Protein AF-A0A355GC17-F1 (afdb_monomer_lite)

Radius of gyration: 30.35 Å; chains: 1; bounding box: 69×69×81 Å

Secondary structure (DSSP, 8-state):
-----SS-EEE-TT--EEEEETTEEEEEE-S-HHHHHH-TTPPPS-SEEE-BTT-SS-B----SPPPHHHHHHHHHHHH-HHHHHHS-GGGGSSSSB-SSEEEEEE---SSS-GGGTT-EEEEETTTTEEEEEEEEEETTEEEEEESSTTS-SEE-S-TT--EEEEEE-TTSPEEEEE---S--S-GGGS-HHHHTT--TTTTTT--EEEEE--TTPPPPP---GGG--HHHHHHHTT-SSHHHHHHHHHHHHHHT-GGGHHHHHHHHHH-S-HHHHHHHHHHHHHTT---HHHHHHHTT-SSHHHHHHHHHHHHHHHTT-HHHHHHHHHGGG-S-HHHHHHHHHHGGGS-HHHHHHHHHHHHTSTT--HHHHHHHHHT-TTTHHHHHHHHHHHHTT---HHHHHHHHHHHHHHHH-SS-HHHHHHHHHHTSTTS-HHHHHHHHHHHHHHHHTTT--HHHHTT-TTS-HHHHHHHHHHHHHHHHHHH-TTS-HHHHHHHHHHHTTS-HHHHHHHHHHT-STTS-HHHHHHHHHHHTT---TTHHHHH-

pLDDT: mean 92.87, std 4.85, range [64.75, 98.81]

Structure (mmCIF, N/CA/C/O backbone):
data_AF-A0A355GC17-F1
#
_entry.id   AF-A0A355GC17-F1
#
loop_
_atom_site.group_PDB
_atom_site.id
_atom_site.type_symbol
_atom_site.label_atom_id
_atom_site.label_alt_id
_atom_site.label_comp_id
_atom_site.label_asym_id
_atom_site.label_entity_id
_atom_site.label_seq_id
_atom_site.pdbx_PDB_ins_code
_atom_site.Cartn_x
_atom_site.Cartn_y
_atom_site.Cartn_z
_atom_site.occupancy
_atom_site.B_iso_or_equiv
_atom_site.auth_seq_id
_atom_site.auth_comp_id
_atom_site.auth_asym_id
_atom_site.auth_atom_id
_atom_site.pdbx_PDB_model_num
ATOM 1 N N . VAL A 1 1 ? -7.142 -5.432 -8.111 1.00 75.12 1 VAL A N 1
ATOM 2 C CA . VAL A 1 1 ? -5.849 -4.727 -7.986 1.00 75.12 1 VAL A CA 1
ATOM 3 C C . VAL A 1 1 ? -6.135 -3.282 -7.599 1.00 75.12 1 VAL A C 1
ATOM 5 O O . VAL A 1 1 ? -7.097 -2.727 -8.112 1.00 75.12 1 VAL A O 1
ATOM 8 N N . SER A 1 2 ? -5.383 -2.707 -6.663 1.00 86.38 2 SER A N 1
ATOM 9 C CA . SER A 1 2 ? -5.497 -1.307 -6.216 1.00 86.38 2 SER A CA 1
ATOM 10 C C . SER A 1 2 ? -4.572 -0.395 -7.031 1.00 86.38 2 SER A C 1
ATOM 12 O O . SER A 1 2 ? -3.624 -0.871 -7.656 1.00 86.38 2 SER A O 1
ATOM 14 N N . GLY A 1 3 ? -4.827 0.916 -7.018 1.00 80.00 3 GLY A N 1
ATOM 15 C CA . GLY A 1 3 ? -3.892 1.922 -7.538 1.00 80.00 3 GLY A CA 1
ATOM 16 C C . GLY A 1 3 ? -3.716 1.895 -9.055 1.00 80.00 3 GLY A C 1
ATOM 17 O O . GLY A 1 3 ? -2.641 1.562 -9.547 1.00 80.00 3 GLY A O 1
ATOM 18 N N . GLY A 1 4 ? -4.778 2.233 -9.790 1.00 82.25 4 GLY A N 1
ATOM 19 C CA . GLY A 1 4 ? -4.701 2.531 -11.221 1.00 82.25 4 GLY A CA 1
ATOM 20 C C . GLY A 1 4 ? -4.267 3.976 -11.471 1.00 82.25 4 GLY A C 1
ATOM 21 O O . GLY A 1 4 ? -4.512 4.854 -10.646 1.00 82.25 4 GLY A O 1
ATOM 22 N N . SER A 1 5 ? -3.632 4.212 -12.613 1.00 88.19 5 SER A N 1
ATOM 23 C CA . SER A 1 5 ? -3.323 5.548 -13.128 1.00 88.19 5 SER A CA 1
ATOM 24 C C . SER A 1 5 ? -3.533 5.554 -14.646 1.00 88.19 5 SER A C 1
ATOM 26 O O . SER A 1 5 ? -4.147 4.627 -15.172 1.00 88.19 5 SER A O 1
ATOM 28 N N . GLN A 1 6 ? -3.086 6.593 -15.349 1.00 86.75 6 GLN A N 1
ATOM 29 C CA . GLN A 1 6 ? -3.395 6.766 -16.773 1.00 86.75 6 GLN A CA 1
ATOM 30 C C . GLN A 1 6 ? -2.672 5.750 -17.664 1.00 86.75 6 GLN A C 1
ATOM 32 O O . GLN A 1 6 ? -3.324 4.932 -18.307 1.00 86.75 6 GLN A O 1
ATOM 37 N N . PHE A 1 7 ? -1.337 5.795 -17.721 1.00 85.25 7 PHE A N 1
ATOM 38 C CA . PHE A 1 7 ? -0.566 4.925 -18.608 1.00 85.25 7 PHE A CA 1
ATOM 39 C C . PHE A 1 7 ? 0.844 4.692 -18.068 1.00 85.25 7 PHE A C 1
ATOM 41 O O . PHE A 1 7 ? 1.592 5.640 -17.845 1.00 85.25 7 PHE A O 1
ATOM 48 N N . GLY A 1 8 ? 1.209 3.423 -17.893 1.00 84.12 8 GLY A N 1
ATOM 49 C CA . GLY A 1 8 ? 2.456 2.991 -17.264 1.00 84.12 8 GLY A CA 1
ATOM 50 C C . GLY A 1 8 ? 2.174 2.146 -16.027 1.00 84.12 8 GLY A C 1
ATOM 51 O O . GLY A 1 8 ? 1.504 2.590 -15.090 1.00 84.12 8 GLY A O 1
ATOM 52 N N . HIS A 1 9 ? 2.665 0.910 -16.044 1.00 92.44 9 HIS A N 1
ATOM 53 C CA . HIS A 1 9 ? 2.566 -0.031 -14.936 1.00 92.44 9 HIS A CA 1
ATOM 54 C C . HIS A 1 9 ? 3.797 -0.935 -14.947 1.00 92.44 9 HIS A C 1
ATOM 56 O O . HIS A 1 9 ? 4.037 -1.645 -15.919 1.00 92.44 9 HIS A O 1
ATOM 62 N N . SER A 1 10 ? 4.566 -0.899 -13.864 1.00 95.19 10 SER A N 1
ATOM 63 C CA . SER A 1 10 ? 5.768 -1.713 -13.690 1.00 95.19 10 SER A CA 1
ATOM 64 C C . SER A 1 10 ? 5.776 -2.358 -12.316 1.00 95.19 10 SER A C 1
ATOM 66 O O . SER A 1 10 ? 5.149 -1.862 -11.377 1.00 95.19 10 SER A O 1
ATOM 68 N N . MET A 1 11 ? 6.515 -3.457 -12.197 1.00 95.56 11 MET A N 1
ATOM 69 C CA . MET A 1 11 ? 6.921 -4.017 -10.911 1.00 95.56 11 MET A CA 1
ATOM 70 C C . MET A 1 11 ? 8.439 -3.992 -10.793 1.00 95.56 11 MET A C 1
ATOM 72 O O . MET A 1 11 ? 9.108 -4.053 -11.825 1.00 95.56 11 MET A O 1
ATOM 76 N N . ASP A 1 12 ? 8.964 -3.876 -9.576 1.00 96.56 12 ASP A N 1
ATOM 77 C CA . ASP A 1 12 ? 10.363 -4.199 -9.283 1.00 96.56 12 ASP A CA 1
ATOM 78 C C . ASP A 1 12 ? 10.542 -5.707 -9.009 1.00 96.56 12 ASP A C 1
ATOM 80 O O . ASP A 1 12 ? 9.589 -6.486 -9.079 1.00 96.56 12 ASP A O 1
ATOM 84 N N . ASP A 1 13 ? 11.768 -6.126 -8.690 1.00 96.25 13 ASP A N 1
ATOM 85 C CA . ASP A 1 13 ? 12.089 -7.527 -8.382 1.00 96.25 13 ASP A CA 1
ATOM 86 C C . ASP A 1 13 ? 11.471 -8.066 -7.086 1.00 96.25 13 ASP A C 1
ATOM 88 O O . ASP A 1 13 ? 11.448 -9.278 -6.874 1.00 96.25 13 ASP A O 1
ATOM 92 N N . TRP A 1 14 ? 10.945 -7.189 -6.232 1.00 96.00 14 TRP A N 1
ATOM 93 C CA . TRP A 1 14 ? 10.327 -7.543 -4.956 1.00 96.00 14 TRP A CA 1
ATOM 94 C C . TRP A 1 14 ? 8.795 -7.499 -5.022 1.00 96.00 14 TRP A C 1
ATOM 96 O O . TRP A 1 14 ? 8.127 -7.758 -4.021 1.00 96.00 14 TRP A O 1
ATOM 106 N N . GLY A 1 15 ? 8.224 -7.226 -6.201 1.00 94.75 15 GLY A N 1
ATOM 107 C CA . GLY A 1 15 ? 6.782 -7.185 -6.437 1.00 94.75 15 GLY A CA 1
ATOM 108 C C . GLY A 1 15 ? 6.116 -5.852 -6.083 1.00 94.75 15 GLY A C 1
ATOM 109 O O . GLY A 1 15 ? 4.883 -5.780 -6.055 1.00 94.75 15 GLY A O 1
ATOM 110 N N . ASN A 1 16 ? 6.888 -4.791 -5.837 1.00 95.62 16 ASN A N 1
ATOM 111 C CA . ASN A 1 16 ? 6.355 -3.449 -5.613 1.00 95.62 16 ASN A CA 1
ATOM 112 C C . ASN A 1 16 ? 5.854 -2.851 -6.925 1.00 95.62 16 ASN A C 1
ATOM 114 O O . ASN A 1 16 ? 6.540 -2.904 -7.944 1.00 95.62 16 ASN A O 1
ATOM 118 N N . ARG A 1 17 ? 4.656 -2.260 -6.913 1.00 96.00 17 ARG A N 1
ATOM 119 C CA . ARG A 1 17 ? 3.985 -1.775 -8.129 1.00 96.00 17 ARG A CA 1
ATOM 120 C C . ARG A 1 17 ? 4.136 -0.270 -8.292 1.00 96.00 17 ARG A C 1
ATOM 122 O O . ARG A 1 17 ? 3.708 0.491 -7.427 1.00 96.00 17 ARG A O 1
ATOM 129 N N . PHE A 1 18 ? 4.614 0.153 -9.457 1.00 96.50 18 PHE A N 1
ATOM 130 C CA . PHE A 1 18 ? 4.754 1.556 -9.833 1.00 96.50 18 PHE A CA 1
ATOM 131 C C . PHE A 1 18 ? 3.845 1.904 -11.009 1.00 96.50 18 PHE A C 1
ATOM 133 O O . PHE A 1 18 ? 3.686 1.119 -11.945 1.00 96.50 18 PHE A O 1
ATOM 140 N N . VAL A 1 19 ? 3.234 3.082 -10.947 1.00 95.69 19 VAL A N 1
ATOM 141 C CA . VAL A 1 19 ? 2.362 3.647 -11.986 1.00 95.69 19 VAL A CA 1
ATOM 142 C C . VAL A 1 19 ? 2.695 5.119 -12.208 1.00 95.69 19 VAL A C 1
ATOM 144 O O . VAL A 1 19 ? 3.352 5.743 -11.373 1.00 95.69 19 VAL A O 1
ATOM 147 N N . CYS A 1 20 ? 2.240 5.695 -13.317 1.00 93.75 20 CYS A N 1
ATOM 148 C CA . CYS A 1 20 ? 2.363 7.129 -13.568 1.00 93.75 20 CYS A CA 1
ATOM 149 C C . CYS A 1 20 ? 1.109 7.722 -14.217 1.00 93.75 20 CYS A C 1
ATOM 151 O O . CYS A 1 20 ? 0.294 7.026 -14.824 1.00 93.75 20 CYS A O 1
ATOM 153 N N . SER A 1 21 ? 0.974 9.035 -14.067 1.00 90.81 21 SER A 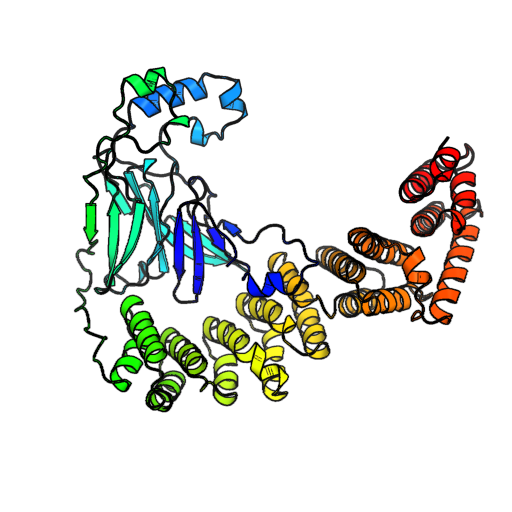N 1
ATOM 154 C CA . SER A 1 21 ? 0.020 9.886 -14.781 1.00 90.81 21 SER A CA 1
ATOM 155 C C . SER A 1 21 ? 0.776 10.987 -15.515 1.00 90.81 21 SER A C 1
ATOM 157 O O . SER A 1 21 ? 1.928 11.269 -15.186 1.00 90.81 21 SER A O 1
ATOM 159 N N . ASN A 1 22 ? 0.102 11.675 -16.433 1.00 86.94 22 ASN A N 1
ATOM 160 C CA . ASN A 1 22 ? 0.634 12.828 -17.155 1.00 86.94 22 ASN A CA 1
ATOM 161 C C . ASN A 1 22 ? 1.298 13.872 -16.239 1.00 86.94 22 ASN A C 1
ATOM 163 O O . ASN A 1 22 ? 2.316 14.451 -16.615 1.00 86.94 22 ASN A O 1
ATOM 167 N N . SER A 1 23 ? 0.734 14.090 -15.047 1.00 83.06 23 SER A N 1
ATOM 168 C CA . SER A 1 23 ? 1.197 15.085 -14.075 1.00 83.06 23 SER A CA 1
ATOM 169 C C . SER A 1 23 ? 2.042 14.505 -12.942 1.00 83.06 23 SER A C 1
ATOM 171 O O . SER A 1 23 ? 2.631 15.283 -12.199 1.00 83.06 23 SER A O 1
ATOM 173 N N . ASN A 1 24 ? 2.112 13.176 -12.787 1.00 91.19 24 ASN A N 1
ATOM 174 C CA . ASN A 1 24 ? 2.973 12.505 -11.814 1.00 91.19 24 ASN A CA 1
ATOM 175 C C . ASN A 1 24 ? 3.704 11.321 -12.449 1.00 91.19 24 ASN A C 1
ATOM 177 O O . ASN A 1 24 ? 3.145 10.238 -12.624 1.00 91.19 24 ASN A O 1
ATOM 181 N N . HIS A 1 25 ? 4.982 11.543 -12.736 1.00 93.19 25 HIS A N 1
ATOM 182 C CA . HIS A 1 25 ? 5.832 10.627 -13.482 1.00 93.19 25 HIS A CA 1
ATOM 183 C C . HIS A 1 25 ? 6.193 9.335 -12.735 1.00 93.19 25 HIS A C 1
ATOM 185 O O . HIS A 1 25 ? 6.634 8.393 -13.383 1.00 93.19 25 HIS A O 1
ATOM 191 N N . ILE A 1 26 ? 6.010 9.251 -11.410 1.00 95.06 26 ILE A N 1
ATOM 192 C CA . ILE A 1 26 ? 6.228 7.998 -10.675 1.00 95.06 26 ILE A CA 1
ATOM 193 C C . ILE A 1 26 ? 5.484 7.955 -9.336 1.00 95.06 26 ILE A C 1
ATOM 195 O O . ILE A 1 26 ? 5.690 8.773 -8.433 1.00 95.06 26 ILE A O 1
ATOM 199 N N . GLN A 1 27 ? 4.633 6.945 -9.191 1.00 95.50 27 GLN A N 1
ATOM 200 C CA . GLN A 1 27 ? 3.817 6.697 -8.010 1.00 95.50 27 GLN A CA 1
ATOM 201 C C . GLN A 1 27 ? 3.937 5.232 -7.594 1.00 95.50 27 GLN A C 1
ATOM 203 O O . GLN A 1 27 ? 3.844 4.344 -8.437 1.00 95.50 27 GLN A O 1
ATOM 208 N N . HIS A 1 28 ? 4.104 4.982 -6.301 1.00 95.94 28 HIS A N 1
ATOM 209 C CA . HIS A 1 28 ? 4.080 3.645 -5.719 1.00 95.94 28 HIS A CA 1
ATOM 210 C C . HIS A 1 28 ? 2.655 3.288 -5.272 1.00 95.94 28 HIS A C 1
ATOM 212 O O . HIS A 1 28 ? 1.958 4.116 -4.674 1.00 95.94 28 HIS A O 1
ATOM 218 N N . VAL A 1 29 ? 2.213 2.064 -5.563 1.00 95.44 29 VAL A N 1
ATOM 219 C CA . VAL A 1 29 ? 0.969 1.494 -5.032 1.00 95.44 29 VAL A CA 1
ATOM 220 C C . VAL A 1 29 ? 1.279 0.816 -3.700 1.00 95.44 29 VAL A C 1
ATOM 222 O O . VAL A 1 29 ? 1.728 -0.324 -3.679 1.00 95.44 29 VAL A O 1
ATOM 225 N N . VAL A 1 30 ? 1.014 1.510 -2.595 1.00 94.19 30 VAL A N 1
ATOM 226 C CA . VAL A 1 30 ? 1.466 1.088 -1.257 1.00 94.19 30 VAL A CA 1
ATOM 227 C C . VAL A 1 30 ? 0.593 -0.015 -0.662 1.00 94.19 30 VAL A C 1
ATOM 229 O O . VAL A 1 30 ? 1.095 -0.910 0.006 1.00 94.19 30 VAL A O 1
ATOM 232 N N . TYR A 1 31 ? -0.722 0.028 -0.895 1.00 93.12 31 TYR A N 1
ATOM 233 C CA . TYR A 1 31 ? -1.664 -0.863 -0.208 1.00 93.12 31 TYR A CA 1
ATOM 234 C C . TYR A 1 31 ? -2.229 -1.937 -1.145 1.00 93.12 31 TYR A C 1
ATOM 236 O O . TYR A 1 31 ? -2.956 -1.595 -2.091 1.00 93.12 31 TYR A O 1
ATOM 244 N N . PRO A 1 32 ? -1.965 -3.233 -0.897 1.00 90.56 32 PRO A N 1
ATOM 245 C CA . PRO A 1 32 ? -2.525 -4.322 -1.691 1.00 90.56 32 PRO A CA 1
ATOM 246 C C . PRO A 1 32 ? -4.052 -4.418 -1.568 1.00 90.56 32 PRO A C 1
ATOM 248 O O . PRO A 1 32 ? -4.611 -4.410 -0.475 1.00 90.56 32 PRO A O 1
ATOM 251 N N . SER A 1 33 ? -4.760 -4.568 -2.694 1.00 91.19 33 SER A N 1
ATOM 252 C CA . SER A 1 33 ? -6.234 -4.541 -2.688 1.00 91.19 33 SER A CA 1
ATOM 253 C C . SER A 1 33 ? -6.906 -5.672 -1.911 1.00 91.19 33 SER A C 1
ATOM 255 O O . SER A 1 33 ? -8.064 -5.513 -1.547 1.00 91.19 33 SER A O 1
ATOM 257 N N . HIS A 1 34 ? -6.251 -6.822 -1.728 1.00 91.25 34 HIS A N 1
ATOM 258 C CA . HIS A 1 34 ? -6.866 -7.948 -1.017 1.00 91.25 34 HIS A CA 1
ATOM 259 C C . HIS A 1 34 ? -6.982 -7.658 0.486 1.00 91.25 34 HIS A C 1
ATOM 261 O O . HIS A 1 34 ? -8.067 -7.839 1.027 1.00 91.25 34 HIS A O 1
ATOM 267 N N . TYR A 1 35 ? -5.961 -7.061 1.115 1.00 94.31 35 TYR A N 1
ATOM 268 C CA . TYR A 1 35 ? -6.063 -6.599 2.505 1.00 94.31 35 TYR A CA 1
ATOM 269 C C . TYR A 1 35 ? -7.091 -5.483 2.682 1.00 94.31 35 TYR A C 1
ATOM 271 O O . TYR A 1 35 ? -7.852 -5.494 3.643 1.00 94.31 35 TYR A O 1
ATOM 279 N N . LEU A 1 36 ? -7.173 -4.542 1.733 1.00 92.94 36 LEU A N 1
ATOM 280 C CA . LEU A 1 36 ? -8.173 -3.468 1.798 1.00 92.94 36 LEU A CA 1
ATOM 281 C C . LEU A 1 36 ? -9.608 -4.010 1.801 1.00 92.94 36 LEU A C 1
ATOM 283 O O . LEU A 1 36 ? -10.454 -3.513 2.532 1.00 92.94 36 LEU A O 1
ATOM 287 N N . LYS A 1 37 ? -9.880 -5.044 0.998 1.00 92.50 37 LYS A N 1
ATOM 288 C CA . LYS A 1 37 ? -11.213 -5.653 0.886 1.00 92.50 37 LYS A CA 1
ATOM 289 C C . LYS A 1 37 ? -11.658 -6.399 2.145 1.00 92.50 37 LYS A C 1
ATOM 291 O O . LYS A 1 37 ? -12.855 -6.605 2.305 1.00 92.50 37 LYS A O 1
ATOM 296 N N . ARG A 1 38 ? -10.726 -6.805 3.012 1.00 92.12 38 ARG A N 1
ATOM 297 C CA . ARG A 1 38 ? -11.027 -7.525 4.259 1.00 92.12 38 ARG A CA 1
ATOM 298 C C . ARG A 1 38 ? -11.785 -6.661 5.266 1.00 92.12 38 ARG A C 1
ATOM 300 O O . ARG A 1 38 ? -12.561 -7.191 6.054 1.00 92.12 38 ARG A O 1
ATOM 307 N N . ASN A 1 39 ? -11.579 -5.343 5.240 1.00 94.81 39 ASN A N 1
ATOM 308 C CA . ASN A 1 39 ? -12.292 -4.410 6.103 1.00 94.81 39 ASN A CA 1
ATOM 309 C C . ASN A 1 39 ? -13.183 -3.472 5.278 1.00 94.81 39 ASN A C 1
ATOM 311 O O . ASN A 1 39 ? -12.765 -2.384 4.887 1.00 94.81 39 ASN A O 1
ATOM 315 N N . GLU A 1 40 ? -14.430 -3.885 5.047 1.00 93.00 40 GLU A N 1
ATOM 316 C CA . GLU A 1 40 ? -15.429 -3.096 4.309 1.00 93.00 40 GLU A CA 1
ATOM 317 C C . GLU A 1 40 ? -15.858 -1.801 5.028 1.00 93.00 40 GLU A C 1
ATOM 319 O O . GLU A 1 40 ? -16.413 -0.900 4.402 1.00 93.00 40 GLU A O 1
ATOM 324 N N . TYR A 1 41 ? -15.578 -1.683 6.331 1.00 93.69 41 TYR A N 1
ATOM 325 C CA . TYR A 1 41 ? -15.954 -0.534 7.162 1.00 93.69 41 TYR A CA 1
ATOM 326 C C . TYR A 1 41 ? -14.895 0.578 7.168 1.00 93.69 41 TYR A C 1
ATOM 328 O O . TYR A 1 41 ? -15.134 1.663 7.713 1.00 93.69 41 TYR A O 1
ATOM 336 N N . LEU A 1 42 ? -13.722 0.317 6.583 1.00 92.50 42 LEU A N 1
ATOM 337 C CA . LEU A 1 42 ? -12.591 1.236 6.551 1.00 92.50 42 LEU A CA 1
ATOM 338 C C . LEU A 1 42 ? -12.562 2.044 5.249 1.00 92.50 42 LEU A C 1
ATOM 340 O O . LEU A 1 42 ? -12.386 1.505 4.157 1.00 92.50 42 LEU A O 1
ATOM 344 N N . ALA A 1 43 ? -12.623 3.368 5.375 1.00 86.81 43 ALA A N 1
ATOM 345 C CA . ALA A 1 43 ? -12.336 4.279 4.274 1.00 86.81 43 ALA A CA 1
ATOM 346 C C . ALA A 1 43 ? -10.835 4.604 4.242 1.00 86.81 43 ALA A C 1
ATOM 348 O O . ALA A 1 43 ? -10.301 5.198 5.177 1.00 86.81 43 ALA A O 1
ATOM 349 N N . VAL A 1 44 ? -10.147 4.236 3.160 1.00 87.81 44 VAL A N 1
ATOM 350 C CA . VAL A 1 44 ? -8.707 4.497 3.009 1.00 87.81 44 VAL A CA 1
ATOM 351 C C . VAL A 1 44 ? -8.481 5.751 2.154 1.00 87.81 44 VAL A C 1
ATOM 353 O O . VAL A 1 44 ? -8.928 5.778 1.007 1.00 87.81 44 VAL A O 1
ATOM 356 N N . PRO A 1 45 ? -7.757 6.777 2.653 1.00 73.00 45 PRO A N 1
ATOM 357 C CA . PRO A 1 45 ? -7.653 8.092 2.003 1.00 73.00 45 PRO A CA 1
ATOM 358 C C . PRO A 1 45 ? -6.844 8.100 0.692 1.00 73.00 45 PRO A C 1
ATOM 360 O O . PRO A 1 45 ? -6.847 9.089 -0.036 1.00 73.00 45 PRO A O 1
ATOM 363 N N . GLY A 1 46 ? -6.167 7.002 0.352 1.00 88.19 46 GLY A N 1
ATOM 364 C CA . GLY A 1 46 ? -5.514 6.827 -0.941 1.00 88.19 46 GLY A CA 1
ATOM 365 C C . GLY A 1 46 ? -4.480 5.710 -0.918 1.00 88.19 46 GLY A C 1
ATOM 366 O O . GLY A 1 46 ? -3.742 5.557 0.052 1.00 88.19 46 GLY A O 1
ATOM 367 N N . VAL A 1 47 ? -4.403 4.952 -2.010 1.00 93.12 47 VAL A N 1
ATOM 368 C CA . VAL A 1 47 ? -3.502 3.789 -2.157 1.00 93.12 47 VAL A CA 1
ATOM 369 C C . VAL A 1 47 ? -2.211 4.111 -2.915 1.00 93.12 47 VAL A C 1
ATOM 371 O O . VAL A 1 47 ? -1.319 3.270 -2.998 1.00 93.12 47 VAL A O 1
ATOM 374 N N . LEU A 1 48 ? -2.128 5.311 -3.496 1.00 93.31 48 LEU A N 1
ATOM 375 C CA . LEU A 1 48 ? -0.976 5.795 -4.248 1.00 93.31 48 LEU A CA 1
ATOM 376 C C . LEU A 1 48 ? -0.168 6.774 -3.396 1.00 93.31 48 LEU A C 1
ATOM 378 O O . LEU A 1 48 ? -0.734 7.639 -2.720 1.00 93.31 48 LEU A O 1
ATOM 382 N N . ARG A 1 49 ? 1.158 6.678 -3.478 1.00 92.88 49 ARG A N 1
ATOM 383 C CA . ARG A 1 49 ? 2.094 7.692 -2.981 1.00 92.88 49 ARG A CA 1
ATOM 384 C C . ARG A 1 49 ? 2.978 8.146 -4.123 1.00 92.88 49 ARG A C 1
ATOM 386 O O . ARG A 1 49 ? 3.439 7.333 -4.916 1.00 92.88 49 ARG A O 1
ATOM 393 N N . THR A 1 50 ? 3.205 9.451 -4.225 1.00 93.44 50 THR A N 1
ATOM 394 C CA . THR A 1 50 ? 4.229 9.953 -5.141 1.00 93.44 50 THR A CA 1
ATOM 395 C C . THR A 1 50 ? 5.587 9.458 -4.664 1.00 93.44 50 THR A C 1
ATOM 397 O O . THR A 1 50 ? 5.915 9.640 -3.495 1.00 93.44 50 THR A O 1
ATOM 400 N N . ALA A 1 51 ? 6.369 8.846 -5.550 1.00 94.81 51 ALA A N 1
ATOM 401 C CA . ALA A 1 51 ? 7.762 8.538 -5.241 1.00 94.81 51 ALA A CA 1
ATOM 402 C C . ALA A 1 51 ? 8.682 9.701 -5.645 1.00 94.81 51 ALA A C 1
ATOM 404 O O . ALA A 1 51 ? 9.806 9.807 -5.179 1.00 94.81 51 ALA A O 1
ATOM 405 N N . ALA A 1 52 ? 8.226 10.626 -6.493 1.00 93.00 52 ALA A N 1
ATOM 406 C CA . ALA A 1 52 ? 9.060 11.717 -6.985 1.00 93.00 52 ALA A CA 1
ATOM 407 C C . ALA A 1 52 ? 9.558 12.667 -5.871 1.00 93.00 52 ALA A C 1
ATOM 409 O O . ALA A 1 52 ? 8.769 13.418 -5.295 1.00 93.00 52 ALA A O 1
ATOM 410 N N . ARG A 1 53 ? 10.884 12.724 -5.648 1.00 90.62 53 ARG A N 1
ATOM 411 C CA . ARG A 1 53 ? 11.521 13.549 -4.596 1.00 90.62 53 ARG A CA 1
ATOM 412 C C . ARG A 1 53 ? 11.193 15.044 -4.668 1.00 90.62 53 ARG A C 1
ATOM 414 O O . ARG A 1 53 ? 10.988 15.681 -3.644 1.00 90.62 53 ARG A O 1
ATOM 421 N N . LYS A 1 54 ? 11.172 15.616 -5.876 1.00 81.69 54 LYS A N 1
ATOM 422 C CA . LYS A 1 54 ? 10.887 17.046 -6.125 1.00 81.69 54 LYS A CA 1
ATOM 423 C C . LYS A 1 54 ? 9.420 17.295 -6.511 1.00 81.69 54 LYS A C 1
ATOM 425 O O . LYS A 1 54 ? 9.110 18.304 -7.135 1.00 81.69 54 LYS A O 1
ATOM 430 N N . GLY A 1 55 ? 8.527 16.368 -6.166 1.00 82.69 55 GLY A N 1
ATOM 431 C CA . GLY A 1 55 ? 7.121 16.430 -6.545 1.00 82.69 55 GLY A CA 1
ATOM 432 C C . GLY A 1 55 ? 6.854 15.984 -7.984 1.00 82.69 55 GLY A C 1
ATOM 433 O O . GLY A 1 55 ? 7.748 15.585 -8.732 1.00 82.69 55 GLY A O 1
ATOM 434 N N . ALA A 1 56 ? 5.574 16.017 -8.341 1.00 78.56 56 ALA A N 1
ATOM 435 C CA . ALA A 1 56 ? 5.024 15.364 -9.523 1.00 78.56 56 ALA A CA 1
ATOM 436 C C . ALA A 1 56 ? 5.485 16.007 -10.856 1.00 78.56 56 ALA A C 1
ATOM 438 O O . ALA A 1 56 ? 5.802 15.293 -11.811 1.00 78.56 56 ALA A O 1
ATOM 439 N N . ALA A 1 57 ? 5.638 17.337 -10.880 1.00 75.94 57 ALA A N 1
ATOM 440 C CA . ALA A 1 57 ? 6.074 18.127 -12.034 1.00 75.94 57 ALA A CA 1
ATOM 441 C C . ALA A 1 57 ? 7.577 18.460 -11.970 1.00 75.94 57 ALA A C 1
ATOM 443 O O . ALA A 1 57 ? 7.976 19.616 -11.833 1.00 75.94 57 ALA A O 1
ATOM 444 N N . ALA A 1 58 ? 8.430 17.435 -12.016 1.00 86.25 58 ALA A N 1
ATOM 445 C CA . ALA A 1 58 ? 9.876 17.645 -12.039 1.00 86.25 58 ALA A CA 1
ATOM 446 C C . ALA A 1 58 ? 10.315 18.384 -13.325 1.00 86.25 58 ALA A C 1
ATOM 448 O O . ALA A 1 58 ? 9.691 18.194 -14.376 1.00 86.25 58 ALA A O 1
ATOM 449 N N . PRO A 1 59 ? 11.375 19.215 -13.262 1.00 90.56 59 PRO A N 1
ATOM 450 C CA . PRO A 1 59 ? 11.926 19.852 -14.450 1.00 90.56 59 PRO A CA 1
ATOM 451 C C . PRO A 1 59 ? 12.505 18.804 -15.400 1.00 90.56 59 PRO A C 1
ATOM 453 O O . PRO A 1 59 ? 13.056 17.799 -14.936 1.00 90.56 59 PRO A O 1
ATOM 456 N N . VAL A 1 60 ? 12.409 19.068 -16.702 1.00 93.12 60 VAL A N 1
ATOM 457 C CA . VAL A 1 60 ? 12.956 18.219 -17.771 1.00 93.12 60 VAL A CA 1
ATOM 458 C C . VAL A 1 60 ? 13.746 19.045 -18.787 1.00 93.12 60 VAL A C 1
ATOM 460 O O . VAL A 1 60 ? 13.424 20.208 -19.046 1.00 93.12 60 VAL A O 1
ATOM 463 N N . TYR A 1 61 ? 14.770 18.436 -19.378 1.00 94.19 61 TYR A N 1
ATOM 464 C CA . TYR A 1 61 ? 15.766 19.076 -20.235 1.00 94.19 61 TYR A CA 1
ATOM 465 C C . TYR A 1 61 ? 15.663 18.553 -21.672 1.00 94.19 61 TYR A C 1
ATOM 467 O O . TYR A 1 61 ? 16.438 17.710 -22.116 1.00 94.19 61 TYR A O 1
ATOM 475 N N . ARG A 1 62 ? 14.665 19.045 -22.415 1.00 93.25 62 ARG A N 1
ATOM 476 C CA . ARG A 1 62 ? 14.477 18.688 -23.833 1.00 93.25 62 ARG A CA 1
ATOM 477 C C . ARG A 1 62 ? 15.521 19.349 -24.743 1.00 93.25 62 ARG A C 1
ATOM 479 O O . ARG A 1 62 ? 15.972 20.457 -24.456 1.00 93.25 62 ARG A O 1
ATOM 486 N N . ARG A 1 63 ? 15.831 18.704 -25.877 1.00 94.69 63 ARG A N 1
ATOM 487 C CA . ARG A 1 63 ? 16.689 19.250 -26.951 1.00 94.69 63 ARG A CA 1
ATOM 488 C C . ARG A 1 63 ? 15.893 19.767 -28.155 1.00 94.69 63 ARG A C 1
ATOM 490 O O . ARG A 1 63 ? 16.300 20.750 -28.768 1.00 94.69 63 ARG A O 1
ATOM 497 N N . SER A 1 64 ? 14.774 19.125 -28.485 1.00 94.25 64 SER A N 1
ATOM 498 C CA . SER A 1 64 ? 13.883 19.534 -29.574 1.00 94.25 64 SER A CA 1
ATOM 499 C C . SER A 1 64 ? 13.278 20.926 -29.330 1.00 94.25 64 SER A C 1
ATOM 501 O O . SER A 1 64 ? 12.985 21.278 -28.178 1.00 94.25 64 SER A O 1
ATOM 503 N N . PRO A 1 65 ? 13.036 21.718 -30.392 1.00 93.25 65 PRO A N 1
ATOM 504 C CA . PRO A 1 65 ? 12.338 22.993 -30.268 1.00 93.25 65 PRO A CA 1
ATOM 505 C C . PRO A 1 65 ? 10.884 22.780 -29.809 1.00 93.25 65 PRO A C 1
ATOM 507 O O . PRO A 1 65 ? 10.291 21.747 -30.130 1.00 93.25 65 PRO A O 1
ATOM 510 N N . PRO A 1 66 ? 10.278 23.745 -29.088 1.00 92.00 66 PRO A N 1
ATOM 511 C CA . PRO A 1 66 ? 8.874 23.657 -28.707 1.00 92.00 66 PRO A CA 1
ATOM 512 C C . PRO A 1 66 ? 7.976 23.592 -29.943 1.00 92.00 66 PRO A C 1
ATOM 514 O O . PRO A 1 66 ? 8.207 24.284 -30.935 1.00 92.00 66 PRO A O 1
ATOM 517 N N . GLU A 1 67 ? 6.904 22.809 -29.864 1.00 92.62 67 GLU A N 1
ATOM 518 C CA . GLU A 1 67 ? 5.921 22.743 -30.937 1.00 92.62 67 GLU A CA 1
ATOM 519 C C . GLU A 1 67 ? 5.253 24.121 -31.142 1.00 92.62 67 GLU A C 1
ATOM 521 O O . GLU A 1 67 ? 4.727 24.685 -30.173 1.00 92.62 67 GLU A O 1
ATOM 526 N N . PRO A 1 68 ? 5.211 24.678 -32.373 1.00 92.12 68 PRO A N 1
ATOM 527 C CA . PRO A 1 68 ? 4.689 26.029 -32.606 1.00 92.12 68 PRO A CA 1
ATOM 528 C C . PRO A 1 68 ? 3.269 26.243 -32.065 1.00 92.12 68 PRO A C 1
ATOM 530 O O . PRO A 1 68 ? 2.984 27.260 -31.428 1.00 92.12 68 PRO A O 1
ATOM 533 N N . TYR A 1 69 ? 2.384 25.254 -32.234 1.00 90.88 69 TYR A N 1
ATOM 534 C CA . TYR A 1 69 ? 1.012 25.331 -31.728 1.00 90.88 69 TYR A CA 1
ATOM 535 C C . TYR A 1 69 ? 0.949 25.398 -30.196 1.00 90.88 69 TYR A C 1
ATOM 537 O O . TYR A 1 69 ? 0.073 26.071 -29.647 1.00 90.88 69 TYR A O 1
ATOM 545 N N . ARG A 1 70 ? 1.881 24.744 -29.484 1.00 91.06 70 ARG A N 1
ATOM 546 C CA . ARG A 1 70 ? 1.957 24.806 -28.019 1.00 91.06 70 ARG A CA 1
ATOM 547 C C . ARG A 1 70 ? 2.409 26.170 -27.545 1.00 91.06 70 ARG A C 1
ATOM 549 O O . ARG A 1 70 ? 1.835 26.667 -26.582 1.00 91.06 70 ARG A O 1
ATOM 556 N N . VAL A 1 71 ? 3.375 26.788 -28.226 1.00 92.62 71 VAL A N 1
ATOM 557 C CA . VAL A 1 71 ? 3.820 28.154 -27.910 1.00 92.62 71 VAL A CA 1
ATOM 558 C C . VAL A 1 71 ? 2.635 29.113 -27.985 1.00 92.62 71 VAL A C 1
ATOM 560 O O . VAL A 1 71 ? 2.345 29.809 -27.013 1.00 92.62 71 VAL A O 1
ATOM 563 N N . VAL A 1 72 ? 1.889 29.084 -29.095 1.00 92.75 72 VAL A N 1
ATOM 564 C CA . VAL A 1 72 ? 0.710 29.943 -29.286 1.00 92.75 72 VAL A CA 1
ATOM 565 C C . VAL A 1 72 ? -0.375 29.639 -28.249 1.00 92.75 72 VAL A C 1
ATOM 567 O O . VAL A 1 72 ? -0.882 30.555 -27.601 1.00 92.75 72 VAL A O 1
ATOM 570 N N . ARG A 1 73 ? -0.723 28.361 -28.043 1.00 90.75 73 ARG A N 1
ATOM 571 C CA . ARG A 1 73 ? -1.754 27.955 -27.074 1.00 90.75 73 ARG A CA 1
ATOM 572 C C . ARG A 1 73 ? -1.399 28.389 -25.655 1.00 90.75 73 ARG A C 1
ATOM 574 O O . ARG A 1 73 ? -2.248 28.932 -24.950 1.00 90.75 73 ARG A O 1
ATOM 581 N N . THR A 1 74 ? -0.175 28.124 -25.215 1.00 89.69 74 THR A N 1
ATOM 582 C CA . THR A 1 74 ? 0.234 28.404 -23.840 1.00 89.69 74 THR A CA 1
ATOM 583 C C . THR A 1 74 ? 0.404 29.903 -23.602 1.00 89.69 74 THR A C 1
ATOM 585 O O . THR A 1 74 ? 0.003 30.380 -22.544 1.00 89.69 74 THR A O 1
ATOM 588 N N . ALA A 1 75 ? 0.853 30.675 -24.599 1.00 91.62 75 ALA A N 1
ATOM 589 C CA . ALA A 1 75 ? 0.839 32.137 -24.525 1.00 91.62 75 ALA A CA 1
ATOM 590 C C . ALA A 1 75 ? -0.582 32.688 -24.302 1.00 91.62 75 ALA A C 1
ATOM 592 O O . ALA A 1 75 ? -0.777 33.556 -23.454 1.00 91.62 75 ALA A O 1
ATOM 593 N N . ARG A 1 76 ? -1.595 32.133 -24.989 1.00 91.50 76 ARG A N 1
ATOM 594 C CA . ARG A 1 76 ? -3.007 32.492 -24.757 1.00 91.50 76 ARG A CA 1
ATOM 595 C C . ARG A 1 76 ? -3.471 32.132 -23.344 1.00 91.50 76 ARG A C 1
ATOM 597 O O . ARG A 1 76 ? -4.080 32.966 -22.687 1.00 91.50 76 ARG A O 1
ATOM 604 N N . ARG A 1 77 ? -3.141 30.931 -22.849 1.00 89.88 77 ARG A N 1
ATOM 605 C CA . ARG A 1 77 ? -3.468 30.506 -21.470 1.00 89.88 77 ARG A CA 1
ATOM 606 C C . ARG A 1 77 ? -2.837 31.411 -20.411 1.00 89.88 77 ARG A C 1
ATOM 608 O O . ARG A 1 77 ? -3.477 31.707 -19.413 1.00 89.88 77 ARG A O 1
ATOM 615 N N . ALA A 1 78 ? -1.594 31.839 -20.620 1.00 89.38 78 ALA A N 1
ATOM 616 C CA . ALA A 1 78 ? -0.890 32.723 -19.696 1.00 89.38 78 ALA A CA 1
ATOM 617 C C . ALA A 1 78 ? -1.433 34.163 -19.710 1.00 89.38 78 ALA A C 1
ATOM 619 O O . ALA A 1 78 ? -1.388 34.843 -18.681 1.00 89.38 78 ALA A O 1
ATOM 620 N N . ALA A 1 79 ? -1.937 34.622 -20.861 1.00 91.62 79 ALA A N 1
ATOM 621 C CA . ALA A 1 79 ? -2.552 35.937 -21.021 1.00 91.62 79 ALA A CA 1
ATOM 622 C C . ALA A 1 79 ? -3.985 36.006 -20.464 1.00 91.62 79 ALA A C 1
ATOM 624 O O . ALA A 1 79 ? -4.424 37.081 -20.062 1.00 91.62 79 ALA A O 1
ATOM 625 N N . ASP A 1 80 ? -4.700 34.880 -20.425 1.00 90.38 80 ASP A N 1
ATOM 626 C CA . ASP A 1 80 ? -6.063 34.787 -19.905 1.00 90.38 80 ASP A CA 1
ATOM 627 C C . ASP A 1 80 ? -6.073 34.723 -18.357 1.00 90.38 80 ASP A C 1
ATOM 629 O O . ASP A 1 80 ? -5.553 33.765 -17.766 1.00 90.38 80 ASP A O 1
ATOM 633 N N . PRO A 1 81 ? -6.666 35.720 -17.666 1.00 90.38 81 PRO A N 1
ATOM 634 C CA . PRO A 1 81 ? -6.713 35.757 -16.206 1.00 90.38 81 PRO A CA 1
ATOM 635 C C . PRO A 1 81 ? -7.437 34.570 -15.563 1.00 90.38 81 PRO A C 1
ATOM 637 O O . PRO A 1 81 ? -7.087 34.190 -14.443 1.00 90.38 81 PRO A O 1
ATOM 640 N N . ASP A 1 82 ? -8.429 33.985 -16.233 1.00 88.88 82 ASP A N 1
ATOM 641 C CA . ASP A 1 82 ? -9.215 32.877 -15.692 1.00 88.88 82 ASP A CA 1
ATOM 642 C C . ASP A 1 82 ? -8.443 31.561 -15.788 1.00 88.88 82 ASP A C 1
ATOM 644 O O . ASP A 1 82 ? -8.411 30.789 -14.823 1.00 88.88 82 ASP A O 1
ATOM 648 N N . PHE A 1 83 ? -7.734 31.324 -16.897 1.00 85.50 83 PHE A N 1
ATOM 649 C CA . PHE A 1 83 ? -6.821 30.181 -16.997 1.00 85.50 83 PHE A CA 1
ATOM 650 C C . PHE A 1 83 ? -5.659 30.301 -16.014 1.00 85.50 83 PHE A C 1
ATOM 652 O O . PHE A 1 83 ? -5.351 29.336 -15.313 1.00 85.50 83 PHE A O 1
ATOM 659 N N . ARG A 1 84 ? -5.054 31.486 -15.898 1.00 86.88 84 ARG A N 1
ATOM 660 C CA . ARG A 1 84 ? -3.923 31.723 -14.994 1.00 86.88 84 ARG A CA 1
ATOM 661 C C . ARG A 1 84 ? -4.256 31.470 -13.520 1.00 86.88 84 ARG A C 1
ATOM 663 O O . ARG A 1 84 ? -3.367 31.095 -12.762 1.00 86.88 84 ARG A O 1
ATOM 670 N N . LYS A 1 85 ? -5.516 31.656 -13.110 1.00 88.69 85 LYS A N 1
ATOM 671 C CA . LYS A 1 85 ? -5.990 31.339 -11.750 1.00 88.69 85 LYS A CA 1
ATOM 672 C C . LYS A 1 85 ? -6.230 29.845 -11.519 1.00 88.69 85 LYS A C 1
ATOM 674 O O . LYS A 1 85 ? -6.183 29.407 -10.374 1.00 88.69 85 LYS A O 1
ATOM 679 N N . ARG A 1 86 ? -6.548 29.082 -12.570 1.00 85.69 86 ARG A N 1
ATOM 680 C CA . ARG A 1 86 ? -6.994 27.679 -12.468 1.00 85.69 86 ARG A CA 1
ATOM 681 C C . ARG A 1 86 ? -5.898 26.655 -12.742 1.00 85.69 86 ARG A C 1
ATOM 683 O O . ARG A 1 86 ? -5.989 25.544 -12.231 1.00 85.69 86 ARG A O 1
ATOM 690 N N . LEU A 1 87 ? -4.927 26.999 -13.583 1.00 82.69 87 LEU A N 1
ATOM 691 C CA . LEU A 1 87 ? -3.869 26.094 -14.023 1.00 82.69 87 LEU A CA 1
ATOM 692 C C . LEU A 1 87 ? -2.640 26.183 -13.122 1.00 82.69 87 LEU A C 1
ATOM 694 O O . LEU A 1 87 ? -2.373 27.218 -12.506 1.00 82.69 87 LEU A O 1
ATOM 698 N N . SER A 1 88 ? -1.859 25.106 -13.074 1.00 82.12 88 SER A N 1
ATOM 699 C CA . SER A 1 88 ? -0.584 25.151 -12.362 1.00 82.12 88 SER A CA 1
ATOM 700 C C . SER A 1 88 ? 0.424 26.049 -13.105 1.00 82.12 88 SER A C 1
ATOM 702 O O . SER A 1 88 ? 0.353 26.185 -14.330 1.00 82.12 88 SER A O 1
ATOM 704 N N . PRO A 1 89 ? 1.430 26.625 -12.417 1.00 83.44 89 PRO A N 1
ATOM 705 C CA . PRO A 1 89 ? 2.481 27.398 -13.082 1.00 83.44 89 PRO A CA 1
ATOM 706 C C . PRO A 1 89 ? 3.213 26.627 -14.191 1.00 83.44 89 PRO A C 1
ATOM 708 O O . PRO A 1 89 ? 3.644 27.225 -15.174 1.00 83.44 89 PRO A O 1
ATOM 711 N N . THR A 1 90 ? 3.325 25.300 -14.067 1.00 82.88 90 THR A N 1
ATOM 712 C CA . THR A 1 90 ? 3.989 24.447 -15.065 1.00 82.88 90 THR A CA 1
ATOM 713 C C . THR A 1 90 ? 3.162 24.278 -16.340 1.00 82.88 90 THR A C 1
ATOM 715 O O . THR A 1 90 ? 3.722 23.975 -17.385 1.00 82.88 90 THR A O 1
ATOM 718 N N . GLU A 1 91 ? 1.848 24.512 -16.289 1.00 81.62 91 GLU A N 1
ATOM 719 C CA . GLU A 1 91 ? 0.961 24.510 -17.462 1.00 81.62 91 GLU A CA 1
ATOM 720 C C . GLU A 1 91 ? 0.918 25.862 -18.198 1.00 81.62 91 GLU A C 1
ATOM 722 O O . GLU A 1 91 ? 0.345 25.961 -19.288 1.00 81.62 91 GLU A O 1
ATOM 727 N N . LEU A 1 92 ? 1.524 26.903 -17.614 1.00 84.12 92 LEU A N 1
ATOM 728 C CA . LEU A 1 92 ? 1.629 28.250 -18.187 1.00 84.12 92 LEU A CA 1
ATOM 729 C C . LEU A 1 92 ? 2.934 28.473 -18.965 1.00 84.12 92 LEU A C 1
ATOM 731 O O . LEU A 1 92 ? 3.156 29.556 -19.504 1.00 84.12 92 LEU A O 1
ATOM 735 N N . VAL A 1 93 ? 3.781 27.448 -19.057 1.00 87.12 93 VAL A N 1
ATOM 736 C CA . VAL A 1 93 ? 4.980 27.424 -19.899 1.00 87.12 93 VAL A CA 1
ATOM 737 C C . VAL A 1 93 ? 4.866 26.305 -20.931 1.00 87.12 93 VAL A C 1
ATOM 739 O O . VAL A 1 93 ? 4.249 25.273 -20.684 1.00 87.12 93 VAL A O 1
ATOM 742 N N . ALA A 1 94 ? 5.405 26.518 -22.133 1.00 85.31 94 ALA A N 1
ATOM 743 C CA . ALA A 1 94 ? 5.297 25.529 -23.209 1.00 85.31 94 ALA A CA 1
ATOM 744 C C . ALA A 1 94 ? 6.199 24.301 -22.979 1.00 85.31 94 ALA A C 1
ATOM 746 O O . ALA A 1 94 ? 5.928 23.235 -23.528 1.00 85.31 94 ALA A O 1
ATOM 747 N N . THR A 1 95 ? 7.276 24.458 -22.200 1.00 89.81 95 THR A N 1
ATOM 748 C CA . THR A 1 95 ? 8.342 23.464 -22.002 1.00 89.81 95 THR A CA 1
ATOM 749 C C . THR A 1 95 ? 9.007 23.620 -20.633 1.00 89.81 95 THR A C 1
ATOM 751 O O . THR A 1 95 ? 8.887 24.670 -20.005 1.00 89.81 95 THR A O 1
ATOM 754 N N . GLY A 1 96 ? 9.787 22.616 -20.215 1.00 89.62 96 GLY A N 1
ATOM 755 C CA . GLY A 1 96 ? 10.697 22.697 -19.059 1.00 89.62 96 GLY A CA 1
ATOM 756 C C . GLY A 1 96 ? 10.287 21.854 -17.852 1.00 89.62 96 GLY A C 1
ATOM 757 O O . GLY A 1 96 ? 11.068 21.714 -16.917 1.00 89.62 96 GLY A O 1
ATOM 758 N N . PHE A 1 97 ? 9.101 21.250 -17.885 1.00 90.88 97 PHE A N 1
ATOM 759 C CA . PHE A 1 97 ? 8.590 20.338 -16.861 1.00 90.88 97 PHE A CA 1
ATOM 760 C C . PHE A 1 97 ? 7.938 19.130 -17.522 1.00 90.88 97 PHE A C 1
ATOM 762 O O . PHE A 1 97 ? 7.576 19.206 -18.698 1.00 90.88 97 PHE A O 1
ATOM 769 N N . PHE A 1 98 ? 7.750 18.050 -16.762 1.00 89.25 98 PHE A N 1
ATOM 770 C CA . PHE A 1 98 ? 6.895 16.954 -17.208 1.00 89.25 98 PHE A CA 1
ATOM 771 C C . PHE A 1 98 ? 5.521 17.485 -17.615 1.00 89.25 98 PHE A C 1
ATOM 773 O O . PHE A 1 98 ? 4.821 18.111 -16.817 1.00 89.25 98 PHE A O 1
ATOM 780 N N . THR A 1 99 ? 5.144 17.214 -18.861 1.00 79.81 99 THR A N 1
ATOM 781 C CA . THR A 1 99 ? 3.827 17.592 -19.400 1.00 79.81 99 THR A CA 1
ATOM 782 C C . THR A 1 99 ? 2.980 16.377 -19.742 1.00 79.81 99 THR A C 1
ATOM 784 O O . THR A 1 99 ? 1.750 16.445 -19.718 1.00 79.81 99 THR A O 1
ATOM 787 N N . SER A 1 100 ? 3.613 15.256 -20.083 1.00 88.00 100 SER A N 1
ATOM 788 C CA . SER A 1 100 ? 2.932 14.015 -20.438 1.00 88.00 100 SER A CA 1
ATOM 789 C C . SER A 1 100 ? 3.809 12.822 -20.072 1.00 88.00 100 SER A C 1
ATOM 791 O O . SER A 1 100 ? 4.272 12.081 -20.939 1.00 88.00 100 SER A O 1
ATOM 793 N N . ALA A 1 101 ? 4.057 12.660 -18.769 1.00 92.75 101 ALA A N 1
ATOM 794 C CA . ALA A 1 101 ? 4.792 11.506 -18.274 1.00 92.75 101 ALA A CA 1
ATOM 795 C C . ALA A 1 101 ? 4.039 10.203 -18.582 1.00 92.75 101 ALA A C 1
ATOM 797 O O . ALA A 1 101 ? 2.823 10.116 -18.396 1.00 92.75 101 ALA A O 1
ATOM 798 N N . THR A 1 102 ? 4.769 9.198 -19.058 1.00 92.75 102 THR A N 1
ATOM 799 C CA . THR A 1 102 ? 4.198 7.945 -19.550 1.00 92.75 102 THR A CA 1
ATOM 800 C C . THR A 1 102 ? 5.167 6.780 -19.392 1.00 92.75 102 THR A C 1
ATOM 802 O O . THR A 1 102 ? 6.389 6.944 -19.414 1.00 92.75 102 THR A O 1
ATOM 805 N N . GLY A 1 103 ? 4.605 5.580 -19.248 1.00 93.25 103 GLY A N 1
ATOM 806 C CA . GLY A 1 103 ? 5.353 4.340 -19.421 1.00 93.25 103 GLY A CA 1
ATOM 807 C C . GLY A 1 103 ? 6.377 4.049 -18.331 1.00 93.25 103 GLY A C 1
ATOM 808 O O . GLY A 1 103 ? 7.368 3.397 -18.630 1.00 93.25 103 GLY A O 1
ATOM 809 N N . VAL A 1 104 ? 6.185 4.522 -17.090 1.00 96.25 104 VAL A N 1
ATOM 810 C CA . VAL A 1 104 ? 7.132 4.240 -15.995 1.00 96.25 104 VAL A CA 1
ATOM 811 C C . VAL A 1 104 ? 7.498 2.754 -15.947 1.00 96.25 104 VAL A C 1
ATOM 813 O O . VAL A 1 104 ? 6.622 1.895 -15.851 1.00 96.25 104 VAL A O 1
ATOM 816 N N . THR A 1 105 ? 8.794 2.459 -16.037 1.00 97.81 105 THR A N 1
ATOM 817 C CA . THR A 1 105 ? 9.335 1.097 -16.067 1.00 97.81 105 THR A CA 1
ATOM 818 C C . THR A 1 105 ? 10.561 1.002 -15.174 1.00 97.81 105 THR A C 1
ATOM 820 O O . THR A 1 105 ? 11.499 1.779 -15.324 1.00 97.81 105 THR A O 1
ATOM 823 N N . ILE A 1 106 ? 10.560 0.046 -14.250 1.00 98.19 106 ILE A N 1
ATOM 824 C CA . ILE A 1 106 ? 11.732 -0.298 -13.443 1.00 98.19 106 ILE A CA 1
ATOM 825 C C . ILE A 1 106 ? 12.604 -1.244 -14.268 1.00 98.19 106 ILE A C 1
ATOM 827 O O . ILE A 1 106 ? 12.115 -2.258 -14.781 1.00 98.19 106 ILE A O 1
ATOM 831 N N . TYR A 1 107 ? 13.882 -0.911 -14.427 1.00 97.75 107 TYR A N 1
ATOM 832 C CA . TYR A 1 107 ? 14.816 -1.752 -15.164 1.00 97.75 107 TYR A CA 1
ATOM 833 C C . TYR A 1 107 ? 15.256 -2.950 -14.324 1.00 97.75 107 TYR A C 1
ATOM 835 O O . TYR A 1 107 ? 15.700 -2.801 -13.186 1.00 97.75 107 TYR A O 1
ATOM 843 N N . ARG A 1 108 ? 15.084 -4.140 -14.905 1.00 96.69 108 ARG A N 1
ATOM 844 C CA . ARG A 1 108 ? 15.310 -5.451 -14.271 1.00 96.69 108 ARG A CA 1
ATOM 845 C C . ARG A 1 108 ? 16.017 -6.436 -15.215 1.00 96.69 108 ARG A C 1
ATOM 847 O O . ARG A 1 108 ? 15.982 -7.651 -15.013 1.00 96.69 108 ARG A O 1
ATOM 854 N N . GLY A 1 109 ? 16.566 -5.921 -16.316 1.00 94.06 109 GLY A N 1
ATOM 855 C CA . GLY A 1 109 ? 17.395 -6.681 -17.250 1.00 94.06 109 GLY A CA 1
ATOM 856 C C . GLY A 1 109 ? 18.859 -6.648 -16.823 1.00 94.06 109 GLY A C 1
ATOM 857 O O . GLY A 1 109 ? 19.221 -5.856 -15.973 1.00 94.06 109 GLY A O 1
ATOM 858 N N . SER A 1 110 ? 19.723 -7.473 -17.409 1.00 92.19 110 SER A N 1
ATOM 859 C CA . SER A 1 110 ? 21.134 -7.582 -16.996 1.00 92.19 110 SER A CA 1
ATOM 860 C C . SER A 1 110 ? 22.148 -6.979 -17.978 1.00 92.19 110 SER A C 1
ATOM 862 O O . SER A 1 110 ? 23.345 -7.079 -17.733 1.00 92.19 110 SER A O 1
ATOM 864 N N . ALA A 1 111 ? 21.701 -6.381 -19.093 1.00 94.50 111 ALA A N 1
ATOM 865 C CA . ALA A 1 111 ? 22.573 -5.846 -20.153 1.00 94.50 111 ALA A CA 1
ATOM 866 C C . ALA A 1 111 ? 23.351 -4.584 -19.762 1.00 94.50 111 ALA A C 1
ATOM 868 O O . ALA A 1 111 ? 24.383 -4.291 -20.372 1.00 94.50 111 ALA A O 1
ATOM 869 N N . TYR A 1 112 ? 22.864 -3.823 -18.784 1.00 94.38 112 TYR A N 1
ATOM 870 C CA . TYR A 1 112 ? 23.483 -2.574 -18.344 1.00 94.38 112 TYR A CA 1
ATOM 871 C C . TYR A 1 112 ? 24.308 -2.774 -17.065 1.00 94.38 112 TYR A C 1
ATOM 873 O O . TYR A 1 112 ? 24.069 -3.739 -16.333 1.00 94.38 112 TYR A O 1
ATOM 881 N N . PRO A 1 113 ? 25.253 -1.860 -16.769 1.00 93.44 113 PRO A N 1
ATOM 882 C CA . PRO A 1 113 ? 25.988 -1.862 -15.506 1.00 93.44 113 PRO A CA 1
ATOM 883 C C . PRO A 1 113 ? 25.070 -1.881 -14.272 1.00 93.44 113 PRO A C 1
ATOM 885 O O . PRO A 1 113 ? 23.922 -1.438 -14.328 1.00 93.44 113 PRO A O 1
ATOM 888 N N . GLU A 1 114 ? 25.590 -2.365 -13.142 1.00 91.75 114 GLU A N 1
ATOM 889 C CA . GLU A 1 114 ? 24.822 -2.577 -11.902 1.00 91.75 114 GLU A CA 1
ATOM 890 C C . GLU A 1 114 ? 24.105 -1.311 -11.403 1.00 91.75 114 GLU A C 1
ATOM 892 O O . GLU A 1 114 ? 22.974 -1.390 -10.935 1.00 91.75 114 GLU A O 1
ATOM 897 N N . GLU A 1 115 ? 24.692 -0.130 -11.603 1.00 93.56 115 GLU A N 1
ATOM 898 C CA . GLU A 1 115 ? 24.104 1.172 -11.243 1.00 93.56 115 GLU A CA 1
ATOM 899 C C . GLU A 1 115 ? 22.773 1.499 -11.950 1.00 93.56 115 GLU A C 1
ATOM 901 O O . GLU A 1 115 ? 22.089 2.452 -11.575 1.00 93.56 115 GLU A O 1
ATOM 906 N N . TYR A 1 116 ? 22.406 0.746 -12.993 1.00 95.12 116 TYR A N 1
ATOM 907 C CA . TYR A 1 116 ? 21.121 0.872 -13.680 1.00 95.12 116 TYR A CA 1
ATOM 908 C C . TYR A 1 116 ? 20.033 -0.029 -13.092 1.00 95.12 116 TYR A C 1
ATOM 910 O O . TYR A 1 116 ? 18.851 0.221 -13.342 1.00 95.12 116 TYR A O 1
ATOM 918 N N . GLN A 1 117 ? 20.402 -1.067 -12.340 1.00 94.25 117 GLN A N 1
ATOM 919 C CA . GLN A 1 117 ? 19.459 -2.035 -11.781 1.00 94.25 117 GLN A CA 1
ATOM 920 C C . GLN A 1 117 ? 18.507 -1.356 -10.800 1.00 94.25 117 GLN A C 1
ATOM 922 O O . GLN A 1 117 ? 18.931 -0.617 -9.917 1.00 94.25 117 GLN A O 1
ATOM 927 N N . GLY A 1 118 ? 17.204 -1.587 -10.963 1.00 96.75 118 GLY A N 1
ATOM 928 C CA . GLY A 1 118 ? 16.183 -0.968 -10.116 1.00 96.75 118 GLY A CA 1
ATOM 929 C C . GLY A 1 118 ? 15.910 0.512 -10.413 1.00 96.75 118 GLY A C 1
ATOM 930 O O . GLY A 1 118 ? 14.995 1.083 -9.817 1.00 96.75 118 GLY A O 1
ATOM 931 N N . ASN A 1 119 ? 16.622 1.137 -11.358 1.00 98.00 119 ASN A N 1
ATOM 932 C CA . ASN A 1 119 ? 16.306 2.499 -11.780 1.00 98.00 119 ASN A CA 1
ATOM 933 C C . ASN A 1 119 ? 14.977 2.544 -12.537 1.00 98.00 119 ASN A C 1
ATOM 935 O O . ASN A 1 119 ? 14.626 1.634 -13.293 1.00 98.00 119 ASN A O 1
ATOM 939 N N . ALA A 1 120 ? 14.257 3.649 -12.371 1.00 97.88 120 ALA A N 1
ATOM 940 C CA . ALA A 1 120 ? 13.037 3.925 -13.108 1.00 97.88 120 ALA A CA 1
ATOM 941 C C . ALA A 1 120 ? 13.336 4.716 -14.387 1.00 97.88 120 ALA A C 1
ATOM 943 O O . ALA A 1 120 ? 14.045 5.722 -14.358 1.00 97.88 120 ALA A O 1
ATOM 944 N N . PHE A 1 121 ? 12.726 4.295 -15.490 1.00 97.88 121 PHE A N 1
ATOM 945 C CA . PHE A 1 121 ? 12.727 4.973 -16.781 1.00 97.88 121 PHE A CA 1
ATOM 946 C C . PHE A 1 121 ? 11.320 5.460 -17.097 1.00 97.88 121 PHE A C 1
ATOM 948 O O . PHE A 1 121 ? 10.353 4.709 -16.970 1.00 97.88 121 PHE A O 1
ATOM 955 N N . ILE A 1 122 ? 11.204 6.730 -17.476 1.00 97.00 122 ILE A N 1
ATOM 956 C CA . ILE A 1 122 ? 9.928 7.393 -17.722 1.00 97.00 122 ILE A CA 1
ATOM 957 C C . ILE A 1 122 ? 10.012 8.155 -19.039 1.00 97.00 122 ILE A C 1
ATOM 959 O O . ILE A 1 122 ? 10.915 8.966 -19.227 1.00 97.00 122 ILE A O 1
ATOM 963 N N . GLY A 1 123 ? 9.071 7.922 -19.948 1.00 96.00 123 GLY A N 1
ATOM 964 C CA . GLY A 1 123 ? 8.932 8.738 -21.148 1.00 96.00 123 GLY A CA 1
ATOM 965 C C . GLY A 1 123 ? 8.240 10.057 -20.820 1.00 96.00 123 GLY A C 1
ATOM 966 O O . GLY A 1 123 ? 7.319 10.093 -20.004 1.00 96.00 123 GLY A O 1
ATOM 967 N N . ASP A 1 124 ? 8.645 11.143 -21.471 1.00 94.50 124 ASP A N 1
ATOM 968 C CA . ASP A 1 124 ? 7.798 12.328 -21.613 1.00 94.50 124 ASP A CA 1
ATOM 969 C C . ASP A 1 124 ? 7.539 12.551 -23.096 1.00 94.50 124 ASP A C 1
ATOM 971 O O . ASP A 1 124 ? 8.381 13.082 -23.829 1.00 94.50 124 ASP A O 1
ATOM 975 N N . VAL A 1 125 ? 6.352 12.144 -23.546 1.00 93.62 125 VAL A N 1
ATOM 976 C CA . VAL A 1 125 ? 5.972 12.300 -24.953 1.00 93.62 125 VAL A CA 1
ATOM 977 C C . VAL A 1 125 ? 5.865 13.767 -25.325 1.00 93.62 125 VAL A C 1
ATOM 979 O O . VAL A 1 125 ? 6.191 14.120 -26.450 1.00 93.62 125 VAL A O 1
ATOM 982 N N . GLY A 1 126 ? 5.481 14.644 -24.395 1.00 91.31 126 GLY A N 1
ATOM 983 C CA . GLY A 1 126 ? 5.453 16.080 -24.639 1.00 91.31 126 GLY A CA 1
ATOM 984 C C . GLY A 1 126 ? 6.850 16.698 -24.679 1.00 91.31 126 GLY A C 1
ATOM 985 O O . GLY A 1 126 ? 7.045 17.683 -25.387 1.00 91.31 126 GLY A O 1
ATOM 986 N N . GLY A 1 127 ? 7.808 16.114 -23.961 1.00 93.06 127 GLY A N 1
ATOM 987 C CA . GLY A 1 127 ? 9.199 16.560 -23.906 1.00 93.06 127 GLY A CA 1
ATOM 988 C C . GLY A 1 127 ? 10.126 15.956 -24.967 1.00 93.06 127 GLY A C 1
ATOM 989 O O . GLY A 1 127 ? 11.246 16.437 -25.104 1.00 93.06 127 GLY A O 1
ATOM 990 N N . ASN A 1 128 ? 9.686 14.933 -25.711 1.00 96.19 128 ASN A N 1
ATOM 991 C CA . ASN A 1 128 ? 10.515 14.163 -26.654 1.00 96.19 128 ASN A CA 1
ATOM 992 C C . ASN A 1 128 ? 11.785 13.587 -25.994 1.00 96.19 128 ASN A C 1
ATOM 994 O O . ASN A 1 128 ? 12.898 13.705 -26.518 1.00 96.19 128 ASN A O 1
ATOM 998 N N . LEU A 1 129 ? 11.628 13.006 -24.803 1.00 96.75 129 LEU A N 1
ATOM 999 C CA . LEU A 1 129 ? 12.745 12.570 -23.966 1.00 96.75 129 LEU A CA 1
ATOM 1000 C C . LEU A 1 129 ? 12.398 11.340 -23.125 1.00 96.75 129 LEU A C 1
ATOM 1002 O O . LEU A 1 129 ? 11.227 11.031 -22.896 1.00 96.75 129 LEU A O 1
ATOM 1006 N N . ILE A 1 130 ? 13.438 10.668 -22.637 1.00 97.62 130 ILE A N 1
ATOM 1007 C CA . ILE A 1 130 ? 13.349 9.614 -21.625 1.00 97.62 130 ILE A CA 1
ATOM 1008 C C . ILE A 1 130 ? 14.124 10.080 -20.400 1.00 97.62 130 ILE A C 1
ATOM 1010 O O . ILE A 1 130 ? 15.310 10.390 -20.483 1.00 97.62 130 ILE A O 1
ATOM 1014 N N . HIS A 1 131 ? 13.442 10.104 -19.265 1.00 96.94 131 HIS A N 1
ATOM 1015 C CA . HIS A 1 131 ? 13.961 10.490 -17.966 1.00 96.94 131 HIS A CA 1
ATOM 1016 C C . HIS A 1 131 ? 14.334 9.251 -17.145 1.00 96.94 131 HIS A C 1
ATOM 1018 O O . HIS A 1 131 ? 13.589 8.269 -17.139 1.00 96.94 131 HIS A O 1
ATOM 1024 N N . ARG A 1 132 ? 15.452 9.306 -16.412 1.00 97.31 132 ARG A N 1
ATOM 1025 C CA . ARG A 1 132 ? 15.930 8.216 -15.549 1.00 97.31 132 ARG A CA 1
ATOM 1026 C C . ARG A 1 132 ? 16.018 8.656 -14.091 1.00 97.31 132 ARG A C 1
ATOM 1028 O O . ARG A 1 132 ? 16.435 9.778 -13.779 1.00 97.31 132 ARG A O 1
ATOM 1035 N N . LYS A 1 133 ? 15.639 7.748 -13.192 1.00 97.06 133 LYS A N 1
ATOM 1036 C CA . LYS A 1 133 ? 15.667 7.956 -11.744 1.00 97.06 133 LYS A CA 1
ATOM 1037 C C . LYS A 1 133 ? 16.266 6.789 -10.981 1.00 97.06 133 LYS A C 1
ATOM 1039 O O . LYS A 1 133 ? 15.960 5.644 -11.296 1.00 97.06 133 LYS A O 1
ATOM 1044 N N . THR A 1 134 ? 17.030 7.103 -9.941 1.00 97.56 134 THR A N 1
ATOM 1045 C CA . THR A 1 134 ? 17.393 6.149 -8.889 1.00 97.56 134 THR A CA 1
ATOM 1046 C C . THR A 1 134 ? 16.255 6.025 -7.881 1.00 97.56 134 THR A C 1
ATOM 1048 O O . THR A 1 134 ? 15.469 6.965 -7.713 1.00 97.56 134 THR A O 1
ATOM 1051 N N . MET A 1 135 ? 16.148 4.862 -7.239 1.00 97.19 135 MET A N 1
ATOM 1052 C CA . MET A 1 135 ? 15.041 4.495 -6.356 1.00 97.19 135 MET A CA 1
ATOM 1053 C C . MET A 1 135 ? 15.572 4.083 -4.983 1.00 97.19 135 MET A C 1
ATOM 1055 O O . MET A 1 135 ? 16.245 3.064 -4.873 1.00 97.19 135 MET A O 1
ATOM 1059 N N . ASP A 1 136 ? 15.221 4.838 -3.945 1.00 95.88 136 ASP A N 1
ATOM 1060 C CA . ASP A 1 136 ? 15.603 4.554 -2.558 1.00 95.88 136 ASP A CA 1
ATOM 1061 C C . ASP A 1 136 ? 14.364 4.230 -1.715 1.00 95.88 136 ASP A C 1
ATOM 1063 O O . ASP A 1 136 ? 13.309 4.843 -1.894 1.00 95.88 136 ASP A O 1
ATOM 1067 N N . GLU A 1 137 ? 14.469 3.281 -0.787 1.00 94.12 137 GLU A N 1
ATOM 1068 C CA . GLU A 1 137 ? 13.383 2.960 0.149 1.00 94.12 137 GLU A CA 1
ATOM 1069 C C . GLU A 1 137 ? 13.167 4.095 1.163 1.00 94.12 137 GLU A C 1
ATOM 1071 O O . GLU A 1 137 ? 14.113 4.735 1.623 1.00 94.12 137 GLU A O 1
ATOM 1076 N N . ASN A 1 138 ? 11.908 4.363 1.520 1.00 93.25 138 ASN A N 1
ATOM 1077 C CA . ASN A 1 138 ? 11.538 5.374 2.509 1.00 93.25 138 ASN A CA 1
ATOM 1078 C C . ASN A 1 138 ? 10.187 5.041 3.164 1.00 93.25 138 ASN A C 1
ATOM 1080 O O . ASN A 1 138 ? 9.121 5.344 2.614 1.00 93.25 138 ASN A O 1
ATOM 1084 N N . GLY A 1 139 ? 10.231 4.430 4.350 1.00 93.12 139 GLY A N 1
ATOM 1085 C CA . GLY A 1 139 ? 9.033 3.978 5.063 1.00 93.12 139 GLY A CA 1
ATOM 1086 C C . GLY A 1 139 ? 8.239 2.968 4.231 1.00 93.12 139 GLY A C 1
ATOM 1087 O O . GLY A 1 139 ? 8.790 1.980 3.750 1.00 93.12 139 GLY A O 1
ATOM 1088 N N . ALA A 1 140 ? 6.945 3.225 4.026 1.00 93.69 140 ALA A N 1
ATOM 1089 C CA . ALA A 1 140 ? 6.065 2.369 3.222 1.00 93.69 140 ALA A CA 1
ATOM 1090 C C . ALA A 1 140 ? 6.217 2.568 1.700 1.00 93.69 140 ALA A C 1
ATOM 1092 O O . ALA A 1 140 ? 5.523 1.933 0.902 1.00 93.69 140 ALA A O 1
ATOM 1093 N N . THR A 1 141 ? 7.065 3.502 1.269 1.00 94.31 141 THR A N 1
ATOM 1094 C CA . THR A 1 141 ? 7.182 3.910 -0.133 1.00 94.31 141 THR A CA 1
ATOM 1095 C C . THR A 1 141 ? 8.642 4.039 -0.563 1.00 94.31 141 THR A C 1
ATOM 1097 O O . THR A 1 141 ? 9.561 3.632 0.139 1.00 94.31 141 THR A O 1
ATOM 1100 N N . TYR A 1 142 ? 8.842 4.597 -1.751 1.00 95.31 142 TYR A N 1
ATOM 1101 C CA . TYR A 1 142 ? 10.135 4.913 -2.331 1.00 95.31 142 TYR A CA 1
ATOM 1102 C C . TYR A 1 142 ? 10.297 6.415 -2.542 1.00 95.31 142 TYR A C 1
ATOM 1104 O O . TYR A 1 142 ? 9.313 7.143 -2.705 1.00 95.31 142 TYR A O 1
ATOM 1112 N N . VAL A 1 143 ? 11.547 6.859 -2.618 1.00 96.38 143 VAL A N 1
ATOM 1113 C CA . VAL A 1 143 ? 11.949 8.180 -3.092 1.00 96.38 143 VAL A CA 1
ATOM 1114 C C . VAL A 1 143 ? 12.746 8.013 -4.383 1.00 96.38 143 VAL A C 1
ATOM 1116 O O . VAL A 1 143 ? 13.806 7.404 -4.417 1.00 96.38 143 VAL A O 1
ATOM 1119 N N . ALA A 1 144 ? 12.216 8.586 -5.457 1.00 96.62 144 ALA A N 1
ATOM 1120 C CA . ALA A 1 144 ? 12.763 8.559 -6.800 1.00 96.62 144 ALA A CA 1
ATOM 1121 C C . ALA A 1 144 ? 13.516 9.866 -7.097 1.00 96.62 144 ALA A C 1
ATOM 1123 O O . ALA A 1 144 ? 12.903 10.939 -7.277 1.00 96.62 144 ALA A O 1
ATOM 1124 N N . THR A 1 145 ? 14.842 9.780 -7.184 1.00 96.25 145 THR A N 1
ATOM 1125 C CA . THR A 1 145 ? 15.751 10.914 -7.411 1.00 96.25 145 THR A CA 1
ATOM 1126 C C . THR A 1 145 ? 16.216 10.939 -8.867 1.00 96.25 145 THR A C 1
ATOM 1128 O O . THR A 1 145 ? 16.404 9.898 -9.479 1.00 96.25 145 THR A O 1
ATOM 1131 N N . ARG A 1 146 ? 16.353 12.133 -9.460 1.00 95.19 146 ARG A N 1
ATOM 1132 C CA . ARG A 1 146 ? 16.904 12.298 -10.817 1.00 95.19 146 ARG A CA 1
ATOM 1133 C C . ARG A 1 146 ? 18.310 11.689 -10.857 1.00 95.19 146 ARG A C 1
ATOM 1135 O O . ARG A 1 146 ? 19.122 12.039 -10.010 1.00 95.19 146 ARG A O 1
ATOM 1142 N N . ALA A 1 147 ? 18.561 10.809 -11.824 1.00 95.88 147 ALA A N 1
ATOM 1143 C CA . ALA A 1 147 ? 19.872 10.185 -11.992 1.00 95.88 147 ALA A CA 1
ATOM 1144 C C . ALA A 1 147 ? 20.834 11.074 -12.801 1.00 95.88 147 ALA A C 1
ATOM 1146 O O . ALA A 1 147 ? 22.023 11.124 -12.507 1.00 95.88 147 ALA A O 1
ATOM 1147 N N . ASP A 1 148 ? 20.308 11.798 -13.794 1.00 94.56 148 ASP A N 1
ATOM 1148 C CA . ASP A 1 148 ? 21.102 12.580 -14.746 1.00 94.56 148 ASP A CA 1
ATOM 1149 C C . ASP A 1 148 ? 20.877 14.087 -14.532 1.00 94.56 148 ASP A C 1
ATOM 1151 O O . ASP A 1 148 ? 19.780 14.605 -14.768 1.00 94.56 148 ASP A O 1
ATOM 1155 N N . GLU A 1 149 ? 21.891 14.806 -14.044 1.00 92.31 149 GLU A N 1
ATOM 1156 C CA . GLU A 1 149 ? 21.795 16.240 -13.736 1.00 92.31 149 GLU A CA 1
ATOM 1157 C C . GLU A 1 149 ? 21.823 17.103 -15.004 1.00 92.31 149 GLU A C 1
ATOM 1159 O O . GLU A 1 149 ? 22.681 16.939 -15.866 1.00 92.31 149 GLU A O 1
ATOM 1164 N N . GLN A 1 150 ? 20.880 18.048 -15.106 1.00 89.94 150 GLN A N 1
ATOM 1165 C CA . GLN A 1 150 ? 20.770 19.020 -16.211 1.00 89.94 150 GLN A CA 1
ATOM 1166 C C . GLN A 1 150 ? 20.699 18.430 -17.634 1.00 89.94 150 GLN A C 1
ATOM 1168 O O . GLN A 1 150 ? 20.896 19.142 -18.616 1.00 89.94 150 GLN A O 1
ATOM 1173 N N . THR A 1 151 ? 20.377 17.146 -17.758 1.00 94.88 151 THR A N 1
ATOM 1174 C CA . THR A 1 151 ? 20.185 16.447 -19.032 1.00 94.88 151 THR A CA 1
ATOM 1175 C C . THR A 1 151 ? 19.108 15.378 -18.875 1.00 94.88 151 THR A C 1
ATOM 1177 O O . THR A 1 151 ? 18.552 15.205 -17.793 1.00 94.88 151 THR A O 1
ATOM 1180 N N . GLU A 1 152 ? 18.794 14.652 -19.937 1.00 96.25 152 GLU A N 1
ATOM 1181 C CA . GLU A 1 152 ? 17.946 13.463 -19.869 1.00 96.25 152 GLU A CA 1
ATOM 1182 C C . GLU A 1 152 ? 18.695 12.246 -20.380 1.00 96.25 152 GLU A C 1
ATOM 1184 O O . GLU A 1 152 ? 19.655 12.373 -21.142 1.00 96.25 152 GLU A O 1
ATOM 1189 N N . PHE A 1 153 ? 18.226 11.065 -19.978 1.00 96.44 153 PHE A N 1
ATOM 1190 C CA . PHE A 1 153 ? 18.828 9.804 -20.391 1.00 96.44 153 PHE A CA 1
ATOM 1191 C C . PHE A 1 153 ? 18.815 9.655 -21.918 1.00 96.44 153 PHE A C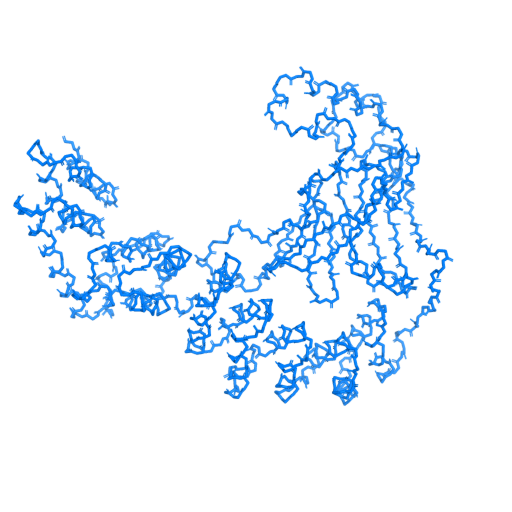 1
ATOM 1193 O O . PHE A 1 153 ? 19.819 9.275 -22.514 1.00 96.44 153 PHE A O 1
ATOM 1200 N N . ILE A 1 154 ? 17.699 10.021 -22.561 1.00 96.56 154 ILE A N 1
ATOM 1201 C CA . ILE A 1 154 ? 17.618 10.202 -24.016 1.00 96.56 154 ILE A CA 1
ATOM 1202 C C . ILE A 1 154 ? 16.894 11.511 -24.308 1.00 96.56 154 ILE A C 1
ATOM 1204 O O . ILE A 1 154 ? 15.842 11.789 -23.734 1.00 96.56 154 ILE A O 1
ATOM 1208 N N . THR A 1 155 ? 17.426 12.282 -25.253 1.00 95.81 155 THR A N 1
ATOM 1209 C CA . THR A 1 155 ? 16.759 13.446 -25.848 1.00 95.81 155 THR A CA 1
ATOM 1210 C C . THR A 1 155 ? 16.752 13.312 -27.366 1.00 95.81 155 THR A C 1
ATOM 1212 O O . THR A 1 155 ? 17.678 12.743 -27.944 1.00 95.81 155 THR A O 1
ATOM 1215 N N . SER A 1 156 ? 15.718 13.847 -28.013 1.00 95.25 156 SER A N 1
ATOM 1216 C CA . SER A 1 156 ? 15.647 13.958 -29.471 1.00 95.25 156 SER A CA 1
ATOM 1217 C C . SER A 1 156 ? 15.570 15.422 -29.902 1.00 95.25 156 SER A C 1
ATOM 1219 O O . SER A 1 156 ? 15.078 16.272 -29.157 1.00 95.25 156 SER A O 1
ATOM 1221 N N . ASP A 1 157 ? 16.087 15.722 -31.090 1.00 95.31 157 ASP A N 1
ATOM 1222 C CA . ASP A 1 157 ? 15.842 16.958 -31.835 1.00 95.31 157 ASP A CA 1
ATOM 1223 C C . ASP A 1 157 ? 14.568 16.877 -32.697 1.00 95.31 157 ASP A C 1
ATOM 1225 O O . ASP A 1 157 ? 13.980 17.913 -33.013 1.00 95.31 157 ASP A O 1
ATOM 1229 N N . ASP A 1 158 ? 14.100 15.664 -32.996 1.00 95.19 158 ASP A N 1
ATOM 1230 C CA . ASP A 1 158 ? 12.838 15.382 -33.674 1.00 95.19 158 ASP A CA 1
ATOM 1231 C C . ASP A 1 158 ? 11.656 15.573 -32.708 1.00 95.19 158 ASP A C 1
ATOM 1233 O O . ASP A 1 158 ? 11.498 14.864 -31.707 1.00 95.19 158 ASP A O 1
ATOM 1237 N N . ASN A 1 159 ? 10.787 16.536 -33.014 1.00 93.44 159 ASN A N 1
ATOM 1238 C CA . ASN A 1 159 ? 9.587 16.803 -32.224 1.00 93.44 159 ASN A CA 1
ATOM 1239 C C . ASN A 1 159 ? 8.512 15.712 -32.369 1.00 93.44 159 ASN A C 1
ATOM 1241 O O . ASN A 1 159 ? 7.536 15.740 -31.621 1.00 93.44 159 ASN A O 1
ATOM 1245 N N . TRP A 1 160 ? 8.685 14.738 -33.266 1.00 95.44 160 TRP A N 1
ATOM 1246 C CA . TRP A 1 160 ? 7.779 13.601 -33.425 1.00 95.44 160 TRP A CA 1
ATOM 1247 C C . TRP A 1 160 ? 8.221 12.380 -32.620 1.00 95.44 160 TRP A C 1
ATOM 1249 O O . TRP A 1 160 ? 7.455 11.429 -32.525 1.00 95.44 160 TRP A O 1
ATOM 1259 N N . PHE A 1 161 ? 9.401 12.390 -31.989 1.00 96.75 161 PHE A N 1
ATOM 1260 C CA . PHE A 1 161 ? 9.809 11.319 -31.077 1.00 96.75 161 PHE A CA 1
ATOM 1261 C C . PHE A 1 161 ? 8.933 11.325 -29.815 1.00 96.75 161 PHE A C 1
ATOM 1263 O O . PHE A 1 161 ? 9.025 12.230 -28.985 1.00 96.75 161 PHE A O 1
ATOM 1270 N N . ARG A 1 162 ? 8.070 10.322 -29.647 1.00 96.12 162 ARG A N 1
ATOM 1271 C CA . ARG A 1 162 ? 7.096 10.205 -28.552 1.00 96.12 162 ARG A CA 1
ATOM 1272 C C . ARG A 1 162 ? 7.303 8.863 -27.822 1.00 96.12 162 ARG A C 1
ATOM 1274 O O . ARG A 1 162 ? 6.539 7.924 -28.059 1.00 96.12 162 ARG A O 1
ATOM 1281 N N . PRO A 1 163 ? 8.299 8.747 -26.919 1.00 96.12 163 PRO A N 1
ATOM 1282 C CA . PRO A 1 163 ? 8.540 7.518 -26.164 1.00 96.12 163 PRO A CA 1
ATOM 1283 C C . PRO A 1 163 ? 7.386 7.269 -25.189 1.00 96.12 163 PRO A C 1
ATOM 1285 O O . PRO A 1 163 ? 7.232 7.984 -24.201 1.00 96.12 163 PRO A O 1
ATOM 1288 N N . VAL A 1 164 ? 6.560 6.267 -25.482 1.00 94.81 164 VAL A N 1
ATOM 1289 C CA . VAL A 1 164 ? 5.324 5.991 -24.740 1.00 94.81 164 VAL A CA 1
ATOM 1290 C C . VAL A 1 164 ? 5.494 4.924 -23.672 1.00 94.81 164 VAL A C 1
ATOM 1292 O O . VAL A 1 164 ? 4.862 5.037 -22.623 1.00 94.81 164 VAL A O 1
ATOM 1295 N N . ASN A 1 165 ? 6.316 3.899 -23.910 1.00 96.00 165 ASN A N 1
ATOM 1296 C CA . ASN A 1 165 ? 6.483 2.778 -22.984 1.00 96.00 165 ASN A CA 1
ATOM 1297 C C . ASN A 1 165 ? 7.833 2.072 -23.138 1.00 96.00 165 ASN A C 1
ATOM 1299 O O . ASN A 1 165 ? 8.513 2.251 -24.150 1.00 96.00 165 ASN A O 1
ATOM 1303 N N . PHE A 1 166 ? 8.167 1.207 -22.177 1.00 97.06 166 PHE A N 1
ATOM 1304 C CA . PHE A 1 166 ? 9.362 0.369 -22.228 1.00 97.06 166 PHE A CA 1
ATOM 1305 C C . PHE A 1 166 ? 9.071 -1.106 -21.939 1.00 97.06 166 PHE A C 1
ATOM 1307 O O . PHE A 1 166 ? 8.045 -1.453 -21.355 1.00 97.06 166 PHE A O 1
ATOM 1314 N N . VAL A 1 167 ? 9.992 -1.982 -22.345 1.00 95.62 167 VAL A N 1
ATOM 1315 C CA . VAL A 1 167 ? 9.948 -3.425 -22.064 1.00 95.62 167 VAL A CA 1
ATOM 1316 C C . VAL A 1 167 ? 11.329 -3.905 -21.623 1.00 95.62 167 VAL A C 1
ATOM 1318 O O . VAL A 1 167 ? 12.313 -3.672 -22.323 1.00 95.62 167 VAL A O 1
ATOM 1321 N N . ASN A 1 168 ? 11.397 -4.605 -20.485 1.00 95.69 168 ASN A N 1
ATOM 1322 C CA . ASN A 1 168 ? 12.576 -5.387 -20.099 1.00 95.69 168 ASN A CA 1
ATOM 1323 C C . ASN A 1 168 ? 12.679 -6.607 -21.030 1.00 95.69 168 ASN A C 1
ATOM 1325 O O . ASN A 1 168 ? 11.817 -7.489 -21.003 1.00 95.69 168 ASN A O 1
ATOM 1329 N N . ALA A 1 169 ? 13.690 -6.625 -21.894 1.00 94.31 169 ALA A N 1
ATOM 1330 C CA . ALA A 1 169 ? 13.780 -7.561 -23.005 1.00 94.31 169 ALA A CA 1
ATOM 1331 C C . ALA A 1 169 ? 14.527 -8.869 -22.648 1.00 94.31 169 ALA A C 1
ATOM 1333 O O . ALA A 1 169 ? 15.302 -8.917 -21.687 1.00 94.31 169 ALA A O 1
ATOM 1334 N N . PRO A 1 170 ? 14.341 -9.949 -23.438 1.00 93.50 170 PRO A N 1
ATOM 1335 C CA . PRO A 1 170 ? 14.980 -11.247 -23.186 1.00 93.50 170 PRO A CA 1
ATOM 1336 C C . PRO A 1 170 ? 16.514 -11.225 -23.207 1.00 93.50 170 PRO A C 1
ATOM 1338 O O . PRO A 1 170 ? 17.162 -12.069 -22.599 1.00 93.50 170 PRO A O 1
ATOM 1341 N N . ASP A 1 171 ? 17.103 -10.261 -23.907 1.00 93.00 171 ASP A N 1
ATOM 1342 C CA . ASP A 1 171 ? 18.550 -10.045 -23.994 1.00 93.00 171 ASP A CA 1
ATOM 1343 C C . ASP A 1 171 ? 19.085 -9.124 -22.880 1.00 93.00 171 ASP A C 1
ATOM 1345 O O . ASP A 1 171 ? 20.219 -8.653 -22.944 1.00 93.00 171 ASP A O 1
ATOM 1349 N N . GLY A 1 172 ? 18.251 -8.822 -21.883 1.00 94.25 172 GLY A N 1
ATOM 1350 C CA . GLY A 1 172 ? 18.578 -7.969 -20.750 1.00 94.25 172 GLY A CA 1
ATOM 1351 C C . GLY A 1 172 ? 18.557 -6.473 -21.058 1.00 94.25 172 GLY A C 1
ATOM 1352 O O . GLY A 1 172 ? 18.842 -5.691 -20.155 1.00 94.25 172 GLY A O 1
ATOM 1353 N N . THR A 1 173 ? 18.245 -6.045 -22.284 1.00 95.69 173 THR A N 1
ATOM 1354 C CA . THR A 1 173 ? 18.158 -4.619 -22.646 1.00 95.69 173 THR A CA 1
ATOM 1355 C C . THR A 1 173 ? 16.789 -4.022 -22.313 1.00 95.69 173 THR A C 1
ATOM 1357 O O . THR A 1 173 ? 15.851 -4.729 -21.944 1.00 95.69 173 THR A O 1
ATOM 1360 N N . LEU A 1 174 ? 16.665 -2.700 -22.444 1.00 95.62 174 LEU A N 1
ATOM 1361 C CA . LEU A 1 174 ? 15.385 -1.998 -22.403 1.00 95.62 174 LEU A CA 1
ATOM 1362 C C . LEU A 1 174 ? 14.964 -1.642 -23.832 1.00 95.62 174 LEU A C 1
ATOM 1364 O O . LEU A 1 174 ? 15.703 -0.972 -24.556 1.00 95.62 174 LEU A O 1
ATOM 1368 N N . TRP A 1 175 ? 13.779 -2.079 -24.247 1.00 96.62 175 TRP A N 1
ATOM 1369 C CA . TRP A 1 175 ? 13.189 -1.657 -25.518 1.00 96.62 175 TRP A CA 1
ATOM 1370 C C . TRP A 1 175 ? 12.270 -0.462 -25.289 1.00 96.62 175 TRP A C 1
ATOM 1372 O O . TRP A 1 175 ? 11.530 -0.448 -24.310 1.00 96.62 175 TRP A O 1
ATOM 1382 N N . VAL A 1 176 ? 12.304 0.522 -26.186 1.00 97.94 176 VAL A N 1
ATOM 1383 C CA . VAL A 1 176 ? 11.455 1.720 -26.169 1.00 97.94 176 VAL A CA 1
ATOM 1384 C C . VAL A 1 176 ? 10.400 1.584 -27.250 1.00 97.94 176 VAL A C 1
ATOM 1386 O O . VAL A 1 176 ? 10.730 1.338 -28.409 1.00 97.94 176 VAL A O 1
ATOM 1389 N N . LEU A 1 177 ? 9.146 1.807 -26.877 1.00 97.25 177 LEU A N 1
ATOM 1390 C CA . LEU A 1 177 ? 8.038 1.977 -27.801 1.00 97.25 177 LEU A CA 1
ATOM 1391 C C . LEU A 1 177 ? 7.867 3.475 -28.051 1.00 97.25 177 LEU A C 1
ATOM 1393 O O . LEU A 1 177 ? 7.601 4.232 -27.117 1.00 97.25 177 LEU A O 1
ATOM 1397 N N . ASP A 1 178 ? 8.017 3.898 -29.299 1.00 97.19 178 ASP A N 1
ATOM 1398 C CA . ASP A 1 178 ? 7.822 5.273 -29.751 1.00 97.19 178 ASP A CA 1
ATOM 1399 C C . ASP A 1 178 ? 6.594 5.332 -30.663 1.00 97.19 178 ASP A C 1
ATOM 1401 O O . ASP A 1 178 ? 6.543 4.667 -31.697 1.00 97.19 178 ASP A O 1
ATOM 1405 N N . MET A 1 179 ? 5.590 6.114 -30.269 1.00 94.75 179 MET A N 1
ATOM 1406 C CA . MET A 1 179 ? 4.347 6.253 -31.035 1.00 94.75 179 MET A CA 1
ATOM 1407 C C . MET A 1 179 ? 4.556 7.017 -32.352 1.00 94.75 179 MET A C 1
ATOM 1409 O O . MET A 1 179 ? 3.784 6.824 -33.284 1.00 94.75 179 MET A O 1
ATOM 1413 N N . TYR A 1 180 ? 5.591 7.861 -32.420 1.00 96.00 180 TYR A N 1
ATOM 1414 C CA . TYR A 1 180 ? 5.966 8.712 -33.549 1.00 96.00 180 TYR A CA 1
ATOM 1415 C C . TYR A 1 180 ? 4.834 9.581 -34.137 1.00 96.00 180 TYR A C 1
ATOM 1417 O O . TYR A 1 180 ? 4.291 9.293 -35.201 1.00 96.00 180 TYR A O 1
ATOM 1425 N N . ARG A 1 181 ? 4.472 10.675 -33.450 1.00 94.50 181 ARG A N 1
ATOM 1426 C CA . ARG A 1 181 ? 3.336 11.555 -33.810 1.00 94.50 181 ARG A CA 1
ATOM 1427 C C . ARG A 1 181 ? 3.719 13.027 -33.803 1.00 94.50 181 ARG A C 1
ATOM 1429 O O . ARG A 1 181 ? 4.365 13.489 -32.859 1.00 94.50 181 ARG A O 1
ATOM 1436 N N . GLU A 1 182 ? 3.204 13.771 -34.781 1.00 93.25 182 GLU A N 1
ATOM 1437 C CA . GLU A 1 182 ? 3.333 15.231 -34.831 1.00 93.25 182 GLU A CA 1
ATOM 1438 C C . GLU A 1 182 ? 2.617 15.889 -33.648 1.00 93.25 182 GLU A C 1
ATOM 1440 O O . GLU A 1 182 ? 3.241 16.534 -32.801 1.00 93.25 182 GLU A O 1
ATOM 1445 N N . THR A 1 183 ? 1.303 15.663 -33.560 1.00 91.38 183 THR A N 1
ATOM 1446 C CA . THR A 1 183 ? 0.441 16.194 -32.503 1.00 91.38 183 THR A CA 1
ATOM 1447 C C . THR A 1 183 ? 0.157 15.101 -31.481 1.00 91.38 183 THR A C 1
ATOM 1449 O O . THR A 1 183 ? -0.424 14.069 -31.812 1.00 91.38 183 THR A O 1
ATOM 1452 N N . ILE A 1 184 ? 0.563 15.330 -30.230 1.00 89.12 184 ILE A N 1
ATOM 1453 C CA . ILE A 1 184 ? 0.369 14.366 -29.135 1.00 89.12 184 ILE A CA 1
ATOM 1454 C C . ILE A 1 184 ? -0.805 14.725 -28.214 1.00 89.12 184 ILE A C 1
ATOM 1456 O O . ILE A 1 184 ? -1.345 13.860 -27.528 1.00 89.12 184 ILE A O 1
ATOM 1460 N N . GLU A 1 185 ? -1.226 15.992 -28.172 1.00 86.94 185 GLU A N 1
ATOM 1461 C CA . GLU A 1 185 ? -2.346 16.390 -27.325 1.00 86.94 185 GLU A CA 1
ATOM 1462 C C . GLU A 1 185 ? -3.691 15.884 -27.817 1.00 86.94 185 GLU A C 1
ATOM 1464 O O . GLU A 1 185 ? -4.004 15.893 -29.004 1.00 86.94 185 GLU A O 1
ATOM 1469 N N . HIS A 1 186 ? -4.545 15.575 -26.843 1.00 85.81 186 HIS A N 1
ATOM 1470 C CA . HIS A 1 186 ? -5.947 15.310 -27.097 1.00 85.81 186 HIS A CA 1
ATOM 1471 C C . HIS A 1 186 ? -6.604 16.497 -27.842 1.00 85.81 186 HIS A C 1
ATOM 1473 O O . HIS A 1 186 ? -6.432 17.641 -27.403 1.00 85.81 186 HIS A O 1
ATOM 1479 N N . PRO A 1 187 ? -7.421 16.264 -28.892 1.00 86.94 187 PRO A N 1
ATOM 1480 C CA . PRO A 1 187 ? -8.042 17.329 -29.686 1.00 86.94 187 PRO A CA 1
ATOM 1481 C C . PRO A 1 187 ? -8.822 18.370 -28.865 1.00 86.94 187 PRO A C 1
ATOM 1483 O O . PRO A 1 187 ? -8.766 19.559 -29.165 1.00 86.94 187 PRO A O 1
ATOM 1486 N N . PHE A 1 188 ? -9.512 17.962 -27.791 1.00 86.19 188 PHE A N 1
ATOM 1487 C CA . PHE A 1 188 ? -10.202 18.887 -26.866 1.00 86.19 188 PHE A CA 1
ATOM 1488 C C . PHE A 1 188 ? -9.282 19.909 -26.176 1.00 86.19 188 PHE A C 1
ATOM 1490 O O . PHE A 1 188 ? -9.746 20.969 -25.766 1.00 86.19 188 PHE A O 1
ATOM 1497 N N . SER A 1 189 ? -7.987 19.621 -26.057 1.00 83.69 189 SER A N 1
ATOM 1498 C CA . SER A 1 189 ? -7.004 20.484 -25.391 1.00 83.69 189 SER A CA 1
ATOM 1499 C C . SER A 1 189 ? -6.372 21.520 -26.329 1.00 83.69 189 SER A C 1
ATOM 1501 O O . SER A 1 189 ? -5.460 22.247 -25.915 1.00 83.69 189 SER A O 1
ATOM 1503 N N . ILE A 1 190 ? -6.821 21.583 -27.586 1.00 88.62 190 ILE A N 1
ATOM 1504 C CA . ILE A 1 190 ? -6.337 22.503 -28.617 1.00 88.62 190 ILE A CA 1
ATOM 1505 C C . ILE A 1 190 ? -7.513 23.397 -29.057 1.00 88.62 190 ILE A C 1
ATOM 1507 O O . ILE A 1 190 ? -8.583 22.878 -29.360 1.00 88.62 190 ILE A O 1
ATOM 1511 N N . PRO A 1 191 ? -7.372 24.734 -29.083 1.00 91.00 191 PRO A N 1
ATOM 1512 C CA . PRO A 1 191 ? -8.381 25.632 -29.649 1.00 91.00 191 PRO A CA 1
ATOM 1513 C C . PRO A 1 191 ? -8.706 25.323 -31.117 1.00 91.00 191 PRO A C 1
ATOM 1515 O O . PRO A 1 191 ? -7.831 24.916 -31.880 1.00 91.00 191 PRO A O 1
ATOM 1518 N N . GLU A 1 192 ? -9.957 25.539 -31.526 1.00 93.19 192 GLU A N 1
ATOM 1519 C CA . GLU A 1 192 ? -10.438 25.175 -32.868 1.00 93.19 192 GLU A CA 1
ATOM 1520 C C . GLU A 1 192 ? -9.707 25.914 -33.995 1.00 93.19 192 GLU A C 1
ATOM 1522 O O . GLU A 1 192 ? -9.426 25.337 -35.040 1.00 93.19 192 GLU A O 1
ATOM 1527 N N . ASP A 1 193 ? -9.341 27.176 -33.778 1.00 94.12 193 ASP A N 1
ATOM 1528 C CA . ASP A 1 193 ? -8.580 27.958 -34.750 1.00 94.12 193 ASP A CA 1
ATOM 1529 C C . ASP A 1 193 ? -7.155 27.420 -34.941 1.00 94.12 193 ASP A C 1
ATOM 1531 O O . ASP A 1 193 ? -6.659 27.408 -36.061 1.00 94.12 193 ASP A O 1
ATOM 1535 N N . ILE A 1 194 ? -6.529 26.901 -33.880 1.00 92.75 194 ILE A N 1
ATOM 1536 C CA . ILE A 1 194 ? -5.213 26.253 -33.954 1.00 92.75 194 ILE A CA 1
ATOM 1537 C C . ILE A 1 194 ? -5.322 24.886 -34.643 1.00 92.75 194 ILE A C 1
ATOM 1539 O O . ILE A 1 194 ? -4.484 24.567 -35.483 1.00 92.75 194 ILE A O 1
ATOM 1543 N N . LYS A 1 195 ? -6.362 24.094 -34.339 1.00 93.50 195 LYS A N 1
ATOM 1544 C CA . LYS A 1 195 ? -6.575 22.768 -34.954 1.00 93.50 195 LYS A CA 1
ATOM 1545 C C . LYS A 1 195 ? -6.647 22.819 -36.476 1.00 93.50 195 LYS A C 1
ATOM 1547 O O . LYS A 1 195 ? -6.153 21.909 -37.122 1.00 93.50 195 LYS A O 1
ATOM 1552 N N . ARG A 1 196 ? -7.206 23.886 -37.056 1.00 93.62 196 ARG A N 1
ATOM 1553 C CA . ARG A 1 196 ? -7.290 24.073 -38.520 1.00 93.62 196 ARG A CA 1
ATOM 1554 C C . ARG A 1 196 ? -5.929 24.096 -39.222 1.00 93.62 196 ARG A C 1
ATOM 1556 O O . ARG A 1 196 ? -5.881 23.948 -40.437 1.00 93.62 196 ARG A O 1
ATOM 1563 N N . HIS A 1 197 ? -4.849 24.306 -38.473 1.00 93.06 197 HIS A N 1
ATOM 1564 C CA . HIS A 1 197 ? -3.479 24.323 -38.976 1.00 93.06 197 HIS A CA 1
ATOM 1565 C C . HIS A 1 197 ? -2.704 23.034 -38.671 1.00 93.06 197 HIS A C 1
ATOM 1567 O O . HIS A 1 197 ? -1.506 22.989 -38.935 1.00 93.06 197 HIS A O 1
ATOM 1573 N N . LEU A 1 198 ? -3.351 22.016 -38.096 1.00 92.69 198 LEU A N 1
ATOM 1574 C CA . LEU A 1 198 ? -2.721 20.766 -37.676 1.00 92.69 198 LEU A CA 1
ATOM 1575 C C . LEU A 1 198 ? -3.409 19.574 -38.340 1.00 92.69 198 LEU A C 1
ATOM 1577 O O . LEU A 1 198 ? -4.636 19.494 -38.363 1.00 92.69 198 LEU A O 1
ATOM 1581 N N . ASP A 1 199 ? -2.615 18.608 -38.794 1.00 93.25 199 ASP A N 1
ATOM 1582 C CA . ASP A 1 199 ? -3.110 17.256 -39.027 1.00 93.25 199 ASP A CA 1
ATOM 1583 C C . ASP A 1 199 ? -2.980 16.462 -37.721 1.00 93.25 199 ASP A C 1
ATOM 1585 O O . ASP A 1 199 ? -1.884 16.140 -37.254 1.00 93.25 199 ASP A O 1
ATOM 1589 N N . LEU A 1 200 ? -4.123 16.180 -37.097 1.00 92.62 200 LEU A N 1
ATOM 1590 C CA . LEU A 1 200 ? -4.162 15.483 -35.817 1.00 92.62 200 LEU A CA 1
ATOM 1591 C C . LEU A 1 200 ? -3.812 13.998 -35.948 1.00 92.62 200 LEU A C 1
ATOM 1593 O O . LEU A 1 200 ? -3.495 13.403 -34.922 1.00 92.62 200 LEU A O 1
ATOM 1597 N N . GLU A 1 201 ? -3.827 13.419 -37.157 1.00 92.50 201 GLU A N 1
ATOM 1598 C CA . GLU A 1 201 ? -3.493 12.011 -37.419 1.00 92.50 201 GLU A CA 1
ATOM 1599 C C . GLU A 1 201 ? -2.080 11.779 -37.969 1.00 92.50 201 GLU A C 1
ATOM 1601 O O . GLU A 1 201 ? 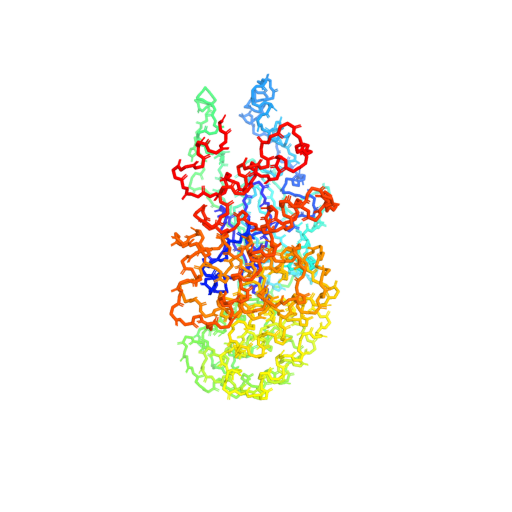-1.626 10.638 -38.105 1.00 92.50 201 GLU A O 1
ATOM 1606 N N . SER A 1 202 ? -1.342 12.856 -38.208 1.00 95.31 202 SER A N 1
ATOM 1607 C CA . SER A 1 202 ? 0.019 12.831 -38.733 1.00 95.31 202 SER A CA 1
ATOM 1608 C C . SER A 1 202 ? 0.948 11.914 -37.916 1.00 95.31 202 SER A C 1
ATOM 1610 O O . SER A 1 202 ? 1.187 12.121 -36.720 1.00 95.31 202 SER A O 1
ATOM 1612 N N . GLY A 1 203 ? 1.445 10.855 -38.571 1.00 94.81 203 GLY A N 1
ATOM 1613 C CA . GLY A 1 203 ? 2.324 9.833 -37.989 1.00 94.81 203 GLY A CA 1
ATOM 1614 C C . GLY A 1 203 ? 1.631 8.583 -37.423 1.00 94.81 203 GLY A C 1
ATOM 1615 O O . GLY A 1 203 ? 2.316 7.730 -36.868 1.00 94.81 203 GLY A O 1
ATOM 1616 N N . HIS A 1 204 ? 0.305 8.424 -37.564 1.00 93.69 204 HIS A N 1
ATOM 1617 C CA . HIS A 1 204 ? -0.440 7.276 -37.000 1.00 93.69 204 HIS A CA 1
ATOM 1618 C C . HIS A 1 204 ? 0.077 5.879 -37.397 1.00 93.69 204 HIS A C 1
ATOM 1620 O O . HIS A 1 204 ? -0.175 4.906 -36.690 1.00 93.69 204 HIS A O 1
ATOM 1626 N N . ASP A 1 205 ? 0.794 5.780 -38.513 1.00 95.69 205 ASP A N 1
ATOM 1627 C CA . ASP A 1 205 ? 1.309 4.558 -39.126 1.00 95.69 205 ASP A CA 1
ATOM 1628 C C . ASP A 1 205 ? 2.840 4.412 -39.010 1.00 95.69 205 ASP A C 1
ATOM 1630 O O . ASP A 1 205 ? 3.430 3.529 -39.631 1.00 95.69 205 ASP A O 1
ATOM 1634 N N . ARG A 1 206 ? 3.506 5.267 -38.219 1.00 96.06 206 ARG A N 1
ATOM 1635 C CA . ARG A 1 206 ? 4.977 5.408 -38.212 1.00 96.06 206 ARG A CA 1
ATOM 1636 C C . ARG A 1 206 ? 5.668 5.010 -36.910 1.00 96.06 206 ARG A C 1
ATOM 1638 O O . ARG A 1 206 ? 6.835 5.359 -36.723 1.00 96.06 206 ARG A O 1
ATOM 1645 N N . GLY A 1 207 ? 4.970 4.303 -36.022 1.00 96.31 207 GLY A N 1
ATOM 1646 C CA . GLY A 1 207 ? 5.511 3.871 -34.732 1.00 96.31 207 GLY A CA 1
ATOM 1647 C C . GLY A 1 207 ? 6.840 3.115 -34.861 1.00 96.31 207 GLY A C 1
ATOM 1648 O O . GLY A 1 207 ? 7.092 2.413 -35.842 1.00 96.31 207 GLY A O 1
ATOM 1649 N N . ARG A 1 208 ? 7.710 3.266 -33.859 1.00 97.38 208 ARG A N 1
ATOM 1650 C CA . ARG A 1 208 ? 9.078 2.730 -33.851 1.00 97.38 208 ARG A CA 1
ATOM 1651 C C . ARG A 1 208 ? 9.341 1.932 -32.579 1.00 97.38 208 ARG A C 1
ATOM 1653 O O . ARG A 1 208 ? 8.798 2.228 -31.516 1.00 97.38 208 ARG A O 1
ATOM 1660 N N . ILE A 1 209 ? 10.219 0.937 -32.688 1.00 97.75 209 ILE A N 1
ATOM 1661 C CA . ILE A 1 209 ? 10.761 0.203 -31.543 1.00 97.75 209 ILE A CA 1
ATOM 1662 C C . ILE A 1 209 ? 12.272 0.390 -31.548 1.00 97.75 209 ILE A C 1
ATOM 1664 O O . ILE A 1 209 ? 12.939 0.017 -32.513 1.00 97.75 209 ILE A O 1
ATOM 1668 N N . TYR A 1 210 ? 12.808 0.949 -30.468 1.00 97.31 210 TYR A N 1
ATOM 1669 C CA . TYR A 1 210 ? 14.250 1.063 -30.274 1.00 97.31 210 TYR A CA 1
ATOM 1670 C C . TYR A 1 210 ? 14.713 0.022 -29.268 1.00 97.31 210 TYR A C 1
ATOM 1672 O O . TYR A 1 210 ? 14.131 -0.118 -28.197 1.00 97.31 210 TYR A O 1
ATOM 1680 N N . ARG A 1 211 ? 15.800 -0.674 -29.587 1.00 95.62 211 ARG A N 1
ATOM 1681 C CA . ARG A 1 211 ? 16.549 -1.485 -28.628 1.00 95.62 211 ARG A CA 1
ATOM 1682 C C . ARG A 1 211 ? 17.681 -0.629 -28.079 1.00 95.62 211 ARG A C 1
ATOM 1684 O O . ARG A 1 211 ? 18.558 -0.231 -28.844 1.00 95.62 211 ARG A O 1
ATOM 1691 N N . LEU A 1 212 ? 17.666 -0.335 -26.783 1.00 95.19 212 LEU A N 1
ATOM 1692 C CA . LEU A 1 212 ? 18.724 0.455 -26.163 1.00 95.19 212 LEU A CA 1
ATOM 1693 C C . LEU A 1 212 ? 19.880 -0.463 -25.765 1.00 95.19 212 LEU A C 1
ATOM 1695 O O . LEU A 1 212 ? 19.696 -1.436 -25.041 1.00 95.19 212 LEU A O 1
ATOM 1699 N N . VAL A 1 213 ? 21.075 -0.168 -26.263 1.00 93.75 213 VAL A N 1
ATOM 1700 C CA . VAL A 1 213 ? 22.281 -0.953 -25.986 1.00 93.75 213 VAL A CA 1
ATOM 1701 C C . VAL A 1 213 ? 23.287 -0.033 -25.317 1.00 93.75 213 VAL A C 1
ATOM 1703 O O . VAL A 1 213 ? 23.613 1.025 -25.853 1.00 93.75 213 VAL A O 1
ATOM 1706 N N . HIS A 1 214 ? 23.765 -0.425 -24.138 1.00 90.88 214 HIS A N 1
ATOM 1707 C CA . HIS A 1 214 ? 24.855 0.291 -23.490 1.00 90.88 214 HIS A CA 1
ATOM 1708 C C . HIS A 1 214 ? 26.151 0.049 -24.291 1.00 90.88 214 HIS A C 1
ATOM 1710 O O . HIS A 1 214 ? 26.412 -1.107 -24.630 1.00 90.88 214 HIS A O 1
ATOM 1716 N N . PRO A 1 215 ? 26.968 1.077 -24.600 1.00 89.19 215 PRO A N 1
ATOM 1717 C CA . PRO A 1 215 ? 28.170 0.918 -25.431 1.00 89.19 215 PRO A CA 1
ATOM 1718 C C . PRO A 1 215 ? 29.150 -0.138 -24.906 1.00 89.19 215 PRO A C 1
ATOM 1720 O O . PRO A 1 215 ? 29.746 -0.880 -25.678 1.00 89.19 215 PRO A O 1
ATOM 1723 N N . GLU A 1 216 ? 29.259 -0.226 -23.582 1.00 85.50 216 GLU A N 1
ATOM 1724 C CA . GLU A 1 216 ? 30.082 -1.205 -22.857 1.00 85.50 216 GLU A CA 1
ATOM 1725 C C . GLU A 1 216 ? 29.217 -2.288 -22.180 1.00 85.50 216 GLU A C 1
ATOM 1727 O O . GLU A 1 216 ? 29.646 -2.966 -21.252 1.00 85.50 216 GLU A O 1
ATOM 1732 N N . GLY A 1 217 ? 27.944 -2.388 -22.576 1.00 78.56 217 GLY A N 1
ATOM 1733 C CA . GLY A 1 217 ? 26.982 -3.321 -22.000 1.00 78.56 217 GLY A CA 1
ATOM 1734 C C . GLY A 1 217 ? 27.291 -4.768 -22.352 1.00 78.56 217 GLY A C 1
ATOM 1735 O O . GLY A 1 217 ? 27.910 -5.072 -23.371 1.00 78.56 217 GLY A O 1
ATOM 1736 N N . THR A 1 218 ? 26.801 -5.684 -21.524 1.00 82.00 218 THR A N 1
ATOM 1737 C CA . THR A 1 218 ? 26.938 -7.111 -21.815 1.00 82.00 218 THR A CA 1
ATOM 1738 C C . THR A 1 218 ? 25.867 -7.533 -22.817 1.00 82.00 218 THR A C 1
ATOM 1740 O O . THR A 1 218 ? 24.684 -7.241 -22.644 1.00 82.00 218 THR A O 1
ATOM 1743 N N . SER A 1 219 ? 26.273 -8.245 -23.869 1.00 73.75 219 SER A N 1
ATOM 1744 C CA . SER A 1 219 ? 25.338 -8.895 -24.789 1.00 73.75 219 SER A CA 1
ATOM 1745 C C . SER A 1 219 ? 24.929 -10.251 -24.217 1.00 73.75 219 SER A C 1
ATOM 1747 O O . SER A 1 219 ? 25.787 -11.108 -24.009 1.00 73.75 219 SER A O 1
ATOM 1749 N N . PHE A 1 220 ? 23.633 -10.459 -23.978 1.00 79.31 220 PHE A N 1
ATOM 1750 C CA . PHE A 1 220 ? 23.109 -11.744 -23.512 1.00 79.31 220 PHE A CA 1
ATOM 1751 C C . PHE A 1 220 ? 22.527 -12.555 -24.664 1.00 79.31 220 PHE A C 1
ATOM 1753 O O . PHE A 1 220 ? 21.777 -12.045 -25.498 1.00 79.31 220 PHE A O 1
ATOM 1760 N N . GLU A 1 221 ? 22.834 -13.851 -24.676 1.00 79.94 221 GLU A N 1
ATOM 1761 C CA . GLU A 1 221 ? 22.166 -14.795 -25.562 1.00 79.94 221 GLU A CA 1
ATOM 1762 C C . GLU A 1 221 ? 20.779 -15.147 -25.009 1.00 79.94 221 GLU A C 1
ATOM 1764 O O . GLU A 1 221 ? 20.640 -15.640 -23.884 1.00 79.94 221 GLU A O 1
ATOM 1769 N N . VAL A 1 222 ? 19.748 -14.917 -25.825 1.00 86.56 222 VAL A N 1
ATOM 1770 C CA . VAL A 1 222 ? 18.359 -15.228 -25.478 1.00 86.56 222 VAL A CA 1
ATOM 1771 C C . VAL A 1 222 ? 18.167 -16.741 -25.382 1.00 86.56 222 VAL A C 1
ATOM 1773 O O . VAL A 1 222 ? 18.230 -17.464 -26.377 1.00 86.56 222 VAL A O 1
ATOM 1776 N N . GLN A 1 223 ? 17.878 -17.217 -24.172 1.00 84.88 223 GLN A N 1
ATOM 1777 C CA . GLN A 1 223 ? 17.703 -18.639 -23.887 1.00 84.88 223 GLN A CA 1
ATOM 1778 C C . GLN A 1 223 ? 16.340 -19.158 -24.376 1.00 84.88 223 GLN A C 1
ATOM 1780 O O . GLN A 1 223 ? 15.292 -18.555 -24.137 1.00 84.88 223 GLN A O 1
ATOM 1785 N N . LYS A 1 224 ? 16.323 -20.334 -25.018 1.00 92.25 224 LYS A N 1
ATOM 1786 C CA . LYS A 1 224 ? 15.086 -21.011 -25.455 1.00 92.25 224 LYS A CA 1
ATOM 1787 C C . LYS A 1 224 ? 14.480 -21.847 -24.321 1.00 92.25 224 LYS A C 1
ATOM 1789 O O . LYS A 1 224 ? 14.579 -23.071 -24.315 1.00 92.25 224 LYS A O 1
ATOM 1794 N N . LEU A 1 225 ? 13.808 -21.183 -23.384 1.00 95.44 225 LEU A N 1
ATOM 1795 C CA . LEU A 1 225 ? 13.292 -21.801 -22.151 1.00 95.44 225 LEU A CA 1
ATOM 1796 C C . LEU A 1 225 ? 12.179 -22.843 -22.376 1.00 95.44 225 LEU A C 1
ATOM 1798 O O . LEU A 1 225 ? 12.049 -23.802 -21.619 1.00 95.44 225 LEU A O 1
ATOM 1802 N N . GLY A 1 226 ? 11.386 -22.702 -23.443 1.00 95.38 226 GLY A N 1
ATOM 1803 C CA . GLY A 1 226 ? 10.141 -23.461 -23.630 1.00 95.38 226 GLY A CA 1
ATOM 1804 C C . GLY A 1 226 ? 10.274 -24.991 -23.628 1.00 95.38 226 GLY A C 1
ATOM 1805 O O . GLY A 1 226 ? 9.320 -25.665 -23.249 1.00 95.38 226 GLY A O 1
ATOM 1806 N N . LYS A 1 227 ? 11.439 -25.546 -23.998 1.00 94.44 227 LYS A N 1
ATOM 1807 C CA . LYS A 1 227 ? 11.715 -27.000 -23.998 1.00 94.44 227 LYS A CA 1
ATOM 1808 C C . LYS A 1 227 ? 12.771 -27.431 -22.974 1.00 94.44 227 LYS A C 1
ATOM 1810 O O . LYS A 1 227 ? 13.169 -28.591 -22.982 1.00 94.44 227 LYS A O 1
ATOM 1815 N N . MET A 1 228 ? 13.240 -26.521 -22.117 1.00 97.25 228 MET A N 1
ATOM 1816 C CA . MET A 1 228 ? 14.237 -26.870 -21.104 1.00 97.25 228 MET A CA 1
ATOM 1817 C C . MET A 1 228 ? 13.668 -27.900 -20.114 1.00 97.25 228 MET A C 1
ATOM 1819 O O . MET A 1 228 ? 12.502 -27.762 -19.721 1.00 97.25 228 MET A O 1
ATOM 1823 N N . PRO A 1 229 ? 14.458 -28.910 -19.702 1.00 97.38 229 PRO A N 1
ATOM 1824 C CA . PRO A 1 229 ? 14.127 -29.780 -18.576 1.00 97.38 229 PRO A CA 1
ATOM 1825 C C . PRO A 1 229 ? 13.903 -28.977 -17.292 1.00 97.38 229 PRO A C 1
ATOM 1827 O O . PRO A 1 229 ? 14.459 -27.891 -17.130 1.00 97.38 229 PRO A O 1
ATOM 1830 N N . VAL A 1 230 ? 13.110 -29.516 -16.366 1.00 97.94 230 VAL A N 1
ATOM 1831 C CA . VAL A 1 230 ? 12.704 -28.798 -15.149 1.00 97.94 230 VAL A CA 1
ATOM 1832 C C . VAL A 1 230 ? 13.883 -28.377 -14.268 1.00 97.94 230 VAL A C 1
ATOM 1834 O O . VAL A 1 230 ? 13.901 -27.249 -13.790 1.00 97.94 230 VAL A O 1
ATOM 1837 N N . GLU A 1 231 ? 14.919 -29.210 -14.143 1.00 97.81 231 GLU A N 1
ATOM 1838 C CA . GLU A 1 231 ? 16.147 -28.868 -13.413 1.00 97.81 231 GLU A CA 1
ATOM 1839 C C . GLU A 1 231 ? 16.823 -27.618 -13.998 1.00 97.81 231 GLU A C 1
ATOM 1841 O O . GLU A 1 231 ? 17.204 -26.706 -13.266 1.00 97.81 231 GLU A O 1
ATOM 1846 N N . GLN A 1 232 ? 16.916 -27.537 -15.329 1.00 97.75 232 GLN A N 1
ATOM 1847 C CA . GLN A 1 232 ? 17.488 -26.373 -16.007 1.00 97.75 232 GLN A CA 1
ATOM 1848 C C . GLN A 1 232 ? 16.590 -25.142 -15.869 1.00 97.75 232 GLN A C 1
ATOM 1850 O O . GLN A 1 232 ? 17.104 -24.036 -15.744 1.00 97.75 232 GLN A O 1
ATOM 1855 N N . LEU A 1 233 ? 15.261 -25.307 -15.844 1.00 98.25 233 LEU A N 1
ATOM 1856 C CA . LEU A 1 233 ? 14.351 -24.198 -15.550 1.00 98.25 233 LEU A CA 1
ATOM 1857 C C . LEU A 1 233 ? 14.540 -23.666 -14.127 1.00 98.25 233 LEU A C 1
ATOM 1859 O O . LEU A 1 233 ? 14.560 -22.453 -13.944 1.00 98.25 233 LEU A O 1
ATOM 1863 N N . VAL A 1 234 ? 14.731 -24.538 -13.133 1.00 98.50 234 VAL A N 1
ATOM 1864 C CA . VAL A 1 234 ? 14.995 -24.105 -11.752 1.00 98.50 234 VAL A CA 1
ATOM 1865 C C . VAL A 1 234 ? 16.300 -23.308 -11.670 1.00 98.50 234 VAL A C 1
ATOM 1867 O O . VAL A 1 234 ? 16.334 -22.271 -11.014 1.00 98.50 234 VAL A O 1
ATOM 1870 N N . GLN A 1 235 ? 17.343 -23.699 -12.411 1.00 97.00 235 GLN A N 1
ATOM 1871 C CA . GLN A 1 235 ? 18.587 -22.916 -12.500 1.00 97.00 235 GLN A CA 1
ATOM 1872 C C . GLN A 1 235 ? 18.360 -21.505 -13.072 1.00 97.00 235 GLN A C 1
ATOM 1874 O O . GLN A 1 235 ? 19.029 -20.556 -12.667 1.00 97.00 235 GLN A O 1
ATOM 1879 N N . GLN A 1 236 ? 17.395 -21.322 -13.980 1.00 96.81 236 GLN A N 1
ATOM 1880 C CA . GLN A 1 236 ? 17.089 -19.999 -14.539 1.00 96.81 236 GLN A CA 1
ATOM 1881 C C . GLN A 1 236 ? 16.452 -19.038 -13.526 1.00 96.81 236 GLN A C 1
ATOM 1883 O O . GLN A 1 236 ? 16.468 -17.832 -13.771 1.00 96.81 236 GLN A O 1
ATOM 1888 N N . LEU A 1 237 ? 15.957 -19.521 -12.380 1.00 97.81 237 LEU A N 1
ATOM 1889 C CA . LEU A 1 237 ? 15.498 -18.656 -11.286 1.00 97.81 237 LEU A CA 1
ATOM 1890 C C . LEU A 1 237 ? 16.652 -17.857 -10.644 1.00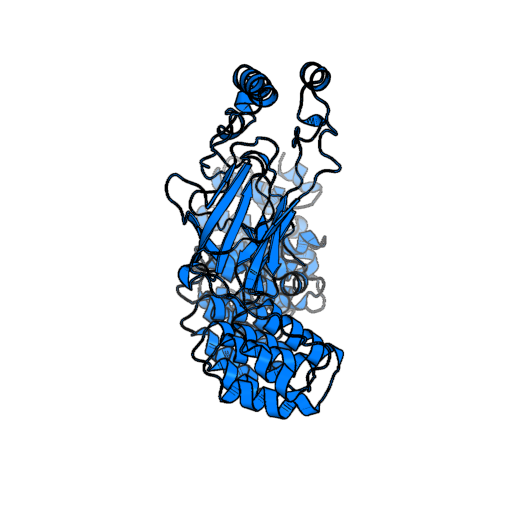 97.81 237 LEU A C 1
ATOM 1892 O O . LEU A 1 237 ? 16.397 -16.842 -9.999 1.00 97.81 237 LEU A O 1
ATOM 1896 N N . GLU A 1 238 ? 17.911 -18.259 -10.865 1.00 96.12 238 GLU A N 1
ATOM 1897 C CA . GLU A 1 238 ? 19.121 -17.506 -10.484 1.00 96.12 238 GLU A CA 1
ATOM 1898 C C . GLU A 1 238 ? 19.606 -16.519 -11.554 1.00 96.12 238 GLU A C 1
ATOM 1900 O O . GLU A 1 238 ? 20.624 -15.850 -11.363 1.00 96.12 238 GLU A O 1
ATOM 1905 N N . SER A 1 239 ? 18.935 -16.440 -12.708 1.00 94.12 239 SER A N 1
ATOM 1906 C CA . SER A 1 239 ? 19.349 -15.525 -13.772 1.00 94.12 239 SER A CA 1
ATOM 1907 C C . SER A 1 239 ? 19.314 -14.079 -13.268 1.00 94.12 239 SER A C 1
ATOM 1909 O O . SER A 1 239 ? 18.351 -13.717 -12.606 1.00 94.12 239 SER A O 1
ATOM 1911 N N . PRO A 1 240 ? 20.277 -13.205 -13.603 1.00 91.69 240 PRO A N 1
ATOM 1912 C CA . PRO A 1 240 ? 20.191 -11.783 -13.266 1.00 91.69 240 PRO A CA 1
ATOM 1913 C C . PRO A 1 240 ? 19.137 -11.038 -14.105 1.00 91.69 240 PRO A C 1
ATOM 1915 O O . PRO A 1 240 ? 18.682 -9.973 -13.696 1.00 91.69 240 PRO A O 1
ATOM 1918 N N . ASN A 1 241 ? 18.683 -11.605 -15.229 1.00 93.38 241 ASN A N 1
ATOM 1919 C CA . ASN A 1 241 ? 17.629 -11.026 -16.061 1.00 93.38 241 ASN A CA 1
ATOM 1920 C C . ASN A 1 241 ? 16.237 -11.473 -15.583 1.00 93.38 241 ASN A C 1
ATOM 1922 O O . ASN A 1 241 ? 15.913 -12.664 -15.649 1.00 93.38 241 ASN A O 1
ATOM 1926 N N . ALA A 1 242 ? 15.381 -10.527 -15.184 1.00 94.81 242 ALA A N 1
ATOM 1927 C CA . ALA A 1 242 ? 14.010 -10.823 -14.768 1.00 94.81 242 ALA A CA 1
ATOM 1928 C C . ALA A 1 242 ? 13.201 -11.555 -15.847 1.00 94.81 242 ALA A C 1
ATOM 1930 O O . ALA A 1 242 ? 12.423 -12.443 -15.506 1.00 94.81 242 ALA A O 1
ATOM 1931 N N . TRP A 1 243 ? 13.426 -11.265 -17.138 1.00 94.50 243 TRP A N 1
ATOM 1932 C CA . TRP A 1 243 ? 12.720 -11.965 -18.217 1.00 94.50 243 TRP A CA 1
ATOM 1933 C C . TRP A 1 243 ? 12.953 -13.481 -18.154 1.00 94.50 243 TRP A C 1
ATOM 1935 O O . TRP A 1 243 ? 12.003 -14.258 -18.276 1.00 94.50 243 TRP A O 1
ATOM 1945 N N . ASN A 1 244 ? 14.196 -13.912 -17.910 1.00 94.06 244 ASN A N 1
ATOM 1946 C CA . ASN A 1 244 ? 14.540 -15.326 -17.766 1.00 94.06 244 ASN A CA 1
ATOM 1947 C C . ASN A 1 244 ? 13.931 -15.918 -16.493 1.00 94.06 244 ASN A C 1
ATOM 1949 O O . ASN A 1 244 ? 13.277 -16.958 -16.579 1.00 94.06 244 ASN A O 1
ATOM 1953 N N . ARG A 1 245 ? 14.124 -15.257 -15.339 1.00 95.50 245 ARG A N 1
ATOM 1954 C CA . ARG A 1 245 ? 13.624 -15.743 -14.041 1.00 95.50 245 ARG A CA 1
ATOM 1955 C C . ARG A 1 245 ? 12.114 -15.947 -14.061 1.00 95.50 245 ARG A C 1
ATOM 1957 O O . ARG A 1 245 ? 11.627 -17.031 -13.752 1.00 95.50 245 ARG A O 1
ATOM 1964 N N . GLU A 1 246 ? 11.371 -14.924 -14.476 1.00 96.50 246 GLU A N 1
ATOM 1965 C CA . GLU A 1 246 ? 9.907 -14.942 -14.470 1.00 96.50 246 GLU A CA 1
ATOM 1966 C C . GLU A 1 246 ? 9.343 -15.882 -15.537 1.00 96.50 246 GLU A C 1
ATOM 1968 O O . GLU A 1 246 ? 8.362 -16.581 -15.285 1.00 96.50 246 GLU A O 1
ATOM 1973 N N . THR A 1 247 ? 9.980 -15.975 -16.710 1.00 97.19 247 THR A N 1
ATOM 1974 C CA . THR A 1 247 ? 9.564 -16.947 -17.731 1.00 97.19 247 THR A CA 1
ATOM 1975 C C . THR A 1 247 ? 9.806 -18.378 -17.261 1.00 97.19 247 THR A C 1
ATOM 1977 O O . THR A 1 247 ? 8.948 -19.232 -17.477 1.00 97.19 247 THR A O 1
ATOM 1980 N N . ALA A 1 248 ? 10.933 -18.657 -16.603 1.00 97.81 248 ALA A N 1
ATOM 1981 C CA . ALA A 1 248 ? 11.211 -19.975 -16.050 1.00 97.81 248 ALA A CA 1
ATOM 1982 C C . ALA A 1 248 ? 10.224 -20.343 -14.936 1.00 97.81 248 ALA A C 1
ATOM 1984 O O . ALA A 1 248 ? 9.635 -21.421 -14.992 1.00 97.81 248 ALA A O 1
ATOM 1985 N N . GLN A 1 249 ? 9.962 -19.428 -13.996 1.00 98.31 249 GLN A N 1
ATOM 1986 C CA . GLN A 1 249 ? 8.948 -19.619 -12.957 1.00 98.31 249 GLN A CA 1
ATOM 1987 C C . GLN A 1 249 ? 7.563 -19.880 -13.560 1.00 98.31 249 GLN A C 1
ATOM 1989 O O . GLN A 1 249 ? 6.908 -20.851 -13.180 1.00 98.31 249 GLN A O 1
ATOM 1994 N N . ARG A 1 250 ? 7.134 -19.066 -14.538 1.00 98.19 250 ARG A N 1
ATOM 1995 C CA . ARG A 1 250 ? 5.864 -19.263 -15.251 1.00 98.19 250 ARG A CA 1
ATOM 1996 C C . ARG A 1 250 ? 5.798 -20.644 -15.893 1.00 98.19 250 ARG A C 1
ATOM 1998 O O . ARG A 1 250 ? 4.788 -21.314 -15.748 1.00 98.19 250 ARG A O 1
ATOM 2005 N N . LEU A 1 251 ? 6.856 -21.086 -16.576 1.00 98.50 251 LEU A N 1
ATOM 2006 C CA . LEU A 1 251 ? 6.886 -22.399 -17.227 1.00 98.50 251 LEU A CA 1
ATOM 2007 C C . LEU A 1 251 ? 6.859 -23.557 -16.221 1.00 98.50 251 LEU A C 1
ATOM 2009 O O . LEU A 1 251 ? 6.203 -24.558 -16.493 1.00 98.50 251 LEU A O 1
ATOM 2013 N N . ILE A 1 252 ? 7.541 -23.445 -15.075 1.00 98.56 252 ILE A N 1
ATOM 2014 C CA . ILE A 1 252 ? 7.456 -24.449 -14.000 1.00 98.56 252 ILE A CA 1
ATOM 2015 C C . ILE A 1 252 ? 6.014 -24.528 -13.484 1.00 98.56 252 ILE A C 1
ATOM 2017 O O . ILE A 1 252 ? 5.452 -25.619 -13.395 1.00 98.56 252 ILE A O 1
ATOM 2021 N N . TRP A 1 253 ? 5.393 -23.374 -13.225 1.00 98.19 253 TRP A N 1
ATOM 2022 C CA . TRP A 1 253 ? 4.007 -23.298 -12.773 1.00 98.19 253 TRP A CA 1
ATOM 2023 C C . TRP A 1 253 ? 3.014 -23.822 -13.820 1.00 98.19 253 TRP A C 1
ATOM 2025 O O . TRP A 1 253 ? 2.148 -24.614 -13.481 1.00 98.19 253 TRP A O 1
ATOM 2035 N N . GLU A 1 254 ? 3.141 -23.465 -15.099 1.00 98.25 254 GLU A N 1
ATOM 2036 C CA . GLU A 1 254 ? 2.250 -23.952 -16.167 1.00 98.25 254 GLU A CA 1
ATOM 2037 C C . GLU A 1 254 ? 2.349 -25.471 -16.359 1.00 98.25 254 GLU A C 1
ATOM 2039 O O . GLU A 1 254 ? 1.357 -26.122 -16.683 1.00 98.25 254 GLU A O 1
ATOM 2044 N N . ARG A 1 255 ? 3.541 -26.048 -16.161 1.00 97.94 255 ARG A N 1
ATOM 2045 C CA . ARG A 1 255 ? 3.767 -27.494 -16.296 1.00 97.94 255 ARG A CA 1
ATOM 2046 C C . ARG A 1 255 ? 3.301 -28.292 -15.084 1.00 97.94 255 ARG A C 1
ATOM 2048 O O . ARG A 1 255 ? 3.042 -29.481 -15.243 1.00 97.94 255 ARG A O 1
ATOM 2055 N N . GLN A 1 256 ? 3.234 -27.670 -13.902 1.00 98.06 256 GLN A N 1
ATOM 2056 C CA . GLN A 1 256 ? 2.915 -28.334 -12.630 1.00 98.06 256 GLN A CA 1
ATOM 2057 C C . GLN A 1 256 ? 3.776 -29.594 -12.370 1.00 98.06 256 GLN A C 1
ATOM 2059 O O . GLN A 1 256 ? 3.326 -30.563 -11.759 1.00 98.06 256 GLN A O 1
ATOM 2064 N N . ASP A 1 257 ? 5.023 -29.602 -12.855 1.00 96.44 257 ASP A N 1
ATOM 2065 C CA . ASP A 1 257 ? 5.932 -30.744 -12.736 1.00 96.44 257 ASP A CA 1
ATOM 2066 C C . ASP A 1 257 ? 6.505 -30.831 -11.315 1.00 96.44 257 ASP A C 1
ATOM 2068 O O . ASP A 1 257 ? 7.422 -30.098 -10.942 1.00 96.44 257 ASP A O 1
ATOM 2072 N N . GLN A 1 258 ? 5.968 -31.762 -10.525 1.00 98.12 258 GLN A N 1
ATOM 2073 C CA . GLN A 1 258 ? 6.357 -31.984 -9.129 1.00 98.12 258 GLN A CA 1
ATOM 2074 C C . GLN A 1 258 ? 7.811 -32.442 -8.971 1.00 98.12 258 GLN A C 1
ATOM 2076 O O . GLN A 1 258 ? 8.377 -32.322 -7.886 1.00 98.12 258 GLN A O 1
ATOM 2081 N N . THR A 1 259 ? 8.471 -32.900 -10.040 1.00 98.19 259 THR A N 1
ATOM 2082 C CA . THR A 1 259 ? 9.903 -33.209 -9.966 1.00 98.19 259 THR A CA 1
ATOM 2083 C C . THR A 1 259 ? 10.770 -31.953 -9.775 1.00 98.19 259 THR A C 1
ATOM 2085 O O . THR A 1 259 ? 11.935 -32.079 -9.403 1.00 98.19 259 THR A O 1
ATOM 2088 N N . ALA A 1 260 ? 10.207 -30.742 -9.928 1.00 98.50 260 ALA A N 1
ATOM 2089 C CA . ALA A 1 260 ? 10.851 -29.468 -9.589 1.00 98.50 260 ALA A CA 1
ATOM 2090 C C . ALA A 1 260 ? 11.127 -29.293 -8.086 1.00 98.50 260 ALA A C 1
ATOM 2092 O O . ALA A 1 260 ? 12.094 -28.622 -7.726 1.00 98.50 260 ALA A O 1
ATOM 2093 N N . VAL A 1 261 ? 10.280 -29.860 -7.218 1.00 98.75 261 VAL A N 1
ATOM 2094 C CA . VAL A 1 261 ? 10.268 -29.596 -5.767 1.00 98.75 261 VAL A CA 1
ATOM 2095 C C . VAL A 1 261 ? 11.647 -29.765 -5.114 1.00 98.75 261 VAL A C 1
ATOM 2097 O O . VAL A 1 261 ? 12.141 -28.776 -4.573 1.00 98.75 261 VAL A O 1
ATOM 2100 N N . PRO A 1 262 ? 12.345 -30.915 -5.222 1.00 98.56 262 PRO A N 1
ATOM 2101 C CA . PRO A 1 262 ? 13.653 -31.078 -4.581 1.00 98.56 262 PRO A CA 1
ATOM 2102 C C . PRO A 1 262 ? 14.711 -30.088 -5.096 1.00 98.56 262 PRO A C 1
ATOM 2104 O O . PRO A 1 262 ? 15.602 -29.679 -4.349 1.00 98.56 262 PRO A O 1
ATOM 2107 N N . TYR A 1 263 ? 14.626 -29.662 -6.361 1.00 98.69 263 TYR A N 1
ATOM 2108 C CA . TYR A 1 263 ? 15.529 -28.646 -6.904 1.00 98.69 263 TYR A CA 1
ATOM 2109 C C . TYR A 1 263 ? 15.224 -27.254 -6.342 1.00 98.69 263 TYR A C 1
ATOM 2111 O O . TYR A 1 263 ? 16.152 -26.499 -6.064 1.00 98.69 263 TYR A O 1
ATOM 2119 N N . LEU A 1 264 ? 13.944 -26.918 -6.156 1.00 98.81 264 LEU A N 1
ATOM 2120 C CA . LEU A 1 264 ? 13.503 -25.645 -5.583 1.00 98.81 264 LEU A CA 1
ATOM 2121 C C . LEU A 1 264 ? 13.858 -25.540 -4.095 1.00 98.81 264 LEU A C 1
ATOM 2123 O O . LEU A 1 264 ? 14.355 -24.501 -3.665 1.00 98.81 264 LEU A O 1
ATOM 2127 N N . GLU A 1 265 ? 13.670 -26.613 -3.324 1.00 98.69 265 GLU A N 1
ATOM 2128 C CA . GLU A 1 265 ? 14.084 -26.674 -1.916 1.00 98.69 265 GLU A CA 1
ATOM 2129 C C . GLU A 1 265 ? 15.595 -26.465 -1.787 1.00 98.69 265 GLU A C 1
ATOM 2131 O O . GLU A 1 265 ? 16.050 -25.574 -1.069 1.00 98.69 265 GLU A O 1
ATOM 2136 N N . LYS A 1 266 ? 16.383 -27.204 -2.578 1.00 98.56 266 LYS A N 1
ATOM 2137 C CA . LYS A 1 266 ? 17.838 -27.033 -2.626 1.00 98.56 266 LYS A CA 1
ATOM 2138 C C . LYS A 1 266 ? 18.237 -25.616 -3.040 1.00 98.56 266 LYS A C 1
ATOM 2140 O O . LYS A 1 266 ? 19.192 -25.065 -2.486 1.00 98.56 266 LYS A O 1
ATOM 2145 N N . LEU A 1 267 ? 17.543 -25.024 -4.014 1.00 98.62 267 LEU A N 1
ATOM 2146 C CA . LEU A 1 267 ? 17.812 -23.662 -4.470 1.00 98.62 267 LEU A CA 1
ATOM 2147 C C . LEU A 1 267 ? 17.589 -22.651 -3.340 1.00 98.62 267 LEU A C 1
ATOM 2149 O O . LEU A 1 267 ? 18.447 -21.799 -3.110 1.00 98.62 267 LEU A O 1
ATOM 2153 N N . PHE A 1 268 ? 16.482 -22.775 -2.606 1.00 98.62 268 PHE A N 1
ATOM 2154 C CA . PHE A 1 268 ? 16.201 -21.934 -1.448 1.00 98.62 268 PHE A CA 1
ATOM 2155 C C . PHE A 1 268 ? 17.282 -22.069 -0.363 1.00 98.62 268 PHE A C 1
ATOM 2157 O O . PHE A 1 268 ? 17.747 -21.065 0.170 1.00 98.62 268 PHE A O 1
ATOM 2164 N N . GLU A 1 269 ? 17.729 -23.289 -0.066 1.00 97.69 269 GLU A N 1
ATOM 2165 C CA . GLU A 1 269 ? 18.691 -23.535 1.015 1.00 97.69 269 GLU A CA 1
ATOM 2166 C C . GLU A 1 269 ? 20.126 -23.118 0.687 1.00 97.69 269 GLU A C 1
ATOM 2168 O O . GLU A 1 269 ? 20.891 -22.770 1.588 1.00 97.69 269 GLU A O 1
ATOM 2173 N N . THR A 1 270 ? 20.518 -23.180 -0.587 1.00 97.56 270 THR A N 1
ATOM 2174 C CA . THR A 1 270 ? 21.933 -23.061 -0.976 1.00 97.56 270 THR A CA 1
ATOM 2175 C C . THR A 1 270 ? 22.256 -21.811 -1.786 1.00 97.56 270 THR A C 1
ATOM 2177 O O . THR A 1 270 ? 23.419 -21.395 -1.807 1.00 97.56 270 THR A O 1
ATOM 2180 N N . SER A 1 271 ? 21.268 -21.181 -2.435 1.00 97.75 271 SER A N 1
ATOM 2181 C CA . SER A 1 271 ? 21.536 -20.005 -3.262 1.00 97.75 271 SER A CA 1
ATOM 2182 C C . SER A 1 271 ? 21.929 -18.802 -2.415 1.00 97.75 271 SER A C 1
ATOM 2184 O O . SER A 1 271 ? 21.245 -18.399 -1.470 1.00 97.75 271 SER A O 1
ATOM 2186 N N . LYS A 1 272 ? 23.016 -18.146 -2.823 1.00 97.44 272 LYS A N 1
ATOM 2187 C CA . LYS A 1 272 ? 23.441 -16.868 -2.243 1.00 97.44 272 LYS A CA 1
ATOM 2188 C C . LYS A 1 272 ? 22.582 -15.704 -2.738 1.00 97.44 272 LYS A C 1
ATOM 2190 O O . LYS A 1 272 ? 22.545 -14.672 -2.071 1.00 97.44 272 LYS A O 1
ATOM 2195 N N . GLN A 1 273 ? 21.864 -15.868 -3.851 1.00 97.00 273 GLN A N 1
ATOM 2196 C CA . GLN A 1 273 ? 21.056 -14.818 -4.462 1.00 97.00 273 GLN A CA 1
ATOM 2197 C C . GLN A 1 273 ? 19.673 -14.729 -3.800 1.00 97.00 273 GLN A C 1
ATOM 2199 O O . GLN A 1 273 ? 18.881 -15.667 -3.908 1.00 97.00 273 GLN A O 1
ATOM 2204 N N . PRO A 1 274 ? 19.321 -13.601 -3.155 1.00 97.75 274 PRO A N 1
ATOM 2205 C CA . PRO A 1 274 ? 18.023 -13.477 -2.500 1.00 97.75 274 PRO A CA 1
ATOM 2206 C C . PRO A 1 274 ? 16.829 -13.627 -3.453 1.00 97.75 274 PRO A C 1
ATOM 2208 O O . PRO A 1 274 ? 15.827 -14.231 -3.086 1.00 97.75 274 PRO A O 1
ATOM 2211 N N . LEU A 1 275 ? 16.939 -13.132 -4.691 1.00 97.31 275 LEU A N 1
ATOM 2212 C CA . LEU A 1 275 ? 15.860 -13.266 -5.675 1.00 97.31 275 LEU A CA 1
ATOM 2213 C C . LEU A 1 275 ? 15.618 -14.725 -6.067 1.00 97.31 275 LEU A C 1
ATOM 2215 O O . LEU A 1 275 ? 14.469 -15.129 -6.195 1.00 97.31 275 LEU A O 1
ATOM 2219 N N . ALA A 1 276 ? 16.665 -15.542 -6.175 1.00 98.31 276 ALA A N 1
ATOM 2220 C CA . ALA A 1 276 ? 16.505 -16.966 -6.446 1.00 98.31 276 ALA A CA 1
ATOM 2221 C C . ALA A 1 276 ? 15.756 -17.684 -5.318 1.00 98.31 276 ALA A C 1
ATOM 2223 O O . ALA A 1 276 ? 14.830 -18.449 -5.581 1.00 98.31 276 ALA A O 1
ATOM 2224 N N . ARG A 1 277 ? 16.108 -17.382 -4.059 1.00 98.69 277 ARG A N 1
ATOM 2225 C CA . ARG A 1 277 ? 15.397 -17.902 -2.881 1.00 98.69 277 ARG A CA 1
ATOM 2226 C C . ARG A 1 277 ? 13.935 -17.447 -2.862 1.00 98.69 277 ARG A C 1
ATOM 2228 O O . ARG A 1 277 ? 13.052 -18.262 -2.616 1.00 98.69 277 ARG A O 1
ATOM 2235 N N . LEU A 1 278 ? 13.666 -16.180 -3.188 1.00 98.62 278 LEU A N 1
ATOM 2236 C CA . LEU A 1 278 ? 12.307 -15.643 -3.305 1.00 98.62 278 LEU A CA 1
ATOM 2237 C C . LEU A 1 278 ? 11.490 -16.377 -4.381 1.00 98.62 278 LEU A C 1
ATOM 2239 O O . LEU A 1 278 ? 10.372 -16.819 -4.114 1.00 98.62 278 LEU A O 1
ATOM 2243 N N . HIS A 1 279 ? 12.045 -16.527 -5.586 1.00 98.62 279 HIS A N 1
ATOM 2244 C CA . HIS A 1 279 ? 11.391 -17.250 -6.674 1.00 98.62 279 HIS A CA 1
ATOM 2245 C C . HIS A 1 279 ? 11.162 -18.720 -6.308 1.00 98.62 279 HIS A C 1
ATOM 2247 O O . HIS A 1 279 ? 10.096 -19.248 -6.615 1.00 98.62 279 HIS A O 1
ATOM 2253 N N . ALA A 1 280 ? 12.100 -19.371 -5.611 1.00 98.75 280 ALA A N 1
ATOM 2254 C CA . ALA A 1 280 ? 11.921 -20.737 -5.128 1.00 98.75 280 ALA A CA 1
ATOM 2255 C C . ALA A 1 280 ? 10.700 -20.861 -4.201 1.00 98.75 280 ALA A C 1
ATOM 2257 O O . ALA A 1 280 ? 9.850 -21.714 -4.446 1.00 98.75 280 ALA A O 1
ATOM 2258 N N . LEU A 1 281 ? 10.559 -19.969 -3.210 1.00 98.69 281 LEU A N 1
ATOM 2259 C CA . LEU A 1 281 ? 9.426 -19.968 -2.272 1.00 98.69 281 LEU A CA 1
ATOM 2260 C C . LEU A 1 281 ? 8.074 -19.830 -2.984 1.00 98.69 281 LEU A C 1
ATOM 2262 O O . LEU A 1 281 ? 7.187 -20.656 -2.787 1.00 98.69 281 LEU A O 1
ATOM 2266 N N . TRP A 1 282 ? 7.925 -18.828 -3.856 1.00 98.50 282 TRP A N 1
ATOM 2267 C CA . TRP A 1 282 ? 6.675 -18.622 -4.598 1.00 98.50 282 TRP A CA 1
ATOM 2268 C C . TRP A 1 282 ? 6.398 -19.717 -5.631 1.00 98.50 282 TRP A C 1
ATOM 2270 O O . TRP A 1 282 ? 5.243 -20.001 -5.937 1.00 98.50 282 TRP A O 1
ATOM 2280 N N . THR A 1 283 ? 7.439 -20.341 -6.188 1.00 98.69 283 THR A N 1
ATOM 2281 C CA . THR A 1 283 ? 7.260 -21.478 -7.102 1.00 98.69 283 THR A CA 1
ATOM 2282 C C . THR A 1 283 ? 6.804 -22.719 -6.339 1.00 98.69 283 THR A C 1
ATOM 2284 O O . THR A 1 283 ? 5.898 -23.402 -6.802 1.00 98.69 283 THR A O 1
ATOM 2287 N N . LEU A 1 284 ? 7.369 -22.986 -5.157 1.00 98.75 284 LEU A N 1
ATOM 2288 C CA . LEU A 1 284 ? 6.916 -24.062 -4.272 1.00 98.75 284 LEU A CA 1
ATOM 2289 C C . LEU A 1 284 ? 5.463 -23.856 -3.834 1.00 98.75 284 LEU A C 1
ATOM 2291 O O . LEU A 1 284 ? 4.686 -24.808 -3.865 1.00 98.75 284 LEU A O 1
ATOM 2295 N N . ASP A 1 285 ? 5.074 -22.626 -3.491 1.00 98.38 285 ASP A N 1
ATOM 2296 C CA . ASP A 1 285 ? 3.681 -22.281 -3.183 1.00 98.38 285 ASP A CA 1
ATOM 2297 C C . ASP A 1 285 ? 2.757 -22.557 -4.377 1.00 98.38 285 ASP A C 1
ATOM 2299 O O . ASP A 1 285 ? 1.779 -23.292 -4.259 1.00 98.38 285 ASP A O 1
ATOM 2303 N N . GLY A 1 286 ? 3.136 -22.085 -5.569 1.00 98.00 286 GLY A N 1
ATOM 2304 C CA . GLY A 1 286 ? 2.385 -22.315 -6.805 1.00 98.00 286 GLY A CA 1
ATOM 2305 C C . GLY A 1 286 ? 2.299 -23.783 -7.253 1.00 98.00 286 GLY A C 1
ATOM 2306 O O . GLY A 1 286 ? 1.458 -24.106 -8.095 1.00 98.00 286 GLY A O 1
ATOM 2307 N N . LEU A 1 287 ? 3.145 -24.663 -6.709 1.00 98.38 287 LEU A N 1
ATOM 2308 C CA . LEU A 1 287 ? 3.102 -26.119 -6.891 1.00 98.38 287 LEU A CA 1
ATOM 2309 C C . LEU A 1 287 ? 2.381 -26.847 -5.742 1.00 98.38 287 LEU A C 1
ATOM 2311 O O . LEU A 1 287 ? 2.297 -28.074 -5.768 1.00 98.38 287 LEU A O 1
ATOM 2315 N N . ASN A 1 288 ? 1.859 -26.113 -4.752 1.00 97.44 288 ASN A N 1
ATOM 2316 C CA . ASN A 1 288 ? 1.305 -26.631 -3.497 1.00 97.44 288 ASN A CA 1
ATOM 2317 C C . ASN A 1 288 ? 2.296 -27.506 -2.701 1.00 97.44 288 ASN A C 1
ATOM 2319 O O . ASN A 1 288 ? 1.895 -28.466 -2.046 1.00 97.44 288 ASN A O 1
ATOM 2323 N N . ALA A 1 289 ? 3.589 -27.181 -2.766 1.00 97.69 289 ALA A N 1
ATOM 2324 C CA . ALA A 1 289 ? 4.680 -27.925 -2.130 1.00 97.69 289 ALA A CA 1
ATOM 2325 C C . ALA A 1 289 ? 5.428 -27.120 -1.048 1.00 97.69 289 ALA A C 1
ATOM 2327 O O . ALA A 1 289 ? 6.362 -27.631 -0.432 1.00 97.69 289 ALA A O 1
ATOM 2328 N N . LEU A 1 290 ? 5.047 -25.861 -0.802 1.00 97.62 290 LEU A N 1
ATOM 2329 C CA . LEU A 1 290 ? 5.655 -25.042 0.246 1.00 97.62 290 LEU A CA 1
ATOM 2330 C C . LEU A 1 290 ? 5.242 -25.538 1.639 1.00 97.62 290 LEU A C 1
ATOM 2332 O O . LEU A 1 290 ? 4.061 -25.530 1.982 1.00 97.62 290 LEU A O 1
ATOM 2336 N N . ASN A 1 291 ? 6.222 -25.931 2.452 1.00 94.44 291 ASN A N 1
ATOM 2337 C CA . ASN A 1 291 ? 6.008 -26.466 3.796 1.00 94.44 291 ASN A CA 1
ATOM 2338 C C . ASN A 1 291 ? 6.444 -25.494 4.912 1.00 94.44 291 ASN A C 1
ATOM 2340 O O . ASN A 1 291 ? 7.173 -24.523 4.681 1.00 94.44 291 ASN A O 1
ATOM 2344 N N . ALA A 1 292 ? 6.007 -25.787 6.140 1.00 95.38 292 ALA A N 1
ATOM 2345 C CA . ALA A 1 292 ? 6.267 -24.961 7.316 1.00 95.38 292 ALA A CA 1
ATOM 2346 C C . ALA A 1 292 ? 7.764 -24.830 7.657 1.00 95.38 292 ALA A C 1
ATOM 2348 O O . ALA A 1 292 ? 8.191 -23.753 8.066 1.00 95.38 292 ALA A O 1
ATOM 2349 N N . ASP A 1 293 ? 8.579 -25.868 7.442 1.00 95.88 293 ASP A N 1
ATOM 2350 C CA . ASP A 1 293 ? 10.018 -25.827 7.742 1.00 95.88 293 ASP A CA 1
ATOM 2351 C C . ASP A 1 293 ? 10.751 -24.802 6.867 1.00 95.88 293 ASP A C 1
ATOM 2353 O O . ASP A 1 293 ? 11.599 -24.043 7.348 1.00 95.88 293 ASP A O 1
ATOM 2357 N N . LEU A 1 294 ? 10.403 -24.739 5.579 1.00 97.81 294 LEU A N 1
ATOM 2358 C CA . LEU A 1 294 ? 10.937 -23.737 4.656 1.00 97.81 294 LEU A CA 1
ATOM 2359 C C . LEU A 1 294 ? 10.475 -22.329 5.032 1.00 97.81 294 LEU A C 1
ATOM 2361 O O . LEU A 1 294 ? 11.287 -21.404 5.022 1.00 97.81 294 LEU A O 1
ATOM 2365 N N . LEU A 1 295 ? 9.212 -22.161 5.433 1.00 98.25 295 LEU A N 1
ATOM 2366 C CA . LEU A 1 295 ? 8.698 -20.878 5.921 1.00 98.25 295 LEU A CA 1
ATOM 2367 C C . LEU A 1 295 ? 9.420 -20.417 7.192 1.00 98.25 295 LEU A C 1
ATOM 2369 O O . LEU A 1 295 ? 9.837 -19.264 7.274 1.00 98.25 295 LEU A O 1
ATOM 2373 N N . LEU A 1 296 ? 9.650 -21.309 8.158 1.00 98.25 296 LEU A N 1
ATOM 2374 C CA . LEU A 1 296 ? 10.391 -21.002 9.386 1.00 98.25 296 LEU A CA 1
ATOM 2375 C C . LEU A 1 296 ? 11.834 -20.565 9.101 1.00 98.25 296 LEU A C 1
ATOM 2377 O O . LEU A 1 296 ? 12.360 -19.689 9.796 1.00 98.25 296 LEU A O 1
ATOM 2381 N N . LYS A 1 297 ? 12.475 -21.147 8.079 1.00 98.38 297 LYS A N 1
ATOM 2382 C CA . LYS A 1 297 ? 13.781 -20.694 7.579 1.00 98.38 297 LYS A CA 1
ATOM 2383 C C . LYS A 1 297 ? 13.665 -19.328 6.892 1.00 98.38 297 LYS A C 1
ATOM 2385 O O . LYS A 1 297 ? 14.464 -18.441 7.181 1.00 98.38 297 LYS A O 1
ATOM 2390 N N . ALA A 1 298 ? 12.659 -19.129 6.040 1.00 98.62 298 ALA A N 1
ATOM 2391 C CA . ALA A 1 298 ? 12.456 -17.895 5.280 1.00 98.62 298 ALA A CA 1
ATOM 2392 C C . ALA A 1 298 ? 12.150 -16.682 6.174 1.00 98.62 298 ALA A C 1
ATOM 2394 O O . ALA A 1 298 ? 12.676 -15.596 5.939 1.00 98.62 298 ALA A O 1
ATOM 2395 N N . LEU A 1 299 ? 11.393 -16.871 7.260 1.00 98.62 299 LEU A N 1
ATOM 2396 C CA . LEU A 1 299 ? 11.134 -15.842 8.277 1.00 98.62 299 LEU A CA 1
ATOM 2397 C C . LEU A 1 299 ? 12.409 -15.390 9.014 1.00 98.62 299 LEU A C 1
ATOM 2399 O O . LEU A 1 299 ? 12.399 -14.354 9.669 1.00 98.62 299 LEU A O 1
ATOM 2403 N N . LYS A 1 300 ? 13.509 -16.145 8.904 1.00 98.31 300 LYS A N 1
ATOM 2404 C CA . LYS A 1 300 ? 14.823 -15.831 9.488 1.00 98.31 300 LYS A CA 1
ATOM 2405 C C . LYS A 1 300 ? 15.867 -15.454 8.431 1.00 98.31 300 LYS A C 1
ATOM 2407 O O . LYS A 1 300 ? 17.042 -15.323 8.772 1.00 98.31 300 LYS A O 1
ATOM 2412 N N . ASP A 1 301 ? 15.477 -15.301 7.163 1.00 98.62 301 ASP A N 1
ATOM 2413 C CA . ASP A 1 301 ? 16.422 -14.981 6.092 1.00 98.62 301 ASP A CA 1
ATOM 2414 C C . ASP A 1 301 ? 17.097 -13.621 6.355 1.00 98.62 301 ASP A C 1
ATOM 2416 O O . ASP A 1 301 ? 16.425 -12.668 6.776 1.00 98.62 301 ASP A O 1
ATOM 2420 N N . PRO A 1 302 ? 18.413 -13.482 6.101 1.00 98.00 302 PRO A N 1
ATOM 2421 C CA . PRO A 1 302 ? 19.107 -12.207 6.269 1.00 98.00 302 PRO A CA 1
ATOM 2422 C C . PRO A 1 302 ? 18.512 -11.073 5.420 1.00 98.00 302 PRO A C 1
ATOM 2424 O O . PRO A 1 302 ? 18.582 -9.912 5.826 1.00 98.00 302 PRO A O 1
ATOM 2427 N N . LYS A 1 303 ? 17.903 -11.365 4.261 1.00 98.25 303 LYS A N 1
ATOM 2428 C CA . LYS A 1 303 ? 17.297 -10.342 3.404 1.00 98.25 303 LYS A CA 1
ATOM 2429 C C . LYS A 1 303 ? 15.851 -10.058 3.819 1.00 98.25 303 LYS A C 1
ATOM 2431 O O . LYS A 1 303 ? 14.980 -10.912 3.699 1.00 98.25 303 LYS A O 1
ATOM 2436 N N . ALA A 1 304 ? 15.591 -8.804 4.189 1.00 97.94 304 ALA A N 1
ATOM 2437 C CA . ALA A 1 304 ? 14.277 -8.291 4.590 1.00 97.94 304 ALA A CA 1
ATOM 2438 C C . ALA A 1 304 ? 13.143 -8.661 3.624 1.00 97.94 304 ALA A C 1
ATOM 2440 O O . ALA A 1 304 ? 12.121 -9.190 4.045 1.00 97.94 304 ALA A O 1
ATOM 2441 N N . GLY A 1 305 ? 13.373 -8.484 2.319 1.00 97.62 305 GLY A N 1
ATOM 2442 C CA . GLY A 1 305 ? 12.388 -8.819 1.293 1.00 97.62 305 GLY A CA 1
ATOM 2443 C C . GLY A 1 305 ? 11.966 -10.293 1.309 1.00 97.62 305 GLY A C 1
ATOM 2444 O O . GLY A 1 305 ? 10.810 -10.59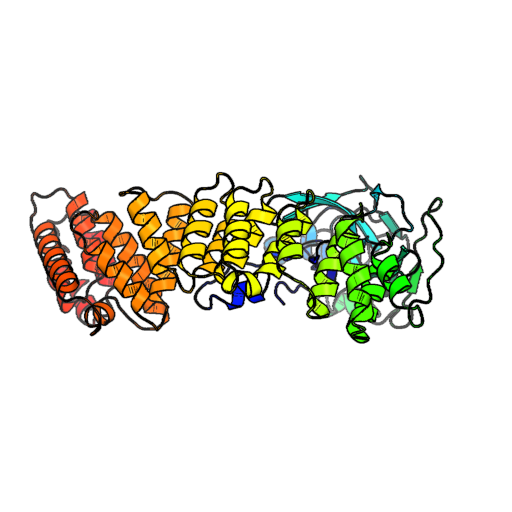2 1.047 1.00 97.62 305 GLY A O 1
ATOM 2445 N N . ILE A 1 306 ? 12.841 -11.233 1.686 1.00 98.69 306 ILE A N 1
ATOM 2446 C CA . ILE A 1 306 ? 12.428 -12.638 1.840 1.00 98.69 306 ILE A CA 1
ATOM 2447 C C . ILE A 1 306 ? 11.521 -12.792 3.060 1.00 98.69 306 ILE A C 1
ATOM 2449 O O . ILE A 1 306 ? 10.504 -13.470 2.956 1.00 98.69 306 ILE A O 1
ATOM 2453 N N . ARG A 1 307 ? 11.825 -12.120 4.177 1.00 98.75 307 ARG A N 1
ATOM 2454 C CA . ARG A 1 307 ? 10.972 -12.137 5.374 1.00 98.75 307 ARG A CA 1
ATOM 2455 C C . ARG A 1 307 ? 9.593 -11.526 5.102 1.00 98.75 307 ARG A C 1
ATOM 2457 O O . ARG A 1 307 ? 8.597 -12.125 5.491 1.00 98.75 307 ARG A O 1
ATOM 2464 N N . GLU A 1 308 ? 9.513 -10.410 4.366 1.00 98.25 308 GLU A N 1
ATOM 2465 C CA . GLU A 1 308 ? 8.241 -9.811 3.909 1.00 98.25 308 GLU A CA 1
ATOM 2466 C C . GLU A 1 308 ? 7.372 -10.833 3.163 1.00 98.25 308 GLU A C 1
ATOM 2468 O O . GLU A 1 308 ? 6.199 -11.033 3.478 1.00 98.25 308 GLU A O 1
ATOM 2473 N N . HIS A 1 309 ? 7.951 -11.516 2.176 1.00 98.50 309 HIS A N 1
ATOM 2474 C CA . HIS A 1 309 ? 7.224 -12.506 1.382 1.00 98.50 309 HIS A CA 1
ATOM 2475 C C . HIS A 1 309 ? 6.931 -13.793 2.159 1.00 98.50 309 HIS A C 1
ATOM 2477 O O . HIS A 1 309 ? 5.869 -14.379 1.968 1.00 98.50 309 HIS A O 1
ATOM 2483 N N . ALA A 1 310 ? 7.808 -14.202 3.076 1.00 98.62 310 ALA A N 1
ATOM 2484 C CA . ALA A 1 310 ? 7.580 -15.345 3.954 1.00 98.62 310 ALA A CA 1
ATOM 2485 C C . ALA A 1 310 ? 6.380 -15.124 4.882 1.00 98.62 310 ALA A C 1
ATOM 2487 O O . ALA A 1 310 ? 5.599 -16.049 5.077 1.00 98.62 310 ALA A O 1
ATOM 2488 N N . ILE A 1 311 ? 6.187 -13.904 5.402 1.00 98.50 311 ILE A N 1
ATOM 2489 C CA . ILE A 1 311 ? 4.991 -13.554 6.184 1.00 98.50 311 ILE A CA 1
ATOM 2490 C C . ILE A 1 311 ? 3.727 -13.775 5.341 1.00 98.50 311 ILE A C 1
ATOM 2492 O O . ILE A 1 311 ? 2.799 -14.428 5.808 1.00 98.50 311 ILE A O 1
ATOM 2496 N N . ARG A 1 312 ? 3.708 -13.278 4.096 1.00 97.19 312 ARG A N 1
ATOM 2497 C CA . ARG A 1 312 ? 2.561 -13.425 3.177 1.00 97.19 312 ARG A CA 1
ATOM 2498 C C . ARG A 1 312 ? 2.251 -14.888 2.883 1.00 97.19 312 ARG A C 1
ATOM 2500 O O . ARG A 1 312 ? 1.107 -15.313 2.960 1.00 97.19 312 ARG A O 1
ATOM 2507 N N . LEU A 1 313 ? 3.283 -15.663 2.561 1.00 97.75 313 LEU A N 1
ATOM 2508 C CA . LEU A 1 313 ? 3.159 -17.092 2.277 1.00 97.75 313 LEU A CA 1
ATOM 2509 C C . LEU A 1 313 ? 2.740 -17.904 3.515 1.00 97.75 313 LEU A C 1
ATOM 2511 O O . LEU A 1 313 ? 2.128 -18.962 3.387 1.00 97.75 313 LEU A O 1
ATOM 2515 N N . ALA A 1 314 ? 3.037 -17.407 4.718 1.00 97.25 314 ALA A N 1
ATOM 2516 C CA . ALA A 1 314 ? 2.666 -18.049 5.971 1.00 97.25 314 ALA A CA 1
ATOM 2517 C C . ALA A 1 314 ? 1.212 -17.796 6.400 1.00 97.25 314 ALA A C 1
ATOM 2519 O O . ALA A 1 314 ? 0.741 -18.528 7.262 1.00 97.25 314 ALA A O 1
ATOM 2520 N N . GLU A 1 315 ? 0.491 -16.827 5.822 1.00 94.75 315 GLU A N 1
ATOM 2521 C CA . GLU A 1 315 ? -0.853 -16.412 6.273 1.00 94.75 315 GLU A CA 1
ATOM 2522 C C . GLU A 1 315 ? -1.813 -17.585 6.484 1.00 94.75 315 GLU A C 1
ATOM 2524 O O . GLU A 1 315 ? -2.379 -17.750 7.563 1.00 94.75 315 GLU A O 1
ATOM 2529 N N . LYS A 1 316 ? -1.945 -18.449 5.473 1.00 88.06 316 LYS A N 1
ATOM 2530 C CA . LYS A 1 316 ? -2.838 -19.609 5.538 1.00 88.06 316 LYS A CA 1
ATOM 2531 C C . LYS A 1 316 ? -2.325 -20.680 6.507 1.00 88.06 316 LYS A C 1
ATOM 2533 O O . LYS A 1 316 ? -3.096 -21.216 7.293 1.00 88.06 316 LYS A O 1
ATOM 2538 N N . GLN A 1 317 ? -1.030 -20.998 6.455 1.00 90.62 317 GLN A N 1
ATOM 2539 C CA . GLN A 1 317 ? -0.445 -22.093 7.244 1.00 90.62 317 GLN A CA 1
ATOM 2540 C C . GLN A 1 317 ? -0.285 -21.738 8.730 1.00 90.62 317 GLN A C 1
ATOM 2542 O O . GLN A 1 317 ? -0.282 -22.622 9.584 1.00 90.62 317 GLN A O 1
ATOM 2547 N N . ALA A 1 318 ? -0.158 -20.454 9.067 1.00 89.56 318 ALA A N 1
ATOM 2548 C CA . ALA A 1 318 ? 0.024 -20.003 10.441 1.00 89.56 318 ALA A CA 1
ATOM 2549 C C . ALA A 1 318 ? -1.231 -20.201 11.302 1.00 89.56 318 ALA A C 1
ATOM 2551 O O . ALA A 1 318 ? -1.102 -20.375 12.511 1.00 89.56 318 ALA A O 1
ATOM 2552 N N . GLN A 1 319 ? -2.424 -20.248 10.698 1.00 85.50 319 GLN A N 1
ATOM 2553 C CA . GLN A 1 319 ? -3.657 -20.614 11.405 1.00 85.50 319 GLN A CA 1
ATOM 2554 C C . GLN A 1 319 ? -3.627 -22.067 11.907 1.00 85.50 319 GLN A C 1
ATOM 2556 O O . GLN A 1 319 ? -4.210 -22.385 12.941 1.00 85.50 319 GLN A O 1
ATOM 2561 N N . GLU A 1 320 ? -2.935 -22.948 11.183 1.00 88.44 320 GLU A N 1
ATOM 2562 C CA . GLU A 1 320 ? -2.879 -24.387 11.456 1.00 88.44 320 GLU A CA 1
ATOM 2563 C C . GLU A 1 320 ? -1.627 -24.785 12.260 1.00 88.44 320 GLU A C 1
ATOM 2565 O O . GLU A 1 320 ? -1.586 -25.858 12.862 1.00 88.44 320 GLU A O 1
ATOM 2570 N N . SER A 1 321 ? -0.610 -23.916 12.307 1.00 91.88 321 SER A N 1
ATOM 2571 C CA . SER A 1 321 ? 0.669 -24.164 12.979 1.00 91.88 321 SER A CA 1
ATOM 2572 C C . SER A 1 321 ? 0.977 -23.102 14.044 1.00 91.88 321 SER A C 1
ATOM 2574 O O . SER A 1 321 ? 1.447 -22.006 13.717 1.00 91.88 321 SER A O 1
ATOM 2576 N N . PRO A 1 322 ? 0.806 -23.424 15.345 1.00 92.31 322 PRO A N 1
ATOM 2577 C CA . PRO A 1 322 ? 1.160 -22.522 16.444 1.00 92.31 322 PRO A CA 1
ATOM 2578 C C . PRO A 1 322 ? 2.635 -22.102 16.450 1.00 92.31 322 PRO A C 1
ATOM 2580 O O . PRO A 1 322 ? 2.967 -20.987 16.856 1.00 92.31 322 PRO A O 1
ATOM 2583 N N . GLU A 1 323 ? 3.531 -22.983 15.997 1.00 95.31 323 GLU A N 1
ATOM 2584 C CA . GLU A 1 323 ? 4.955 -22.669 15.865 1.00 95.31 323 GLU A CA 1
ATOM 2585 C C . GLU A 1 323 ? 5.185 -21.582 14.813 1.00 95.31 323 GLU A C 1
ATOM 2587 O O . GLU A 1 323 ? 5.881 -20.600 15.084 1.00 95.31 323 GLU A O 1
ATOM 2592 N N . LEU A 1 324 ? 4.556 -21.722 13.642 1.00 95.38 324 LEU A N 1
ATOM 2593 C CA . LEU A 1 324 ? 4.659 -20.740 12.571 1.00 95.38 324 LEU A CA 1
ATOM 2594 C C . LEU A 1 324 ? 4.008 -19.412 12.973 1.00 95.38 324 LEU A C 1
ATOM 2596 O O . LEU A 1 324 ? 4.614 -18.362 12.774 1.00 95.38 324 LEU A O 1
ATOM 2600 N N . SER A 1 325 ? 2.841 -19.450 13.625 1.00 95.38 325 SER A N 1
ATOM 2601 C CA . SER A 1 325 ? 2.192 -18.253 14.176 1.00 95.38 325 SER A CA 1
ATOM 2602 C C . SER A 1 325 ? 3.114 -17.503 15.143 1.00 95.38 325 SER A C 1
ATOM 2604 O O . SER A 1 325 ? 3.353 -16.303 14.991 1.00 95.38 325 SER A O 1
ATOM 2606 N N . LYS A 1 326 ? 3.749 -18.220 16.080 1.00 96.19 326 LYS A N 1
ATOM 2607 C CA . LYS A 1 326 ? 4.731 -17.639 17.005 1.00 96.19 326 LYS A CA 1
ATOM 2608 C C . LYS A 1 326 ? 5.953 -17.063 16.282 1.00 96.19 326 LYS A C 1
ATOM 2610 O O . LYS A 1 326 ? 6.445 -16.005 16.680 1.00 96.19 326 LYS A O 1
ATOM 2615 N N . ALA A 1 327 ? 6.453 -17.738 15.247 1.00 97.62 327 ALA A N 1
ATOM 2616 C CA . ALA A 1 327 ? 7.581 -17.256 14.455 1.00 97.62 327 ALA A CA 1
ATOM 2617 C C . ALA A 1 327 ? 7.232 -15.958 13.711 1.00 97.62 327 ALA A C 1
ATOM 2619 O O . ALA A 1 327 ? 7.993 -14.994 13.788 1.00 97.62 327 ALA A O 1
ATOM 2620 N N . VAL A 1 328 ? 6.059 -15.888 13.079 1.00 97.62 328 VAL A N 1
ATOM 2621 C CA . VAL A 1 328 ? 5.574 -14.674 12.409 1.00 97.62 328 VAL A CA 1
ATOM 2622 C C . VAL A 1 328 ? 5.374 -13.534 13.413 1.00 97.62 328 VAL A C 1
ATOM 2624 O O . VAL A 1 328 ? 5.859 -12.427 13.189 1.00 97.62 328 VAL A O 1
ATOM 2627 N N . LEU A 1 329 ? 4.763 -13.801 14.573 1.00 97.06 329 LEU A N 1
ATOM 2628 C CA . LEU A 1 329 ? 4.588 -12.803 15.637 1.00 97.06 329 LEU A CA 1
ATOM 2629 C C . LEU A 1 329 ? 5.910 -12.264 16.199 1.00 97.06 329 LEU A C 1
ATOM 2631 O O . LEU A 1 329 ? 5.940 -11.153 16.725 1.00 97.06 329 LEU A O 1
ATOM 2635 N N . SER A 1 330 ? 7.007 -13.019 16.114 1.00 97.31 330 SER A N 1
ATOM 2636 C CA . SER A 1 330 ? 8.321 -12.533 16.555 1.00 97.31 330 SER A CA 1
ATOM 2637 C C . SER A 1 330 ? 8.843 -11.374 15.693 1.00 97.31 330 SER A C 1
ATOM 2639 O O . SER A 1 330 ? 9.595 -10.534 16.187 1.00 97.31 330 SER A O 1
ATOM 2641 N N . LEU A 1 331 ? 8.362 -11.255 14.448 1.00 98.00 331 LEU A N 1
ATOM 2642 C CA . LEU A 1 331 ? 8.741 -10.194 13.512 1.00 98.00 331 LEU A CA 1
ATOM 2643 C C . LEU A 1 331 ? 8.085 -8.838 13.819 1.00 98.00 331 LEU A C 1
ATOM 2645 O O . LEU A 1 331 ? 8.386 -7.855 13.148 1.00 98.00 331 LEU A O 1
ATOM 2649 N N . THR A 1 332 ? 7.275 -8.714 14.882 1.00 97.50 332 THR A N 1
ATOM 2650 C CA . THR A 1 332 ? 6.858 -7.386 15.385 1.00 97.50 332 THR A CA 1
ATOM 2651 C C . THR A 1 332 ? 8.045 -6.513 15.788 1.00 97.50 332 THR A C 1
ATOM 2653 O O . THR A 1 332 ? 7.910 -5.300 15.893 1.00 97.50 332 THR A O 1
ATOM 2656 N N . SER A 1 333 ? 9.192 -7.139 16.059 1.00 96.19 333 SER A N 1
ATOM 2657 C CA . SER A 1 333 ? 10.445 -6.483 16.435 1.00 96.19 333 SER A CA 1
ATOM 2658 C C . SER A 1 333 ? 11.501 -6.558 15.328 1.00 96.19 333 SER A C 1
ATOM 2660 O O . SER A 1 333 ? 12.681 -6.356 15.610 1.00 96.19 333 SER A O 1
ATOM 2662 N N . ASP A 1 334 ? 11.107 -6.879 14.090 1.00 97.81 334 ASP A N 1
ATOM 2663 C CA . ASP A 1 334 ? 12.028 -6.891 12.952 1.00 97.81 334 ASP A CA 1
ATOM 2664 C C . ASP A 1 334 ? 12.660 -5.502 12.762 1.00 97.81 334 ASP A C 1
ATOM 2666 O O . ASP A 1 334 ? 11.947 -4.506 12.889 1.00 97.81 334 ASP A O 1
ATOM 2670 N N . PRO A 1 335 ? 13.966 -5.382 12.474 1.00 95.75 335 PRO A N 1
ATOM 2671 C CA . PRO A 1 335 ? 14.590 -4.073 12.276 1.00 95.75 335 PRO A CA 1
ATOM 2672 C C . PRO A 1 335 ? 14.043 -3.308 11.060 1.00 95.75 335 PRO A C 1
ATOM 2674 O O . PRO A 1 335 ? 14.176 -2.088 11.006 1.00 95.75 335 PRO A O 1
ATOM 2677 N N . GLU A 1 336 ? 13.434 -3.996 10.093 1.00 96.12 336 GLU A N 1
ATOM 2678 C CA . GLU A 1 336 ? 13.008 -3.406 8.828 1.00 96.12 336 GLU A CA 1
ATOM 2679 C C . GLU A 1 336 ? 11.527 -3.028 8.861 1.00 96.12 336 GLU A C 1
ATOM 2681 O O . GLU A 1 336 ? 10.636 -3.870 9.017 1.00 96.12 336 GLU A O 1
ATOM 2686 N N . TYR A 1 337 ? 11.246 -1.740 8.654 1.00 96.38 337 TYR A N 1
ATOM 2687 C CA . TYR A 1 337 ? 9.887 -1.194 8.705 1.00 96.38 337 TYR A CA 1
ATOM 2688 C C . TYR A 1 337 ? 8.926 -1.917 7.754 1.00 96.38 337 TYR A C 1
ATOM 2690 O O . TYR A 1 337 ? 7.786 -2.196 8.116 1.00 96.38 337 TYR A O 1
ATOM 2698 N N . ARG A 1 338 ? 9.372 -2.259 6.541 1.00 95.94 338 ARG A N 1
ATOM 2699 C CA . ARG A 1 338 ? 8.518 -2.925 5.549 1.00 95.94 338 ARG A CA 1
ATOM 2700 C C . ARG A 1 338 ? 8.135 -4.351 5.953 1.00 95.94 338 ARG A C 1
ATOM 2702 O O . ARG A 1 338 ? 7.016 -4.770 5.661 1.00 95.94 338 ARG A O 1
ATOM 2709 N N . VAL A 1 339 ? 8.992 -5.050 6.704 1.00 97.94 339 VAL A N 1
ATOM 2710 C CA . VAL A 1 339 ? 8.657 -6.349 7.312 1.00 97.94 339 VAL A CA 1
ATOM 2711 C C . VAL A 1 339 ? 7.561 -6.163 8.361 1.00 97.94 339 VAL A C 1
ATOM 2713 O O . VAL A 1 339 ? 6.557 -6.873 8.328 1.00 97.94 339 VAL A O 1
ATOM 2716 N N . GLN A 1 340 ? 7.697 -5.161 9.236 1.00 97.94 340 GLN A N 1
ATOM 2717 C CA . GLN A 1 340 ? 6.665 -4.815 10.222 1.00 97.94 340 GLN A CA 1
ATOM 2718 C C . GLN A 1 340 ? 5.339 -4.403 9.556 1.00 97.94 340 GLN A C 1
ATOM 2720 O O . GLN A 1 340 ? 4.268 -4.808 10.006 1.00 97.94 340 GLN A O 1
ATOM 2725 N N . LEU A 1 341 ? 5.393 -3.627 8.469 1.00 97.62 341 LEU A N 1
ATOM 2726 C CA . LEU A 1 341 ? 4.212 -3.184 7.726 1.00 97.62 341 LEU A CA 1
ATOM 2727 C C . LEU A 1 341 ? 3.493 -4.368 7.069 1.00 97.62 341 LEU A C 1
ATOM 2729 O O . LEU A 1 341 ? 2.272 -4.490 7.168 1.00 97.62 341 LEU A O 1
ATOM 2733 N N . GLN A 1 342 ? 4.243 -5.268 6.430 1.00 98.06 342 GLN A N 1
ATOM 2734 C CA . GLN A 1 342 ? 3.684 -6.489 5.861 1.00 98.06 342 GLN A CA 1
ATOM 2735 C C . GLN A 1 342 ? 3.085 -7.383 6.954 1.00 98.06 342 GLN A C 1
ATOM 2737 O O . GLN A 1 342 ? 1.988 -7.913 6.778 1.00 98.06 342 GLN A O 1
ATOM 2742 N N . LEU A 1 343 ? 3.738 -7.499 8.113 1.00 98.25 343 LEU A N 1
ATOM 2743 C CA . LEU A 1 343 ? 3.176 -8.195 9.268 1.00 98.25 343 LEU A CA 1
ATOM 2744 C C . LEU A 1 343 ? 1.844 -7.576 9.705 1.00 98.25 343 LEU A C 1
ATOM 2746 O O . LEU A 1 343 ? 0.872 -8.307 9.877 1.00 98.25 343 LEU A O 1
ATOM 2750 N N . ALA A 1 344 ? 1.761 -6.248 9.813 1.00 98.12 344 ALA A N 1
ATOM 2751 C CA . ALA A 1 344 ? 0.524 -5.555 10.165 1.00 98.12 344 ALA A CA 1
ATOM 2752 C C . ALA A 1 344 ? -0.623 -5.906 9.209 1.00 98.12 344 ALA A C 1
ATOM 2754 O O . ALA A 1 344 ? -1.725 -6.189 9.673 1.00 98.12 344 ALA A O 1
ATOM 2755 N N . PHE A 1 345 ? -0.369 -5.955 7.896 1.00 97.62 345 PHE A N 1
ATOM 2756 C CA . PHE A 1 345 ? -1.355 -6.407 6.909 1.00 97.62 345 PHE A CA 1
ATOM 2757 C C . PHE A 1 345 ? -1.736 -7.885 7.070 1.00 97.62 345 PHE A C 1
ATOM 2759 O O . PHE A 1 345 ? -2.904 -8.243 6.924 1.00 97.62 345 PHE A O 1
ATOM 2766 N N . SER A 1 346 ? -0.772 -8.742 7.384 1.00 97.44 346 SER A N 1
ATOM 2767 C CA . SER A 1 346 ? -0.968 -10.197 7.393 1.00 97.44 346 SER A CA 1
ATOM 2768 C C . SER A 1 346 ? -1.672 -10.679 8.660 1.00 97.44 346 SER A C 1
ATOM 2770 O O . SER A 1 346 ? -2.428 -11.639 8.610 1.00 97.44 346 SER A O 1
ATOM 2772 N N . LEU A 1 347 ? -1.509 -9.977 9.789 1.00 97.12 347 LEU A N 1
ATOM 2773 C CA . LEU A 1 347 ? -2.106 -10.351 11.080 1.00 97.12 347 LEU A CA 1
ATOM 2774 C C . LEU A 1 347 ? -3.639 -10.425 11.070 1.00 97.12 347 LEU A C 1
ATOM 2776 O O . LEU A 1 347 ? -4.206 -11.087 11.929 1.00 97.12 347 LEU A O 1
ATOM 2780 N N . GLY A 1 348 ? -4.318 -9.798 10.107 1.00 95.06 348 GLY A N 1
ATOM 2781 C CA . GLY A 1 348 ? -5.765 -9.968 9.943 1.00 95.06 348 GLY A CA 1
ATOM 2782 C C . GLY A 1 348 ? -6.184 -11.355 9.437 1.00 95.06 348 GLY A C 1
ATOM 2783 O O . GLY A 1 348 ? -7.370 -11.660 9.472 1.00 95.06 348 GLY A O 1
ATOM 2784 N N . GLU A 1 349 ? -5.236 -12.178 8.979 1.00 93.69 349 GLU A N 1
ATOM 2785 C CA . GLU A 1 349 ? -5.440 -13.591 8.632 1.00 93.69 349 GLU A CA 1
ATOM 2786 C C . GLU A 1 349 ? -5.144 -14.531 9.813 1.00 93.69 349 GLU A C 1
ATOM 2788 O O . GLU A 1 349 ? -5.222 -15.742 9.665 1.00 93.69 349 GLU A O 1
ATOM 2793 N N . PHE A 1 350 ? -4.750 -14.017 10.978 1.00 93.25 350 PHE A N 1
ATOM 2794 C CA . PHE A 1 350 ? -4.355 -14.840 12.122 1.00 93.25 350 PHE A CA 1
ATOM 2795 C C . PHE A 1 350 ? -5.515 -14.952 13.112 1.00 93.25 350 PHE A C 1
ATOM 2797 O O . PHE A 1 350 ? -6.520 -14.247 13.002 1.00 93.25 350 PHE A O 1
ATOM 2804 N N . ASP A 1 351 ? -5.383 -15.833 14.105 1.00 92.31 351 ASP A N 1
ATOM 2805 C CA . ASP A 1 351 ? -6.343 -15.876 15.201 1.00 92.31 351 ASP A CA 1
ATOM 2806 C C . ASP A 1 351 ? -6.415 -14.518 15.924 1.00 92.31 351 ASP A C 1
ATOM 2808 O O . ASP A 1 351 ? -5.439 -13.764 16.005 1.00 92.31 351 ASP A O 1
ATOM 2812 N N . ASN A 1 352 ? -7.588 -14.204 16.475 1.00 93.31 352 ASN A N 1
ATOM 2813 C CA . ASN A 1 352 ? -7.852 -12.893 17.066 1.00 93.31 352 ASN A CA 1
ATOM 2814 C C . ASN A 1 352 ? -6.863 -12.529 18.186 1.00 93.31 352 ASN A C 1
ATOM 2816 O O . ASN A 1 352 ? -6.527 -11.356 18.349 1.00 93.31 352 ASN A O 1
ATOM 2820 N N . GLN A 1 353 ? -6.380 -13.506 18.960 1.00 93.19 353 GLN A N 1
ATOM 2821 C CA . GLN A 1 353 ? -5.456 -13.248 20.063 1.00 93.19 353 GLN A CA 1
ATOM 2822 C C . GLN A 1 353 ? -4.052 -12.901 19.547 1.00 93.19 353 GLN A C 1
ATOM 2824 O O . GLN A 1 353 ? -3.450 -11.925 20.016 1.00 93.19 353 GLN A O 1
ATOM 2829 N N . ALA A 1 354 ? -3.542 -13.653 18.568 1.00 93.94 354 ALA A N 1
ATOM 2830 C CA . ALA A 1 354 ? -2.306 -13.343 17.856 1.00 93.94 354 ALA A CA 1
ATOM 2831 C C . ALA A 1 354 ? -2.381 -11.970 17.180 1.00 93.94 354 ALA A C 1
ATOM 2833 O O . ALA A 1 354 ? -1.482 -11.147 17.370 1.00 93.94 354 ALA A O 1
ATOM 2834 N N . ALA A 1 355 ? -3.475 -11.689 16.468 1.00 96.38 355 ALA A N 1
ATOM 2835 C CA . ALA A 1 355 ? -3.700 -10.416 15.794 1.00 96.38 355 ALA A CA 1
ATOM 2836 C C . ALA A 1 355 ? -3.672 -9.240 16.783 1.00 96.38 355 ALA A C 1
ATOM 2838 O O . ALA A 1 355 ? -2.890 -8.306 16.608 1.00 96.38 355 ALA A O 1
ATOM 2839 N N . ILE A 1 356 ? -4.438 -9.311 17.879 1.00 96.19 356 ILE A N 1
ATOM 2840 C CA . ILE A 1 356 ? -4.443 -8.277 18.926 1.00 96.19 356 ILE A CA 1
ATOM 2841 C C . ILE A 1 356 ? -3.041 -8.082 19.515 1.00 96.19 356 ILE A C 1
ATOM 2843 O O . ILE A 1 356 ? -2.579 -6.946 19.642 1.00 96.19 356 ILE A O 1
ATOM 2847 N N . THR A 1 357 ? -2.345 -9.171 19.849 1.00 95.69 357 THR A N 1
ATOM 2848 C CA . THR A 1 357 ? -1.000 -9.118 20.444 1.00 95.69 357 THR A CA 1
ATOM 2849 C C . THR A 1 357 ? 0.002 -8.460 19.498 1.00 95.69 357 THR A C 1
ATOM 2851 O O . THR A 1 357 ? 0.765 -7.584 19.911 1.00 95.69 357 THR A O 1
ATOM 2854 N N . GLY A 1 358 ? 0.004 -8.869 18.229 1.00 97.38 358 GLY A N 1
ATOM 2855 C CA . GLY A 1 358 ? 0.935 -8.368 17.226 1.00 97.38 358 GLY A CA 1
ATOM 2856 C C . GLY A 1 358 ? 0.669 -6.911 16.853 1.00 97.38 358 GLY A C 1
ATOM 2857 O O . GLY A 1 358 ? 1.587 -6.093 16.885 1.00 97.38 358 GLY A O 1
ATOM 2858 N N . LEU A 1 359 ? -0.590 -6.558 16.577 1.00 98.19 359 LEU A N 1
ATOM 2859 C CA . LEU A 1 359 ? -0.972 -5.193 16.207 1.00 98.19 359 LEU A CA 1
ATOM 2860 C C . LEU A 1 359 ? -0.739 -4.204 17.354 1.00 98.19 359 LEU A C 1
ATOM 2862 O O . LEU A 1 359 ? -0.277 -3.095 17.103 1.00 98.19 359 LEU A O 1
ATOM 2866 N N . THR A 1 360 ? -0.972 -4.609 18.607 1.00 96.75 360 THR A N 1
ATOM 2867 C CA . THR A 1 360 ? -0.662 -3.764 19.776 1.00 96.75 360 THR A CA 1
ATOM 2868 C C . THR A 1 360 ? 0.826 -3.416 19.819 1.00 96.75 360 THR A C 1
ATOM 2870 O O . THR A 1 360 ? 1.182 -2.243 19.902 1.00 96.75 360 THR A O 1
ATOM 2873 N N . LYS A 1 361 ? 1.707 -4.415 19.657 1.00 96.69 361 LYS A N 1
ATOM 2874 C CA . LYS A 1 361 ? 3.162 -4.193 19.621 1.00 96.69 361 LYS A CA 1
ATOM 2875 C C . LYS A 1 361 ? 3.593 -3.275 18.477 1.00 96.69 361 LYS A C 1
ATOM 2877 O O . LYS A 1 361 ? 4.458 -2.429 18.675 1.00 96.69 361 LYS A O 1
ATOM 2882 N N . LEU A 1 362 ? 2.991 -3.428 17.297 1.00 97.50 362 LEU A N 1
ATOM 2883 C CA . LEU A 1 362 ? 3.298 -2.601 16.125 1.00 97.50 362 LEU A CA 1
ATOM 2884 C C . LEU A 1 362 ? 2.855 -1.142 16.311 1.00 97.50 362 LEU A C 1
ATOM 2886 O O . LEU A 1 362 ? 3.555 -0.232 15.880 1.00 97.50 362 LEU A O 1
ATOM 2890 N N . VAL A 1 363 ? 1.737 -0.903 17.001 1.00 96.25 363 VAL A N 1
ATOM 2891 C CA . VAL A 1 363 ? 1.267 0.452 17.350 1.00 96.25 363 VAL A CA 1
ATOM 2892 C C . VAL A 1 363 ? 2.139 1.110 18.425 1.00 96.25 363 VAL A C 1
ATOM 2894 O O . VAL A 1 363 ? 2.275 2.334 18.456 1.00 96.25 363 VAL A O 1
ATOM 2897 N N . ASP A 1 364 ? 2.746 0.315 19.304 1.00 92.31 364 ASP A N 1
ATOM 2898 C CA . ASP A 1 364 ? 3.686 0.796 20.322 1.00 92.31 364 ASP A CA 1
ATOM 2899 C C . ASP A 1 364 ? 5.119 0.991 19.791 1.00 92.31 364 ASP A C 1
ATOM 2901 O O . ASP A 1 364 ? 5.963 1.549 20.496 1.00 92.31 364 ASP A O 1
ATOM 2905 N N . SER A 1 365 ? 5.392 0.584 18.547 1.00 90.06 365 SER A N 1
ATOM 2906 C CA . SER A 1 365 ? 6.681 0.775 17.876 1.00 90.06 365 SER A CA 1
ATOM 2907 C C . SER A 1 365 ? 6.995 2.266 17.661 1.00 90.06 365 SER A C 1
ATOM 2909 O O . SER A 1 365 ? 6.104 3.042 17.300 1.00 90.06 365 SER A O 1
ATOM 2911 N N . PRO A 1 366 ? 8.268 2.697 17.786 1.00 87.38 366 PRO A N 1
ATOM 2912 C CA . PRO A 1 366 ? 8.673 4.074 17.486 1.00 87.38 366 PRO A CA 1
ATOM 2913 C C . PRO A 1 366 ? 8.477 4.463 16.011 1.00 87.38 366 PRO A C 1
ATOM 2915 O O . PRO A 1 366 ? 8.494 5.649 15.688 1.00 87.38 366 PRO A O 1
ATOM 2918 N N . HIS A 1 367 ? 8.283 3.486 15.122 1.00 87.00 367 HIS A N 1
ATOM 2919 C CA . HIS A 1 367 ? 8.053 3.697 13.691 1.00 87.00 367 HIS A CA 1
ATOM 2920 C C . HIS A 1 367 ? 6.565 3.751 13.310 1.00 87.00 367 HIS A C 1
ATOM 2922 O O . HIS A 1 367 ? 6.236 3.717 12.127 1.00 87.00 367 HIS A O 1
ATOM 2928 N N . TYR A 1 368 ? 5.654 3.814 14.287 1.00 94.25 368 TYR A N 1
ATOM 2929 C CA . TYR A 1 368 ? 4.222 3.899 14.023 1.00 94.25 368 TYR A CA 1
ATOM 2930 C C . TYR A 1 368 ? 3.850 5.219 13.325 1.00 94.25 368 TYR A C 1
ATOM 2932 O O . TYR A 1 368 ? 3.902 6.301 13.917 1.00 94.25 368 TYR A O 1
ATOM 2940 N N . ASP A 1 369 ? 3.441 5.116 12.062 1.00 94.12 369 ASP A N 1
ATOM 2941 C CA . ASP A 1 369 ? 3.055 6.228 11.199 1.00 94.12 369 ASP A CA 1
ATOM 2942 C C . ASP A 1 369 ? 1.669 6.014 10.562 1.00 94.12 369 ASP A C 1
ATOM 2944 O O . ASP A 1 369 ? 0.924 5.092 10.903 1.00 94.12 369 ASP A O 1
ATOM 2948 N N . GLY A 1 370 ? 1.286 6.906 9.643 1.00 94.12 370 GLY A N 1
ATOM 2949 C CA . GLY A 1 370 ? -0.014 6.833 8.975 1.00 94.12 370 GLY A CA 1
ATOM 2950 C C . GLY A 1 370 ? -0.185 5.594 8.089 1.00 94.12 370 GLY A C 1
ATOM 2951 O O . GLY A 1 370 ? -1.301 5.094 7.965 1.00 94.12 370 GLY A O 1
ATOM 2952 N N . ASP A 1 371 ? 0.892 5.076 7.495 1.00 95.12 371 ASP A N 1
ATOM 2953 C CA . ASP A 1 371 ? 0.824 3.885 6.645 1.00 95.12 371 ASP A CA 1
ATOM 2954 C C . ASP A 1 371 ? 0.690 2.612 7.499 1.00 95.12 371 ASP A C 1
ATOM 2956 O O . ASP A 1 371 ? -0.149 1.757 7.197 1.00 95.12 371 ASP A O 1
ATOM 2960 N N . MET A 1 372 ? 1.402 2.541 8.629 1.00 96.69 372 MET A N 1
ATOM 2961 C CA . MET A 1 372 ? 1.217 1.493 9.637 1.00 96.69 372 MET A CA 1
ATOM 2962 C C . MET A 1 372 ? -0.198 1.527 10.231 1.00 96.69 372 MET A C 1
ATOM 2964 O O . MET A 1 372 ? -0.828 0.479 10.371 1.00 96.69 372 MET A O 1
ATOM 2968 N N . GLN A 1 373 ? -0.745 2.716 10.521 1.00 96.38 373 GLN A N 1
ATOM 2969 C CA . GLN A 1 373 ? -2.130 2.868 10.982 1.00 96.38 373 GLN A CA 1
ATOM 2970 C C . GLN A 1 373 ? -3.126 2.249 9.992 1.00 96.38 373 GLN A C 1
ATOM 2972 O O . GLN A 1 373 ? -4.039 1.534 10.407 1.00 96.38 373 GLN A O 1
ATOM 2977 N N . VAL A 1 374 ? -2.958 2.491 8.687 1.00 96.00 374 VAL A N 1
ATOM 2978 C CA . VAL A 1 374 ? -3.827 1.888 7.667 1.00 96.00 374 VAL A CA 1
ATOM 2979 C C . VAL A 1 374 ? -3.697 0.367 7.680 1.00 96.00 374 VAL A C 1
ATOM 2981 O O . VAL A 1 374 ? -4.721 -0.314 7.693 1.00 96.00 374 VAL A O 1
ATOM 2984 N N . ALA A 1 375 ? -2.479 -0.176 7.735 1.00 96.81 375 ALA A N 1
ATOM 2985 C CA . ALA A 1 375 ? -2.275 -1.623 7.793 1.00 96.81 375 ALA A CA 1
ATOM 2986 C C . ALA A 1 375 ? -2.958 -2.252 9.021 1.00 96.81 375 ALA A C 1
ATOM 2988 O O . ALA A 1 375 ? -3.739 -3.194 8.869 1.00 96.81 375 ALA A O 1
ATOM 2989 N N . VAL A 1 376 ? -2.784 -1.662 10.209 1.00 97.75 376 VAL A N 1
ATOM 2990 C CA . VAL A 1 376 ? -3.469 -2.082 11.444 1.00 97.75 376 VAL A CA 1
ATOM 2991 C C . VAL A 1 376 ? -4.987 -2.072 11.262 1.00 97.75 376 VAL A C 1
ATOM 2993 O O . VAL A 1 376 ? -5.651 -3.072 11.538 1.00 97.75 376 VAL A O 1
ATOM 2996 N N . LEU A 1 377 ? -5.554 -0.978 10.746 1.00 97.44 377 LEU A N 1
ATOM 2997 C CA . LEU A 1 377 ? -6.999 -0.853 10.550 1.00 97.44 377 LEU A CA 1
ATOM 2998 C C . LEU A 1 377 ? -7.540 -1.883 9.549 1.00 97.44 377 LEU A C 1
ATOM 3000 O O . LEU A 1 377 ? -8.603 -2.459 9.785 1.00 97.44 377 LEU A O 1
ATOM 3004 N N . THR A 1 378 ? -6.815 -2.185 8.468 1.00 96.25 378 THR A N 1
ATOM 3005 C CA . THR A 1 378 ? -7.236 -3.219 7.500 1.00 96.25 378 THR A CA 1
ATOM 3006 C C . THR A 1 378 ? -7.283 -4.623 8.106 1.00 96.25 378 THR A C 1
ATOM 3008 O O . THR A 1 378 ? -8.053 -5.469 7.652 1.00 96.25 378 THR A O 1
ATOM 3011 N N . SER A 1 379 ? -6.483 -4.875 9.141 1.00 97.00 379 SER A N 1
ATOM 3012 C CA . SER A 1 379 ? -6.411 -6.151 9.866 1.00 97.00 379 SER A CA 1
ATOM 3013 C C . SER A 1 379 ? -7.319 -6.216 11.092 1.00 97.00 379 SER A C 1
ATOM 3015 O O . SER A 1 379 ? -7.386 -7.248 11.747 1.00 97.00 379 SER A O 1
ATOM 3017 N N . SER A 1 380 ? -8.036 -5.135 11.409 1.00 96.25 380 SER A N 1
ATOM 3018 C CA . SER A 1 380 ? -8.787 -5.027 12.663 1.00 96.25 380 SER A CA 1
ATOM 3019 C C . SER A 1 380 ? -10.284 -5.313 12.535 1.00 96.25 380 SER A C 1
ATOM 3021 O O . SER A 1 380 ? -10.986 -5.226 13.533 1.00 96.25 380 SER A O 1
ATOM 3023 N N . ALA A 1 381 ? -10.810 -5.658 11.354 1.00 93.50 381 ALA A N 1
ATOM 3024 C CA . ALA A 1 381 ? -12.261 -5.779 11.129 1.00 93.50 381 ALA A CA 1
ATOM 3025 C C . ALA A 1 381 ? -12.981 -6.702 12.140 1.00 93.50 381 ALA A C 1
ATOM 3027 O O . ALA A 1 381 ? -14.089 -6.399 12.580 1.00 93.50 381 ALA A O 1
ATOM 3028 N N . GLN A 1 382 ? -12.349 -7.810 12.538 1.00 93.19 382 GLN A N 1
ATOM 3029 C CA . GLN A 1 382 ? -12.923 -8.783 13.482 1.00 93.19 382 GLN A CA 1
ATOM 3030 C C . GLN A 1 382 ? -12.548 -8.541 14.949 1.00 93.19 382 GLN A C 1
ATOM 3032 O O . GLN A 1 382 ? -13.063 -9.218 15.828 1.00 93.19 382 GLN A O 1
ATOM 3037 N N . ILE A 1 383 ? -11.655 -7.588 15.216 1.00 95.38 383 ILE A N 1
ATOM 3038 C CA . ILE A 1 383 ? -11.093 -7.331 16.550 1.00 95.38 383 ILE A CA 1
ATOM 3039 C C . ILE A 1 383 ? -11.142 -5.848 16.925 1.00 95.38 383 ILE A C 1
ATOM 3041 O O . ILE A 1 383 ? -10.466 -5.428 17.861 1.00 95.38 383 ILE A O 1
ATOM 3045 N N . ALA A 1 384 ? -11.912 -5.034 16.201 1.00 96.38 384 ALA A N 1
ATOM 3046 C CA . ALA A 1 384 ? -11.863 -3.582 16.309 1.00 96.38 384 ALA A CA 1
ATOM 3047 C C . ALA A 1 384 ? -12.263 -3.103 17.710 1.00 96.38 384 ALA A C 1
ATOM 3049 O O . ALA A 1 384 ? -11.553 -2.291 18.305 1.00 96.38 384 ALA A O 1
ATOM 3050 N N . GLY A 1 385 ? -13.352 -3.653 18.259 1.00 95.00 385 GLY A N 1
ATOM 3051 C CA . GLY A 1 385 ? -13.793 -3.376 19.628 1.00 95.00 385 GLY A CA 1
ATOM 3052 C C . GLY A 1 385 ? -12.750 -3.785 20.677 1.00 95.00 385 GLY A C 1
AT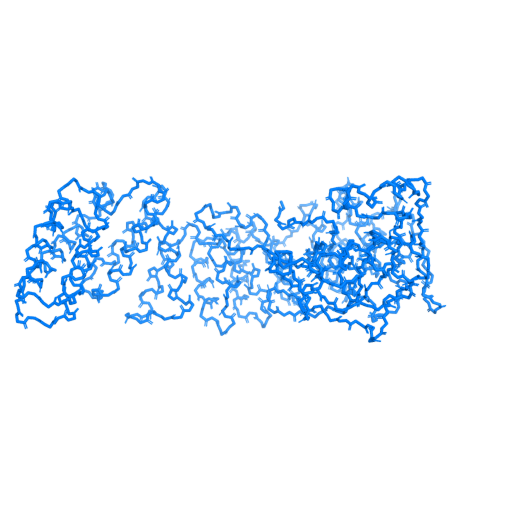OM 3053 O O . GLY A 1 385 ? -12.247 -2.913 21.390 1.00 95.00 385 GLY A O 1
ATOM 3054 N N . PRO A 1 386 ? -12.358 -5.074 20.746 1.00 94.69 386 PRO A N 1
ATOM 3055 C CA . PRO A 1 386 ? -11.330 -5.545 21.677 1.00 94.69 386 PRO A CA 1
ATOM 3056 C C . PRO A 1 386 ? -10.006 -4.773 21.593 1.00 94.69 386 PRO A C 1
ATOM 3058 O O . PRO A 1 386 ? -9.429 -4.410 22.619 1.00 94.69 386 PRO A O 1
ATOM 3061 N N . LEU A 1 387 ? -9.533 -4.469 20.381 1.00 95.88 387 LEU A N 1
ATOM 3062 C CA . LEU A 1 387 ? -8.287 -3.736 20.174 1.00 95.88 387 LEU A CA 1
ATOM 3063 C C . LEU A 1 387 ? -8.399 -2.278 20.649 1.00 95.88 387 LEU A C 1
ATOM 3065 O O . LEU A 1 387 ? -7.489 -1.782 21.314 1.00 95.88 387 LEU A O 1
ATOM 3069 N N . ALA A 1 388 ? -9.524 -1.602 20.384 1.00 95.69 388 ALA A N 1
ATOM 3070 C CA . ALA A 1 388 ? -9.779 -0.259 20.906 1.00 95.69 388 ALA A CA 1
ATOM 3071 C C . ALA A 1 388 ? -9.797 -0.241 22.442 1.00 95.69 388 ALA A C 1
ATOM 3073 O O . ALA A 1 388 ? -9.143 0.606 23.055 1.00 95.69 388 ALA A O 1
ATOM 3074 N N . VAL A 1 389 ? -10.499 -1.196 23.064 1.00 93.38 389 VAL A N 1
ATOM 3075 C CA . VAL A 1 389 ? -10.581 -1.335 24.527 1.00 93.38 389 VAL A CA 1
ATOM 3076 C C . VAL A 1 389 ? -9.200 -1.570 25.140 1.00 93.38 389 VAL A C 1
ATOM 3078 O O . VAL A 1 389 ? -8.879 -0.962 26.161 1.00 93.38 389 VAL A O 1
ATOM 3081 N N . ASN A 1 390 ? -8.348 -2.380 24.509 1.00 93.25 390 ASN A N 1
ATOM 3082 C CA . ASN A 1 390 ? -6.978 -2.594 24.979 1.00 93.25 390 ASN A CA 1
ATOM 3083 C C . ASN A 1 390 ? -6.165 -1.293 25.010 1.00 93.25 390 ASN A C 1
ATOM 3085 O O . ASN A 1 390 ? -5.522 -1.001 26.020 1.00 93.25 390 ASN A O 1
ATOM 3089 N N . PHE A 1 391 ? -6.232 -0.479 23.953 1.00 93.56 391 PHE A N 1
ATOM 3090 C CA . PHE A 1 391 ? -5.538 0.811 23.927 1.00 93.56 391 PHE A CA 1
ATOM 3091 C C . PHE A 1 391 ? -6.111 1.815 24.931 1.00 93.56 391 PHE A C 1
ATOM 3093 O O . PHE A 1 391 ? -5.346 2.550 25.554 1.00 93.56 391 PHE A O 1
ATOM 3100 N N . LEU A 1 392 ? -7.432 1.838 25.119 1.00 91.81 392 LEU A N 1
ATOM 3101 C CA . LEU A 1 392 ? -8.085 2.695 26.112 1.00 91.81 392 LEU A CA 1
ATOM 3102 C C . LEU A 1 392 ? -7.642 2.330 27.536 1.00 91.81 392 LEU A C 1
ATOM 3104 O O . LEU A 1 392 ? -7.200 3.203 28.282 1.00 91.81 392 LEU A O 1
ATOM 3108 N N . ARG A 1 393 ? -7.660 1.036 27.885 1.00 90.69 393 ARG A N 1
ATOM 3109 C CA . ARG A 1 393 ? -7.182 0.535 29.186 1.00 90.69 393 ARG A CA 1
ATOM 3110 C C . ARG A 1 393 ? -5.712 0.871 29.426 1.00 90.69 393 ARG A C 1
ATOM 3112 O O . ARG A 1 393 ? -5.366 1.333 30.508 1.00 90.69 393 ARG A O 1
ATOM 3119 N N . ALA A 1 394 ? -4.859 0.676 28.421 1.00 89.44 394 ALA A N 1
ATOM 3120 C CA . ALA A 1 394 ? -3.432 0.972 28.532 1.00 89.44 394 ALA A CA 1
ATOM 3121 C C . ALA A 1 394 ? -3.142 2.477 28.689 1.00 89.44 394 ALA A C 1
ATOM 3123 O O . ALA A 1 394 ? -2.179 2.853 29.355 1.00 89.44 394 ALA A O 1
ATOM 3124 N N . ALA A 1 395 ? -3.963 3.342 28.087 1.00 85.06 395 ALA A N 1
ATOM 3125 C CA . ALA A 1 395 ? -3.775 4.790 28.133 1.00 85.06 395 ALA A CA 1
ATOM 3126 C C . ALA A 1 395 ? -4.278 5.447 29.431 1.00 85.06 395 ALA A C 1
ATOM 3128 O O . ALA A 1 395 ? -3.862 6.573 29.718 1.00 85.06 395 ALA A O 1
ATOM 3129 N N . GLY A 1 396 ? -5.177 4.789 30.177 1.00 78.00 396 GLY A N 1
ATOM 3130 C CA . GLY A 1 396 ? -5.700 5.252 31.468 1.00 78.00 396 GLY A CA 1
ATOM 3131 C C . GLY A 1 396 ? -6.109 6.730 31.483 1.00 78.00 396 GLY A C 1
ATOM 3132 O O . GLY A 1 396 ? -5.626 7.484 32.329 1.00 78.00 396 GLY A O 1
ATOM 3133 N N . GLY A 1 397 ? -6.900 7.190 30.508 1.00 64.75 397 GLY A N 1
ATOM 3134 C CA . GLY A 1 397 ? -7.303 8.600 30.413 1.00 64.75 397 GLY A CA 1
ATOM 3135 C C . GLY A 1 397 ? -6.635 9.421 29.315 1.00 64.75 397 GLY A C 1
ATOM 3136 O O . GLY A 1 397 ? -7.122 10.501 28.982 1.00 64.75 397 GLY A O 1
ATOM 3137 N N . LYS A 1 398 ? -5.484 8.990 28.776 1.00 74.56 398 LYS A N 1
ATOM 3138 C CA . LYS A 1 398 ? -4.549 9.904 28.084 1.00 74.56 398 LYS A CA 1
ATOM 3139 C C . LYS A 1 398 ? -4.184 9.485 26.658 1.00 74.56 398 LYS A C 1
ATOM 3141 O O . LYS A 1 398 ? -3.010 9.435 26.297 1.00 74.56 398 LYS A O 1
ATOM 3146 N N . LEU A 1 399 ? -5.182 9.246 25.806 1.00 83.06 399 LEU A N 1
ATOM 3147 C CA . LEU A 1 399 ? -4.944 9.065 24.367 1.00 83.06 399 LEU A CA 1
ATOM 3148 C C . LEU A 1 399 ? -4.588 10.394 23.682 1.00 83.06 399 LEU A C 1
ATOM 3150 O O . LEU A 1 399 ? -5.356 11.360 23.713 1.00 83.06 399 LEU A O 1
ATOM 3154 N N . SER A 1 400 ? -3.449 10.422 22.991 1.00 82.88 400 SER A N 1
ATOM 3155 C CA . SER A 1 400 ? -2.976 11.578 22.223 1.00 82.88 400 SER A CA 1
ATOM 3156 C C . SER A 1 400 ? -2.438 11.170 20.845 1.00 82.88 400 SER A C 1
ATOM 3158 O O . SER A 1 400 ? -2.217 9.988 20.565 1.00 82.88 400 SER A O 1
ATOM 3160 N N . GLY A 1 401 ? -2.277 12.157 19.959 1.00 87.75 401 GLY A N 1
ATOM 3161 C CA . GLY A 1 401 ? -1.639 11.985 18.651 1.00 87.75 401 GLY A CA 1
ATOM 3162 C C . GLY A 1 401 ? -2.266 10.899 17.768 1.00 87.75 401 GLY A C 1
ATOM 3163 O O . GLY A 1 401 ? -3.489 10.767 17.676 1.00 87.75 401 GLY A O 1
ATOM 3164 N N . SER A 1 402 ? -1.407 10.120 17.109 1.00 88.31 402 SER A N 1
ATOM 3165 C CA . SER A 1 402 ? -1.793 9.065 16.164 1.00 88.31 402 SER A CA 1
ATOM 3166 C C . SER A 1 402 ? -2.543 7.902 16.825 1.00 88.31 402 SER A C 1
ATOM 3168 O O . SER A 1 402 ? -3.459 7.351 16.218 1.00 88.31 402 SER A O 1
ATOM 3170 N N . LYS A 1 403 ? -2.256 7.572 18.093 1.00 91.06 403 LYS A N 1
ATOM 3171 C CA . LYS A 1 403 ? -2.997 6.528 18.829 1.00 91.06 403 LYS A CA 1
ATOM 3172 C C . LYS A 1 403 ? -4.452 6.922 19.079 1.00 91.06 403 LYS A C 1
ATOM 3174 O O . LYS A 1 403 ? -5.343 6.092 18.933 1.00 91.06 403 LYS A O 1
ATOM 3179 N N . ARG A 1 404 ? -4.719 8.199 19.384 1.00 92.94 404 ARG A N 1
ATOM 3180 C CA . ARG A 1 404 ? -6.099 8.708 19.493 1.00 92.94 404 ARG A CA 1
ATOM 3181 C C . ARG A 1 404 ? -6.852 8.567 18.167 1.00 92.94 404 ARG A C 1
ATOM 3183 O O . ARG A 1 404 ? -8.000 8.139 18.176 1.00 92.94 404 ARG A O 1
ATOM 3190 N N . SER A 1 405 ? -6.203 8.908 17.051 1.00 94.06 405 SER A N 1
ATOM 3191 C CA . SER A 1 405 ? -6.768 8.746 15.702 1.00 94.06 405 SER A CA 1
ATOM 3192 C C . SER A 1 405 ? -7.117 7.283 15.407 1.00 94.06 405 SER A C 1
ATOM 3194 O O . SER A 1 405 ? -8.236 6.988 14.995 1.00 94.06 405 SER A O 1
ATOM 3196 N N . LEU A 1 406 ? -6.201 6.356 15.708 1.00 96.06 406 LEU A N 1
ATOM 3197 C CA . LEU A 1 406 ? -6.427 4.920 15.548 1.00 96.06 406 LEU A CA 1
ATOM 3198 C C . LEU A 1 406 ? -7.633 4.425 16.351 1.00 96.06 406 LEU A C 1
ATOM 3200 O O . LEU A 1 406 ? -8.499 3.760 15.792 1.00 96.06 406 LEU A O 1
ATOM 3204 N N . VAL A 1 407 ? -7.700 4.749 17.646 1.00 95.88 407 VAL A N 1
ATOM 3205 C CA . VAL A 1 407 ? -8.794 4.295 18.522 1.00 95.88 407 VAL A CA 1
ATOM 3206 C C . VAL A 1 407 ? -10.146 4.798 18.021 1.00 95.88 407 VAL A C 1
ATOM 3208 O O . VAL A 1 407 ? -11.101 4.028 17.995 1.00 95.88 407 VAL A O 1
ATOM 3211 N N . ILE A 1 408 ? -10.229 6.050 17.561 1.00 95.69 408 ILE A N 1
ATOM 3212 C CA . ILE A 1 408 ? -11.458 6.595 16.967 1.00 95.69 408 ILE A CA 1
ATOM 3213 C C . ILE A 1 408 ? -11.886 5.773 15.742 1.00 95.69 408 ILE A C 1
ATOM 3215 O O . ILE A 1 408 ? -13.053 5.401 15.641 1.00 95.69 408 ILE A O 1
ATOM 3219 N N . GLU A 1 409 ? -10.964 5.443 14.835 1.00 96.81 409 GLU A N 1
ATOM 3220 C CA . GLU A 1 409 ? -11.297 4.623 13.663 1.00 96.81 409 GLU A CA 1
ATOM 3221 C C . GLU A 1 409 ? -11.690 3.186 14.033 1.00 96.81 409 GLU A C 1
ATOM 3223 O O . GLU A 1 409 ? -12.644 2.654 13.468 1.00 96.81 409 GLU A O 1
ATOM 3228 N N . LEU A 1 410 ? -11.033 2.567 15.018 1.00 97.31 410 LEU A N 1
ATOM 3229 C CA . LEU A 1 410 ? -11.416 1.241 15.516 1.00 97.31 410 LEU A CA 1
ATOM 3230 C C . LEU A 1 410 ? -12.842 1.241 16.095 1.00 97.31 410 LEU A C 1
ATOM 3232 O O . LEU A 1 410 ? -13.628 0.339 15.812 1.00 97.31 410 LEU A O 1
ATOM 3236 N N . LEU A 1 411 ? -13.213 2.275 16.852 1.00 97.12 411 LEU A N 1
ATOM 3237 C CA . LEU A 1 411 ? -14.563 2.427 17.402 1.00 97.12 411 LEU A CA 1
ATOM 3238 C C . LEU A 1 411 ? -15.613 2.662 16.307 1.00 97.12 411 LEU A C 1
ATOM 3240 O O . LEU A 1 411 ? -16.688 2.066 16.353 1.00 97.12 411 LEU A O 1
ATOM 3244 N N . ARG A 1 412 ? -15.285 3.465 15.286 1.00 96.75 412 ARG A N 1
ATOM 3245 C CA . ARG A 1 412 ? -16.138 3.655 14.100 1.00 96.75 412 ARG A CA 1
ATOM 3246 C C . ARG A 1 412 ? -16.358 2.342 13.349 1.00 96.75 412 ARG A C 1
ATOM 3248 O O . ARG A 1 412 ? -17.486 2.053 12.959 1.00 96.75 412 ARG A O 1
ATOM 3255 N N . ILE A 1 413 ? -15.304 1.542 13.167 1.00 96.56 413 ILE A N 1
ATOM 3256 C CA . ILE A 1 413 ? -15.396 0.205 12.561 1.00 96.56 413 ILE A CA 1
ATOM 3257 C C . ILE A 1 413 ? -16.300 -0.693 13.410 1.00 96.56 413 ILE A C 1
ATOM 3259 O O . ILE A 1 413 ? -17.222 -1.294 12.868 1.00 96.56 413 ILE A O 1
ATOM 3263 N N . SER A 1 414 ? -16.087 -0.735 14.730 1.00 96.44 414 SER A N 1
ATOM 3264 C CA . SER A 1 414 ? -16.904 -1.522 15.665 1.00 96.44 414 SER A CA 1
ATOM 3265 C C . SER A 1 414 ? -18.397 -1.179 15.563 1.00 96.44 414 SER A C 1
ATOM 3267 O O . SER A 1 414 ? -19.229 -2.071 15.422 1.00 96.44 414 SER A O 1
ATOM 3269 N N . GLY A 1 415 ? -18.750 0.111 15.531 1.00 95.25 415 GLY A N 1
ATOM 3270 C CA . GLY A 1 415 ? -20.147 0.548 15.416 1.00 95.25 415 GLY A CA 1
ATOM 3271 C C . GLY A 1 415 ? -20.780 0.288 14.043 1.00 95.25 415 GLY A C 1
ATOM 3272 O O . GLY A 1 415 ? -21.985 0.040 13.949 1.00 95.25 415 GLY A O 1
ATOM 3273 N N . ALA A 1 416 ? -19.982 0.327 12.973 1.00 95.19 416 ALA A N 1
ATOM 3274 C CA . ALA A 1 416 ? -20.461 0.128 11.605 1.00 95.19 416 ALA A CA 1
ATOM 3275 C C . ALA A 1 416 ? -20.781 -1.342 11.276 1.00 95.19 416 ALA A C 1
ATOM 3277 O O . ALA A 1 416 ? -21.533 -1.605 10.332 1.00 95.19 416 ALA A O 1
ATOM 3278 N N . LYS A 1 417 ? -20.252 -2.295 12.056 1.00 93.62 417 LYS A N 1
ATOM 3279 C CA . LYS A 1 417 ? -20.545 -3.726 11.914 1.00 93.62 417 LYS A CA 1
ATOM 3280 C C . LYS A 1 417 ? -22.015 -4.023 12.200 1.00 93.62 417 LYS A C 1
ATOM 3282 O O . LYS A 1 417 ? -22.638 -3.439 13.086 1.00 93.62 417 LYS A O 1
ATOM 3287 N N . LYS A 1 418 ? -22.583 -4.962 11.436 1.00 90.50 418 LYS A N 1
ATOM 3288 C CA . LYS A 1 418 ? -23.941 -5.475 11.690 1.00 90.50 418 LYS A CA 1
ATOM 3289 C C . LYS A 1 418 ? -23.997 -6.349 12.938 1.00 90.50 418 LYS A C 1
ATOM 3291 O O . LYS A 1 418 ? -24.965 -6.248 13.684 1.00 90.50 418 LYS A O 1
ATOM 3296 N N . ASP A 1 419 ? -22.978 -7.185 13.125 1.00 91.38 419 ASP A N 1
ATOM 3297 C CA . ASP A 1 419 ? -22.771 -7.933 14.361 1.00 91.38 419 ASP A CA 1
ATOM 3298 C C . ASP A 1 419 ? -22.426 -6.957 15.489 1.00 91.38 419 ASP A C 1
ATOM 3300 O O . ASP A 1 419 ? -21.476 -6.177 15.376 1.00 91.38 419 ASP A O 1
ATOM 3304 N N . THR A 1 420 ? -23.233 -6.972 16.547 1.00 92.81 420 THR A N 1
ATOM 3305 C CA . THR A 1 420 ? -23.130 -6.040 17.667 1.00 92.81 420 THR A CA 1
ATOM 3306 C C . THR A 1 420 ? -22.141 -6.491 18.733 1.00 92.81 420 THR A C 1
ATOM 3308 O O . THR A 1 420 ? -21.836 -5.680 19.602 1.00 92.81 420 THR A O 1
ATOM 3311 N N . SER A 1 421 ? -21.575 -7.704 18.667 1.00 90.75 421 SER A N 1
ATOM 3312 C CA . SER A 1 421 ? -20.674 -8.242 19.702 1.00 90.75 421 SER A CA 1
ATOM 3313 C C . SER A 1 421 ? -19.536 -7.284 20.084 1.00 90.75 421 SER A C 1
ATOM 3315 O O . SER A 1 421 ? -19.313 -7.009 21.263 1.00 90.75 421 SER A O 1
ATOM 3317 N N . ASP A 1 422 ? -18.851 -6.713 19.087 1.00 89.62 422 ASP A N 1
ATOM 3318 C CA . ASP A 1 422 ? -17.739 -5.780 19.301 1.00 89.62 422 ASP A CA 1
ATOM 3319 C C . ASP A 1 422 ? -18.217 -4.465 19.919 1.00 89.62 422 ASP A C 1
ATOM 3321 O O . ASP A 1 422 ? -17.548 -3.900 20.787 1.00 89.62 422 ASP A O 1
ATOM 3325 N N . ALA A 1 423 ? -19.372 -3.970 19.473 1.00 93.62 423 ALA A N 1
ATOM 3326 C CA . ALA A 1 423 ? -19.953 -2.736 19.977 1.00 93.62 423 ALA A CA 1
ATOM 3327 C C . ALA A 1 423 ? -20.429 -2.907 21.429 1.00 93.62 423 ALA A C 1
ATOM 3329 O O . ALA A 1 423 ? -20.231 -2.011 22.246 1.00 93.62 423 ALA A O 1
ATOM 3330 N N . LEU A 1 424 ? -20.982 -4.074 21.774 1.00 93.44 424 LEU A N 1
ATOM 3331 C CA . LEU A 1 424 ? -21.393 -4.422 23.135 1.00 93.44 424 LEU A CA 1
ATOM 3332 C C . LEU A 1 424 ? -20.188 -4.540 24.078 1.00 93.44 424 LEU A C 1
ATOM 3334 O O . LEU A 1 424 ? -20.234 -3.991 25.175 1.00 93.44 424 LEU A O 1
ATOM 3338 N N . ALA A 1 425 ? -19.081 -5.148 23.642 1.00 91.38 425 ALA A N 1
ATOM 3339 C CA . ALA A 1 425 ? -17.844 -5.198 24.430 1.00 91.38 425 ALA A CA 1
ATOM 3340 C C . ALA A 1 425 ? -17.248 -3.797 24.685 1.00 91.38 425 ALA A C 1
ATOM 3342 O O . ALA A 1 425 ? -16.715 -3.511 25.760 1.00 91.38 425 ALA A O 1
ATOM 3343 N N . VAL A 1 426 ? -17.363 -2.888 23.709 1.00 95.25 426 VAL A N 1
ATOM 3344 C CA . VAL A 1 426 ? -16.987 -1.474 23.882 1.00 95.25 426 VAL A CA 1
ATOM 3345 C C . VAL A 1 426 ? -17.904 -0.780 24.895 1.00 95.25 426 VAL A C 1
ATOM 3347 O O . VAL A 1 426 ? -17.409 -0.030 25.741 1.00 95.25 426 VAL A O 1
ATOM 3350 N N . LEU A 1 427 ? -19.218 -1.035 24.842 1.00 94.38 427 LEU A N 1
ATOM 3351 C CA . LEU A 1 427 ? -20.172 -0.505 25.820 1.00 94.38 427 LEU A CA 1
ATOM 3352 C C . LEU A 1 427 ? -19.892 -1.017 27.236 1.00 94.38 427 LEU A C 1
ATOM 3354 O O . LEU A 1 427 ? -19.964 -0.246 28.190 1.00 94.38 427 LEU A O 1
ATOM 3358 N N . GLU A 1 428 ? -19.535 -2.291 27.382 1.00 93.62 428 GLU A N 1
ATOM 3359 C CA . GLU A 1 428 ? -19.168 -2.865 28.673 1.00 93.62 428 GLU A CA 1
ATOM 3360 C C . GLU A 1 428 ? -17.986 -2.113 29.292 1.00 93.62 428 GLU A C 1
ATOM 3362 O O . GLU A 1 428 ? -18.091 -1.651 30.429 1.00 93.62 428 GLU A O 1
ATOM 3367 N N . PHE A 1 429 ? -16.910 -1.897 28.526 1.00 93.00 429 PHE A N 1
ATOM 3368 C CA . PHE A 1 429 ? -15.755 -1.122 28.980 1.00 93.00 429 PHE A CA 1
ATOM 3369 C C . PHE A 1 429 ? -16.131 0.310 29.377 1.00 93.00 429 PHE A C 1
ATOM 3371 O O . PHE A 1 429 ? -15.773 0.765 30.459 1.00 93.00 429 PHE A O 1
ATOM 3378 N N . VAL A 1 430 ? -16.851 1.029 28.511 1.00 93.12 430 VAL A N 1
ATOM 3379 C CA . VAL A 1 430 ? -17.131 2.457 28.725 1.00 93.12 430 VAL A CA 1
ATOM 3380 C C . VAL A 1 430 ? -18.166 2.702 29.833 1.00 93.12 430 VAL A C 1
ATOM 3382 O O . VAL A 1 430 ? -18.258 3.814 30.350 1.00 93.12 430 VAL A O 1
ATOM 3385 N N . SER A 1 431 ? -18.931 1.671 30.210 1.00 92.69 431 SER A N 1
ATOM 3386 C CA . SER A 1 431 ? -19.880 1.716 31.329 1.00 92.69 431 SER A CA 1
ATOM 3387 C C . SER A 1 431 ? -19.217 1.693 32.707 1.00 92.69 431 SER A C 1
ATOM 3389 O O . SER A 1 431 ? -19.897 1.941 33.698 1.00 92.69 431 SER A O 1
ATOM 3391 N N . ASP A 1 432 ? -17.924 1.370 32.793 1.00 90.94 432 ASP A N 1
ATOM 3392 C CA . ASP A 1 432 ? -17.204 1.286 34.062 1.00 90.94 432 ASP A CA 1
ATOM 3393 C C . ASP A 1 432 ? -17.068 2.675 34.721 1.00 90.94 432 ASP A C 1
ATOM 3395 O O . ASP A 1 432 ? -16.782 3.680 34.060 1.00 90.94 432 ASP A O 1
ATOM 3399 N N . ASP A 1 433 ? -17.285 2.737 36.039 1.00 86.69 433 ASP A N 1
ATOM 3400 C CA . ASP A 1 433 ? -17.238 3.978 36.826 1.00 86.69 433 ASP A CA 1
ATOM 3401 C C . ASP A 1 433 ? -15.823 4.596 36.857 1.00 86.69 433 ASP A C 1
ATOM 3403 O O . ASP A 1 433 ? -15.677 5.794 37.096 1.00 86.69 433 ASP A O 1
ATOM 3407 N N . SER A 1 434 ? -14.775 3.811 36.576 1.00 87.31 434 SER A N 1
ATOM 3408 C CA . SER A 1 434 ? -13.392 4.296 36.475 1.00 87.31 434 SER A CA 1
ATOM 3409 C C . SER A 1 434 ? -13.096 5.079 35.190 1.00 87.31 434 SER A C 1
ATOM 3411 O O . SER A 1 434 ? -12.096 5.799 35.137 1.00 87.31 434 SER A O 1
ATOM 3413 N N . VAL A 1 435 ? -13.948 4.978 34.162 1.00 88.56 435 VAL A N 1
ATOM 3414 C CA . VAL A 1 435 ? -13.762 5.685 32.886 1.00 88.56 435 VAL A CA 1
ATOM 3415 C C . VAL A 1 435 ? -14.221 7.135 33.018 1.00 88.56 435 VAL A C 1
ATOM 3417 O O . VAL A 1 435 ? -15.361 7.425 33.387 1.00 88.56 435 VAL A O 1
ATOM 3420 N N . SER A 1 436 ? -13.343 8.075 32.667 1.00 85.69 436 SER A N 1
ATOM 3421 C CA . SER A 1 436 ? -13.633 9.507 32.792 1.00 85.69 436 SER A CA 1
ATOM 3422 C C . SER A 1 436 ? -14.735 9.975 31.829 1.00 85.69 436 SER A C 1
ATOM 3424 O O . SER A 1 436 ? -14.867 9.456 30.720 1.00 85.69 436 SER A O 1
ATOM 3426 N N . LEU A 1 437 ? -15.487 11.029 32.183 1.00 83.94 437 LEU A N 1
ATOM 3427 C CA . LEU A 1 437 ? -16.525 11.608 31.305 1.00 83.94 437 LEU A CA 1
ATOM 3428 C C . LEU A 1 437 ? -15.996 11.966 29.904 1.00 83.94 437 LEU A C 1
ATOM 3430 O O . LEU A 1 437 ? -16.683 11.761 28.905 1.00 83.94 437 LEU A O 1
ATOM 3434 N N . GLY A 1 438 ? -14.765 12.480 29.819 1.00 82.88 438 GLY A N 1
ATOM 3435 C CA . GLY A 1 438 ? -14.132 12.823 28.543 1.00 82.88 438 GLY A CA 1
ATOM 3436 C C . GLY A 1 438 ? -13.842 11.601 27.665 1.00 82.88 438 GLY A C 1
ATOM 3437 O O . GLY A 1 438 ? -14.017 11.664 26.448 1.00 82.88 438 GLY A O 1
ATOM 3438 N N . GLU A 1 439 ? -13.444 10.478 28.264 1.00 87.12 439 GLU A N 1
ATOM 3439 C CA . GLU A 1 439 ? -13.285 9.212 27.543 1.00 87.12 439 GLU A CA 1
ATOM 3440 C C . GLU A 1 439 ? -14.631 8.622 27.141 1.00 87.12 439 GLU A C 1
ATOM 3442 O O . GLU A 1 439 ? -14.770 8.206 25.991 1.00 87.12 439 GLU A O 1
ATOM 3447 N N . LYS A 1 440 ? -15.636 8.662 28.029 1.00 90.62 440 LYS A N 1
ATOM 3448 C CA . LYS A 1 440 ? -17.005 8.232 27.706 1.00 90.62 440 LYS A CA 1
ATOM 3449 C C . LYS A 1 440 ? -17.520 8.958 26.459 1.00 90.62 440 LYS A C 1
ATOM 3451 O O . LYS A 1 440 ? -17.987 8.312 25.526 1.00 90.62 440 LYS A O 1
ATOM 3456 N N . GLN A 1 441 ? -17.341 10.280 26.378 1.00 88.50 441 GLN A N 1
ATOM 3457 C CA . GLN A 1 441 ? -17.718 11.068 25.196 1.00 88.50 441 GLN A CA 1
ATOM 3458 C C . GLN A 1 441 ? -16.977 10.656 23.921 1.00 88.50 441 GLN A C 1
ATOM 3460 O O . GLN A 1 441 ? -17.592 10.557 22.862 1.00 88.50 441 GLN A O 1
ATOM 3465 N N . LEU A 1 442 ? -15.657 10.455 23.997 1.00 89.31 442 LEU A N 1
ATOM 3466 C CA . LEU A 1 442 ? -14.861 10.050 22.837 1.00 89.31 442 LEU A CA 1
ATOM 3467 C C . LEU A 1 442 ? -15.326 8.694 22.311 1.00 89.31 442 LEU A C 1
ATOM 3469 O O . LEU A 1 442 ? -15.519 8.533 21.106 1.00 89.31 442 LEU A O 1
ATOM 3473 N N . VAL A 1 443 ? -15.496 7.738 23.225 1.00 93.94 443 VAL A N 1
ATOM 3474 C CA . VAL A 1 443 ? -15.847 6.362 22.893 1.00 93.94 443 VAL A CA 1
ATOM 3475 C C . VAL A 1 443 ? -17.249 6.293 22.301 1.00 93.94 443 VAL A C 1
ATOM 3477 O O . VAL A 1 443 ? -17.416 5.773 21.199 1.00 93.94 443 VAL A O 1
ATOM 3480 N N . LEU A 1 444 ? -18.238 6.874 22.985 1.00 93.62 444 LEU A N 1
ATOM 3481 C CA . LEU A 1 444 ? -19.629 6.877 22.530 1.00 93.62 444 LEU A CA 1
ATOM 3482 C C . LEU A 1 444 ? -19.808 7.675 21.237 1.00 93.62 444 LEU A C 1
ATOM 3484 O O . LEU A 1 444 ? -20.543 7.235 20.358 1.00 93.62 444 LEU A O 1
ATOM 3488 N N . GLY A 1 445 ? -19.096 8.793 21.067 1.00 91.75 445 GLY A N 1
ATOM 3489 C CA . GLY A 1 445 ? -19.152 9.574 19.834 1.00 91.75 445 GLY A CA 1
ATOM 3490 C C . GLY A 1 445 ? -18.624 8.819 18.621 1.00 91.75 445 GLY A C 1
ATOM 3491 O O . GLY A 1 445 ? -19.323 8.713 17.616 1.00 91.75 445 GLY A O 1
ATOM 3492 N N . ALA A 1 446 ? -17.430 8.230 18.719 1.00 94.88 446 ALA A N 1
ATOM 3493 C CA . ALA A 1 446 ? -16.856 7.464 17.614 1.00 94.88 446 ALA A CA 1
ATOM 3494 C C . ALA A 1 446 ? -17.665 6.190 17.303 1.00 94.88 446 ALA A C 1
ATOM 3496 O O . ALA A 1 446 ? -17.880 5.864 16.134 1.00 94.88 446 ALA A O 1
ATOM 3497 N N . LEU A 1 447 ? -18.158 5.496 18.337 1.00 95.88 447 LEU A N 1
ATOM 3498 C CA . LEU A 1 447 ? -19.032 4.332 18.173 1.00 95.88 447 LEU A CA 1
ATOM 3499 C C . LEU A 1 447 ? -20.367 4.721 17.514 1.00 95.88 447 LEU A C 1
ATOM 3501 O O . LEU A 1 447 ? -20.813 4.048 16.586 1.00 95.88 447 LEU A O 1
ATOM 3505 N N . GLY A 1 448 ? -20.973 5.828 17.953 1.00 92.50 448 GLY A N 1
ATOM 3506 C CA . GLY A 1 448 ? -22.212 6.386 17.408 1.00 92.50 448 GLY A CA 1
ATOM 3507 C C . GLY A 1 448 ? -22.096 6.787 15.938 1.00 92.50 448 GLY A C 1
ATOM 3508 O O . GLY A 1 448 ? -22.962 6.439 15.140 1.00 92.50 448 GLY A O 1
ATOM 3509 N N . GLU A 1 449 ? -20.996 7.432 15.544 1.00 92.38 449 GLU A N 1
ATOM 3510 C CA . GLU A 1 449 ? -20.708 7.726 14.134 1.00 92.38 449 GLU A CA 1
ATOM 3511 C C . GLU A 1 449 ? -20.609 6.449 13.286 1.00 92.38 449 GLU A C 1
ATOM 3513 O O . GLU A 1 449 ? -21.074 6.425 12.146 1.00 92.38 449 GLU A O 1
ATOM 3518 N N . GLY A 1 450 ? -20.027 5.379 13.839 1.00 93.88 450 GLY A N 1
ATOM 3519 C CA . GLY A 1 450 ? -20.012 4.057 13.216 1.00 93.88 450 GLY A CA 1
ATOM 3520 C C . GLY A 1 450 ? -21.419 3.486 13.030 1.00 93.88 450 GLY A C 1
ATOM 3521 O O . GLY A 1 450 ? -21.789 3.112 11.918 1.00 93.88 450 GLY A O 1
ATOM 3522 N N . LEU A 1 451 ? -22.223 3.476 14.098 1.00 93.25 451 LEU A N 1
ATOM 3523 C CA . LEU A 1 451 ? -23.616 3.005 14.089 1.00 93.25 451 LEU A CA 1
ATOM 3524 C C . LEU A 1 451 ? -24.469 3.760 13.057 1.00 93.25 451 LEU A C 1
ATOM 3526 O O . LEU A 1 451 ? -25.224 3.138 12.303 1.00 93.25 451 LEU A O 1
ATOM 3530 N N . GLY A 1 452 ? -24.277 5.077 12.944 1.00 89.94 452 GLY A N 1
ATOM 3531 C CA . GLY A 1 452 ? -24.977 5.919 11.976 1.00 89.94 452 GLY A CA 1
ATOM 3532 C C . GLY A 1 452 ? -24.756 5.491 10.521 1.00 89.94 452 GLY A C 1
ATOM 3533 O O . GLY A 1 452 ? -25.679 5.580 9.713 1.00 89.94 452 GLY A O 1
ATOM 3534 N N . ARG A 1 453 ? -23.590 4.918 10.178 1.00 90.56 453 ARG A N 1
ATOM 3535 C CA . ARG A 1 453 ? -23.302 4.416 8.814 1.00 90.56 453 ARG A CA 1
ATOM 3536 C C . ARG A 1 453 ? -24.224 3.276 8.379 1.00 90.56 453 ARG A C 1
ATOM 3538 O O . ARG A 1 453 ? -24.379 3.052 7.182 1.00 90.56 453 ARG A O 1
ATOM 3545 N N . ARG A 1 454 ? -24.835 2.564 9.331 1.00 90.69 454 ARG A N 1
ATOM 3546 C CA . ARG A 1 454 ? -25.820 1.501 9.076 1.00 90.69 454 ARG A CA 1
ATOM 3547 C C . ARG A 1 454 ? -27.239 1.865 9.525 1.00 90.69 454 ARG A C 1
ATOM 3549 O O . ARG A 1 454 ? -28.087 0.980 9.586 1.00 90.69 454 ARG A O 1
ATOM 3556 N N . GLY A 1 455 ? -27.490 3.136 9.851 1.00 86.56 455 GLY A N 1
ATOM 3557 C CA . GLY A 1 455 ? -28.788 3.613 10.340 1.00 86.56 455 GLY A CA 1
ATOM 3558 C C . GLY A 1 455 ? -29.144 3.148 11.758 1.00 86.56 455 GLY A C 1
ATOM 3559 O O . GLY A 1 455 ? -30.322 3.097 12.094 1.00 86.56 455 GLY A O 1
ATOM 3560 N N . ALA A 1 456 ? -28.154 2.772 12.574 1.00 89.88 456 ALA A N 1
ATOM 3561 C CA . ALA A 1 456 ? -28.340 2.423 13.982 1.00 89.88 456 ALA A CA 1
ATOM 3562 C C . ALA A 1 456 ? -27.944 3.594 14.899 1.00 89.88 456 ALA A C 1
ATOM 3564 O O . ALA A 1 456 ? -27.236 4.513 14.490 1.00 89.88 456 ALA A O 1
ATOM 3565 N N . SER A 1 457 ? -28.359 3.533 16.163 1.00 88.94 457 SER A N 1
ATOM 3566 C CA . SER A 1 457 ? -28.011 4.510 17.201 1.00 88.94 457 SER A CA 1
ATOM 3567 C C . SER A 1 457 ? -27.558 3.828 18.492 1.00 88.94 457 SER A C 1
ATOM 3569 O O . SER A 1 457 ? -27.798 2.634 18.704 1.00 88.94 457 SER A O 1
ATOM 3571 N N . LEU A 1 458 ? -26.935 4.586 19.398 1.00 89.31 458 LEU A N 1
ATOM 3572 C CA . LEU A 1 458 ? -26.592 4.081 20.732 1.00 89.31 458 LEU A CA 1
ATOM 3573 C C . LEU A 1 458 ? -27.837 3.611 21.492 1.00 89.31 458 LEU A C 1
ATOM 3575 O O . LEU A 1 458 ? -27.798 2.572 22.142 1.00 89.31 458 LEU A O 1
ATOM 3579 N N . ALA A 1 459 ? -28.964 4.302 21.333 1.00 85.31 459 ALA A N 1
ATOM 3580 C CA . ALA A 1 459 ? -30.240 3.890 21.903 1.00 85.31 459 ALA A CA 1
ATOM 3581 C C . ALA A 1 459 ? -30.735 2.534 21.385 1.00 85.31 459 ALA A C 1
ATOM 3583 O O . ALA A 1 459 ? -31.263 1.737 22.161 1.00 85.31 459 ALA A O 1
ATOM 3584 N N . THR A 1 460 ? -30.552 2.236 20.093 1.00 87.88 460 THR A N 1
ATOM 3585 C CA . THR A 1 460 ? -30.863 0.894 19.572 1.00 87.88 460 THR A CA 1
ATOM 3586 C C . THR A 1 460 ? -29.916 -0.165 20.129 1.00 87.88 460 THR A C 1
ATOM 3588 O O . THR A 1 460 ? -30.363 -1.261 20.453 1.00 87.88 460 THR A O 1
ATOM 3591 N N . LEU A 1 461 ? -28.636 0.173 20.317 1.00 90.62 461 LEU A N 1
ATOM 3592 C CA . LEU A 1 461 ? -27.635 -0.738 20.870 1.00 90.62 461 LEU A CA 1
ATOM 3593 C C . LEU A 1 461 ? -27.869 -1.024 22.367 1.00 90.62 461 LEU A C 1
ATOM 3595 O O . LEU A 1 461 ? -27.726 -2.159 22.802 1.00 90.62 461 LEU A O 1
ATOM 3599 N N . LEU A 1 462 ? -28.313 -0.032 23.147 1.00 89.75 462 LEU A N 1
ATOM 3600 C CA . LEU A 1 462 ? -28.697 -0.197 24.560 1.00 89.75 462 LEU A CA 1
ATOM 3601 C C . LEU A 1 462 ? -29.964 -1.050 24.762 1.00 89.75 462 LEU A C 1
ATOM 3603 O O . LEU A 1 462 ? -30.271 -1.465 25.882 1.00 89.75 462 LEU A O 1
ATOM 3607 N N . LYS A 1 463 ? -30.718 -1.295 23.685 1.00 89.62 463 LYS A N 1
ATOM 3608 C CA . LYS A 1 463 ? -31.892 -2.179 23.646 1.00 89.62 463 LYS A CA 1
ATOM 3609 C C . LYS A 1 463 ? -31.561 -3.568 23.082 1.00 89.62 463 LYS A C 1
ATOM 3611 O O . LYS A 1 463 ? -32.473 -4.384 22.960 1.00 89.62 463 LYS A O 1
ATOM 3616 N N . ASP A 1 464 ? -30.301 -3.838 22.729 1.00 91.69 464 ASP A N 1
ATOM 3617 C CA . ASP A 1 464 ? -29.867 -5.147 22.235 1.00 91.69 464 ASP A CA 1
ATOM 3618 C C . ASP A 1 464 ? -30.100 -6.222 23.308 1.00 91.69 464 ASP A C 1
ATOM 3620 O O . ASP A 1 464 ? -29.769 -6.037 24.480 1.00 91.69 464 ASP A O 1
ATOM 3624 N N . ALA A 1 465 ? -30.687 -7.352 22.910 1.00 90.81 465 ALA A N 1
ATOM 3625 C CA . ALA A 1 465 ? -31.029 -8.442 23.819 1.00 90.81 465 ALA A CA 1
ATOM 3626 C C . ALA A 1 465 ? -29.797 -9.143 24.417 1.00 90.81 465 ALA A C 1
ATOM 3628 O O . ALA A 1 465 ? -29.915 -9.795 25.451 1.00 90.81 465 ALA A O 1
ATOM 3629 N N . ASN A 1 466 ? -28.632 -9.013 23.775 1.00 93.06 466 ASN A N 1
ATOM 3630 C CA . ASN A 1 466 ? -27.374 -9.592 24.238 1.00 93.06 466 ASN A CA 1
ATOM 3631 C C . ASN A 1 466 ? -26.592 -8.659 25.173 1.00 93.06 466 ASN A C 1
ATOM 3633 O O . ASN A 1 466 ? -25.528 -9.040 25.658 1.00 93.06 466 ASN A O 1
ATOM 3637 N N . LEU A 1 467 ? -27.077 -7.437 25.416 1.00 93.50 467 LEU A N 1
ATOM 3638 C CA . LEU A 1 467 ? -26.443 -6.529 26.364 1.00 93.50 467 LEU A CA 1
ATOM 3639 C C . LEU A 1 467 ? -26.633 -7.046 27.795 1.00 93.50 467 LEU A C 1
ATOM 3641 O O . LEU A 1 467 ? -27.758 -7.300 28.227 1.00 93.50 467 LEU A O 1
ATOM 3645 N N . ASP A 1 468 ? -25.539 -7.138 28.552 1.00 93.06 468 ASP A N 1
ATOM 3646 C CA . ASP A 1 468 ? -25.594 -7.469 29.977 1.00 93.06 468 ASP A CA 1
ATOM 3647 C C . ASP A 1 468 ? -26.469 -6.437 30.730 1.00 93.06 468 ASP A C 1
ATOM 3649 O O . ASP A 1 468 ? -26.179 -5.233 30.691 1.00 93.06 468 ASP A O 1
ATOM 3653 N N . PRO A 1 469 ? -27.529 -6.869 31.446 1.00 92.44 469 PRO A N 1
ATOM 3654 C CA . PRO A 1 469 ? -28.370 -5.981 32.245 1.00 92.44 469 PRO A CA 1
ATOM 3655 C C . PRO A 1 469 ? -27.591 -5.093 33.226 1.00 92.44 469 PRO A C 1
ATOM 3657 O O . PRO A 1 469 ? -28.003 -3.960 33.476 1.00 92.44 469 PRO A O 1
ATOM 3660 N N . ALA A 1 470 ? -26.452 -5.561 33.749 1.00 93.56 470 ALA A N 1
ATOM 3661 C CA . ALA A 1 470 ? -25.599 -4.769 34.631 1.00 93.56 470 ALA A CA 1
ATOM 3662 C C . ALA A 1 470 ? -24.929 -3.596 33.894 1.00 93.56 470 ALA A C 1
ATOM 3664 O O . ALA A 1 470 ? -24.782 -2.516 34.468 1.00 93.56 470 ALA A O 1
ATOM 3665 N N . VAL A 1 471 ? -24.557 -3.773 32.620 1.00 93.19 471 VAL A N 1
ATOM 3666 C CA . VAL A 1 471 ? -24.035 -2.689 31.767 1.00 93.19 471 VAL A CA 1
ATOM 3667 C C . VAL A 1 471 ? -25.115 -1.633 31.560 1.00 93.19 471 VAL A C 1
ATOM 3669 O O . VAL A 1 471 ? -24.854 -0.445 31.743 1.00 93.19 471 VAL A O 1
ATOM 3672 N N . LYS A 1 472 ? -26.345 -2.060 31.250 1.00 89.94 472 LYS A N 1
ATOM 3673 C CA . LYS A 1 472 ? -27.483 -1.147 31.096 1.00 89.94 472 LYS A CA 1
ATOM 3674 C C . LYS A 1 472 ? -27.742 -0.346 32.374 1.00 89.94 472 LYS A C 1
ATOM 3676 O O . LYS A 1 472 ? -27.829 0.874 32.312 1.00 89.94 472 LYS A O 1
ATOM 3681 N N . GLN A 1 473 ? -27.756 -1.007 33.531 1.00 91.56 473 GLN A N 1
ATOM 3682 C CA . GLN A 1 473 ? -27.938 -0.340 34.821 1.00 91.56 473 GLN A CA 1
ATOM 3683 C C . GLN A 1 473 ? -26.836 0.696 35.109 1.00 91.56 473 GLN A C 1
ATOM 3685 O O . GLN A 1 473 ? -27.124 1.770 35.636 1.00 91.56 473 GLN A O 1
ATOM 3690 N N . ARG A 1 474 ? -25.576 0.408 34.749 1.00 93.44 474 ARG A N 1
ATOM 3691 C CA . ARG A 1 474 ? -24.472 1.376 34.876 1.00 93.44 474 ARG A CA 1
ATOM 3692 C C . ARG A 1 474 ? -24.642 2.583 33.957 1.00 93.44 474 ARG A C 1
ATOM 3694 O O . ARG A 1 474 ? -24.304 3.697 34.359 1.00 93.44 474 ARG A O 1
ATOM 3701 N N . PHE A 1 475 ? -25.185 2.396 32.754 1.00 90.75 475 PHE A N 1
ATOM 3702 C CA . PHE A 1 475 ? -25.540 3.515 31.882 1.00 90.75 475 PHE A CA 1
ATOM 3703 C C . PHE A 1 475 ? -26.699 4.332 32.435 1.00 90.75 475 PHE A C 1
ATOM 3705 O O . PHE A 1 475 ? -26.576 5.550 32.475 1.00 90.75 475 PHE A O 1
ATOM 3712 N N . ASP A 1 476 ? -27.763 3.691 32.918 1.00 89.25 476 ASP A N 1
ATOM 3713 C CA . ASP A 1 476 ? -28.900 4.383 33.535 1.00 89.25 476 ASP A CA 1
ATOM 3714 C C . ASP A 1 476 ? -28.430 5.245 34.721 1.00 89.25 476 ASP A C 1
ATOM 3716 O O . ASP A 1 476 ? -28.795 6.416 34.827 1.00 89.25 476 ASP A O 1
ATOM 3720 N N . LYS A 1 477 ? -27.526 4.710 35.556 1.00 91.44 477 LYS A N 1
ATOM 3721 C CA . LYS A 1 477 ? -26.850 5.469 36.618 1.00 91.44 477 LYS A CA 1
ATOM 3722 C C . LYS A 1 477 ? -25.990 6.608 36.056 1.00 91.44 477 LYS A C 1
ATOM 3724 O O . LYS A 1 477 ? -26.129 7.738 36.493 1.00 91.44 477 LYS A O 1
ATOM 3729 N N . THR A 1 478 ? -25.140 6.340 35.060 1.00 90.38 478 THR A N 1
ATOM 3730 C CA . THR A 1 478 ? -24.277 7.364 34.434 1.00 90.38 478 THR A CA 1
ATOM 3731 C C . THR A 1 478 ? -25.097 8.523 33.858 1.00 90.38 478 THR A C 1
ATOM 3733 O O . THR A 1 478 ? -24.675 9.675 33.934 1.00 90.38 478 THR A O 1
ATOM 3736 N N . ILE A 1 479 ? -26.257 8.229 33.268 1.00 90.00 479 ILE A N 1
ATOM 3737 C CA . ILE A 1 479 ? -27.192 9.226 32.747 1.00 90.00 479 ILE A CA 1
ATOM 3738 C C . ILE A 1 479 ? -27.765 10.053 33.899 1.00 90.00 479 ILE A C 1
ATOM 3740 O O . ILE A 1 479 ? -27.741 11.278 33.814 1.00 90.00 479 ILE A O 1
ATOM 3744 N N . ALA A 1 480 ? -28.235 9.409 34.971 1.00 91.31 480 ALA A N 1
ATOM 3745 C CA . ALA A 1 480 ? -28.763 10.100 36.147 1.00 91.31 480 ALA A CA 1
ATOM 3746 C C . ALA A 1 480 ? -27.711 11.022 36.791 1.00 91.31 480 ALA A C 1
ATOM 3748 O O . ALA A 1 480 ? -27.984 12.203 36.995 1.00 91.31 480 ALA A O 1
ATOM 3749 N N . ASP A 1 481 ? -26.491 10.521 36.999 1.00 90.75 481 ASP A N 1
ATOM 3750 C CA . ASP A 1 481 ? -25.368 11.288 37.550 1.00 90.75 481 ASP A CA 1
ATOM 3751 C C . ASP A 1 481 ? -25.003 12.478 36.638 1.00 90.75 481 ASP A C 1
ATOM 3753 O O . ASP A 1 481 ? -24.687 13.573 37.106 1.00 90.75 481 ASP A O 1
ATOM 3757 N N . ALA A 1 482 ? -25.056 12.292 35.312 1.00 91.69 482 ALA A N 1
ATOM 3758 C CA . ALA A 1 482 ? -24.823 13.370 34.355 1.00 91.69 482 ALA A CA 1
ATOM 3759 C C . ALA A 1 482 ? -25.945 14.417 34.393 1.00 91.69 482 ALA A C 1
ATOM 3761 O O . ALA A 1 482 ? -25.647 15.606 34.345 1.00 91.69 482 ALA A O 1
ATOM 3762 N N . VAL A 1 483 ? -27.212 14.010 34.509 1.00 92.44 483 VAL A N 1
ATOM 3763 C CA . VAL A 1 483 ? -28.346 14.933 34.674 1.00 92.44 483 VAL A CA 1
ATOM 3764 C C . VAL A 1 483 ? -28.187 15.765 35.947 1.00 92.44 483 VAL A C 1
ATOM 3766 O O . VAL A 1 483 ? -28.239 16.993 35.870 1.00 92.44 483 VAL A O 1
ATOM 3769 N N . GLU A 1 484 ? -27.897 15.126 37.083 1.00 92.38 484 GLU A N 1
ATOM 3770 C CA . GLU A 1 484 ? -27.646 15.805 38.361 1.00 92.38 484 GLU A CA 1
ATOM 3771 C C . GLU A 1 484 ? -26.513 16.835 38.214 1.00 92.38 484 GLU A C 1
ATOM 3773 O O . GLU A 1 484 ? -26.706 18.022 38.492 1.00 92.38 484 GLU A O 1
ATOM 3778 N N . MET A 1 485 ? -25.381 16.424 37.624 1.00 92.06 485 MET A N 1
ATOM 3779 C CA . MET A 1 485 ? -24.239 17.299 37.335 1.00 92.06 485 MET A CA 1
ATOM 3780 C C . MET A 1 485 ? -24.620 18.532 36.506 1.00 92.06 485 MET A C 1
ATOM 3782 O O . MET A 1 485 ? -24.086 19.615 36.734 1.00 92.06 485 MET A O 1
ATOM 3786 N N . VAL A 1 486 ? -25.520 18.398 35.526 1.00 92.31 486 VAL A N 1
ATOM 3787 C CA . VAL A 1 486 ? -25.969 19.530 34.701 1.00 92.31 486 VAL A CA 1
ATOM 3788 C C . VAL A 1 486 ? -26.834 20.500 35.505 1.00 92.31 486 VAL A C 1
ATOM 3790 O O . VAL A 1 486 ? -26.656 21.717 35.362 1.00 92.31 486 VAL A O 1
ATOM 3793 N N . THR A 1 487 ? -27.723 19.980 36.351 1.00 88.44 487 THR A N 1
ATOM 3794 C CA . THR A 1 487 ? -28.690 20.772 37.128 1.00 88.44 487 THR A CA 1
ATOM 3795 C C . THR A 1 487 ? -28.085 21.488 38.339 1.00 88.44 487 THR A C 1
ATOM 3797 O O . THR A 1 487 ? -28.581 22.541 38.735 1.00 88.44 487 THR A O 1
ATOM 3800 N N . GLU A 1 488 ? -26.974 20.997 38.894 1.00 89.69 488 GLU A N 1
ATOM 3801 C CA . GLU A 1 488 ? -26.307 21.632 40.035 1.00 89.69 488 GLU A CA 1
ATOM 3802 C C . GLU A 1 488 ? -25.470 22.857 39.622 1.00 89.69 488 GLU A C 1
ATOM 3804 O O . GLU A 1 488 ? -24.345 22.750 39.123 1.00 89.69 488 GLU A O 1
ATOM 3809 N N . GLU A 1 489 ? -26.001 24.062 39.859 1.00 85.62 489 GLU A N 1
ATOM 3810 C CA . GLU A 1 489 ? -25.356 25.321 39.450 1.00 85.62 489 GLU A CA 1
ATOM 3811 C C . GLU A 1 489 ? -23.985 25.573 40.103 1.00 85.62 489 GLU A C 1
ATOM 3813 O O . GLU A 1 489 ? -23.148 26.251 39.503 1.00 85.62 489 GLU A O 1
ATOM 3818 N N . GLU A 1 490 ? -23.732 24.997 41.281 1.00 88.38 490 GLU A N 1
ATOM 3819 C CA . GLU A 1 490 ? -22.479 25.148 42.034 1.00 88.38 490 GLU A CA 1
ATOM 3820 C C . GLU A 1 490 ? -21.317 24.311 41.466 1.00 88.38 490 GLU A C 1
ATOM 3822 O O . GLU A 1 490 ? -20.154 24.542 41.815 1.00 88.38 490 GLU A O 1
ATOM 3827 N N . LYS A 1 491 ? -21.595 23.354 40.568 1.00 91.56 491 LYS A N 1
ATOM 3828 C CA . LYS A 1 491 ? -20.559 22.499 39.974 1.00 91.56 491 LYS A CA 1
ATOM 3829 C C . LYS A 1 491 ? -19.671 23.267 38.989 1.00 91.56 491 LYS A C 1
ATOM 3831 O O . LYS A 1 491 ? -20.132 24.185 38.300 1.00 91.56 491 LYS A O 1
ATOM 3836 N N . PRO A 1 492 ? -18.393 22.868 38.835 1.00 93.44 492 PRO A N 1
ATOM 3837 C CA . PRO A 1 492 ? -17.488 23.504 37.886 1.00 93.44 492 PRO A CA 1
ATOM 3838 C C . PRO A 1 492 ? -18.045 23.496 36.458 1.00 93.44 492 PRO A C 1
ATOM 3840 O O . PRO A 1 492 ? -18.431 22.456 35.929 1.00 93.44 492 PRO A O 1
ATOM 3843 N N . VAL A 1 493 ? -17.997 24.648 35.777 1.00 92.00 493 VAL A N 1
ATOM 3844 C CA . VAL A 1 493 ? -18.497 24.804 34.393 1.00 92.00 493 VAL A CA 1
ATOM 3845 C C . VAL A 1 493 ? -17.936 23.737 33.444 1.00 92.00 493 VAL A C 1
ATOM 3847 O O . VAL A 1 493 ? -18.643 23.270 32.558 1.00 92.00 493 VAL A O 1
ATOM 3850 N N . ALA A 1 494 ? -16.675 23.334 33.621 1.00 89.25 494 ALA A N 1
ATOM 3851 C CA . ALA A 1 494 ? -16.048 22.304 32.797 1.00 89.25 494 ALA A CA 1
ATOM 3852 C C . ALA A 1 494 ? -16.690 20.914 32.974 1.00 89.25 494 ALA A C 1
ATOM 3854 O O . ALA A 1 494 ? -16.876 20.209 31.983 1.00 89.25 494 ALA A O 1
ATOM 3855 N N . GLU A 1 495 ? -17.057 20.543 34.203 1.00 89.00 495 GLU A N 1
ATOM 3856 C CA . GLU A 1 495 ? -17.720 19.270 34.514 1.00 89.00 495 GLU A CA 1
ATOM 3857 C C . GLU A 1 495 ? -19.156 19.266 33.989 1.00 89.00 495 GLU A C 1
ATOM 3859 O O . GLU A 1 495 ? -19.560 18.317 33.319 1.00 89.00 495 GLU A O 1
ATOM 3864 N N . ARG A 1 496 ? -19.879 20.381 34.158 1.00 93.25 496 ARG A N 1
ATOM 3865 C CA . ARG A 1 496 ? -21.226 20.572 33.593 1.00 93.25 496 ARG A CA 1
ATOM 3866 C C . ARG A 1 496 ? -21.225 20.461 32.066 1.00 93.25 496 ARG A C 1
ATOM 3868 O O . ARG A 1 496 ? -22.031 19.738 31.494 1.00 93.25 496 ARG A O 1
ATOM 3875 N N . VAL A 1 497 ? -20.275 21.117 31.390 1.00 91.62 497 VAL A N 1
ATOM 3876 C CA . VAL A 1 497 ? -20.102 21.009 29.926 1.00 91.62 497 VAL A CA 1
ATOM 3877 C C . VAL A 1 497 ? -19.791 19.572 29.501 1.00 91.62 497 VAL A C 1
ATOM 3879 O O . VAL A 1 497 ? -20.272 19.121 28.460 1.00 91.62 497 VAL A O 1
ATOM 3882 N N . ALA A 1 498 ? -18.997 18.837 30.283 1.00 87.56 498 ALA A N 1
ATOM 3883 C CA . ALA A 1 498 ? -18.717 17.439 29.991 1.00 87.56 498 ALA A CA 1
ATOM 3884 C C . ALA A 1 498 ? -19.967 16.552 30.165 1.00 87.56 498 ALA A C 1
ATOM 3886 O O . ALA A 1 498 ? -20.242 15.708 29.313 1.00 87.56 498 ALA A O 1
ATOM 3887 N N . ALA A 1 499 ? -20.761 16.768 31.211 1.00 91.75 499 ALA A N 1
ATOM 3888 C CA . ALA A 1 499 ? -22.021 16.057 31.396 1.00 91.75 499 ALA A CA 1
ATOM 3889 C C . ALA A 1 499 ? -23.001 16.330 30.238 1.00 91.75 499 ALA A C 1
ATOM 3891 O O . ALA A 1 499 ? -23.489 15.391 29.618 1.00 91.75 499 ALA A O 1
ATOM 3892 N N . ILE A 1 500 ? -23.175 17.595 29.837 1.00 92.94 500 ILE A N 1
ATOM 3893 C CA . ILE A 1 500 ? -24.016 17.999 28.693 1.00 92.94 500 ILE A CA 1
ATOM 3894 C C . ILE A 1 500 ? -23.613 17.286 27.398 1.00 92.94 500 ILE A C 1
ATOM 3896 O O . ILE A 1 500 ? -24.448 16.724 26.691 1.00 92.94 500 ILE A O 1
ATOM 3900 N N . ARG A 1 501 ? -22.315 17.278 27.080 1.00 91.06 501 ARG A N 1
ATOM 3901 C CA . ARG A 1 501 ? -21.812 16.622 25.864 1.00 91.06 501 ARG A CA 1
ATOM 3902 C C . ARG A 1 501 ? -22.005 15.112 25.882 1.00 91.06 501 ARG A C 1
ATOM 3904 O O . ARG A 1 501 ? -22.171 14.528 24.817 1.00 91.06 501 ARG A O 1
ATOM 3911 N N . LEU A 1 502 ? -21.946 14.494 27.063 1.00 89.69 502 LEU A N 1
ATOM 3912 C CA . LEU A 1 502 ? -22.234 13.074 27.233 1.00 89.69 502 LEU A CA 1
ATOM 3913 C C . LEU A 1 502 ? -23.726 12.789 27.009 1.00 89.69 502 LEU A C 1
ATOM 3915 O O . LEU A 1 502 ? -24.054 11.870 26.265 1.00 89.69 502 LEU A O 1
ATOM 3919 N N . LEU A 1 503 ? -24.608 13.606 27.596 1.00 90.94 503 LEU A N 1
ATOM 3920 C CA . LEU A 1 503 ? -26.061 13.501 27.422 1.00 90.94 503 LEU A CA 1
ATOM 3921 C C . LEU A 1 503 ? -26.482 13.612 25.946 1.00 90.94 503 LEU A C 1
ATOM 3923 O O . LEU A 1 503 ? -27.393 12.918 25.512 1.00 90.94 503 LEU A O 1
ATOM 3927 N N . GLY A 1 504 ? -25.742 14.381 25.142 1.00 88.19 504 GLY A N 1
ATOM 3928 C CA . GLY A 1 504 ? -25.930 14.489 23.689 1.00 88.19 504 GLY A CA 1
ATOM 3929 C C . GLY A 1 504 ? -25.830 13.187 22.878 1.00 88.19 504 GLY A C 1
ATOM 3930 O O . GLY A 1 504 ? -26.097 13.211 21.680 1.00 88.19 504 GLY A O 1
ATOM 3931 N N . PHE A 1 505 ? -25.417 12.070 23.483 1.00 87.06 505 PHE A N 1
ATOM 3932 C CA . PHE A 1 505 ? -25.340 10.757 22.831 1.00 87.06 505 PHE A CA 1
ATOM 3933 C C . PHE A 1 505 ? -26.538 9.838 23.123 1.00 87.06 505 PHE A C 1
ATOM 3935 O O . PHE A 1 505 ? -26.604 8.739 22.566 1.00 87.06 505 PHE A O 1
ATOM 3942 N N . PHE A 1 506 ? -27.471 10.263 23.979 1.00 86.44 506 PHE A N 1
ATOM 3943 C CA . PHE A 1 506 ? -28.669 9.501 24.339 1.00 86.44 506 PHE A CA 1
ATOM 3944 C C . PHE A 1 506 ? -29.925 10.067 23.659 1.00 86.44 506 PHE A C 1
ATOM 3946 O O . PHE A 1 506 ? -29.896 11.147 23.071 1.00 86.44 506 PHE A O 1
ATOM 3953 N N . ASP A 1 507 ? -31.025 9.308 23.703 1.00 84.25 507 ASP A N 1
ATOM 3954 C CA . ASP A 1 507 ? -32.303 9.722 23.110 1.00 84.25 507 ASP A CA 1
ATOM 3955 C C . ASP A 1 507 ? -32.830 11.011 23.760 1.00 84.25 507 ASP A C 1
ATOM 3957 O O . ASP A 1 507 ? -32.697 11.220 24.968 1.00 84.25 507 ASP A O 1
ATOM 3961 N N . PHE A 1 508 ? -33.529 11.838 22.976 1.00 87.56 508 PHE A N 1
ATOM 3962 C CA . PHE A 1 508 ? -34.163 13.063 23.475 1.00 87.56 508 PHE A CA 1
ATOM 3963 C C . PHE A 1 508 ? -35.102 12.794 24.661 1.00 87.56 508 PHE A C 1
ATOM 3965 O O . PHE A 1 508 ? -35.119 13.559 25.615 1.00 87.56 508 PHE A O 1
ATOM 3972 N N . SER A 1 509 ? -35.812 11.662 24.669 1.00 86.62 509 SER A N 1
ATOM 3973 C CA . SER A 1 509 ? -36.689 11.274 25.784 1.00 86.62 509 SER A CA 1
ATOM 3974 C C . SER A 1 509 ? -35.959 11.041 27.113 1.00 86.62 509 SER A C 1
ATOM 3976 O O . SER A 1 509 ? -36.606 10.895 28.143 1.00 86.62 509 SER A O 1
ATOM 3978 N N . VAL A 1 510 ? -34.631 10.911 27.085 1.00 85.56 510 VAL A N 1
ATOM 3979 C CA . VAL A 1 510 ? -33.799 10.646 28.263 1.00 85.56 510 VAL A CA 1
ATOM 3980 C C . VAL A 1 510 ? -33.201 11.936 28.819 1.00 85.56 510 VAL A C 1
ATOM 3982 O O . VAL A 1 510 ? -33.121 12.094 30.033 1.00 85.56 510 VAL A O 1
ATOM 3985 N N . SER A 1 511 ? -32.768 12.854 27.953 1.00 90.81 511 SER A N 1
ATOM 3986 C CA . SER A 1 511 ? -32.003 14.034 28.380 1.00 90.81 511 SER A CA 1
ATOM 3987 C C . SER A 1 511 ? -32.393 15.350 27.708 1.00 90.81 511 SER A C 1
ATOM 3989 O O . SER A 1 511 ? -31.789 16.375 28.011 1.00 90.81 511 SER A O 1
ATOM 3991 N N . GLY A 1 512 ? -33.370 15.347 26.800 1.00 90.69 512 GLY A N 1
ATOM 3992 C CA . GLY A 1 512 ? -33.794 16.521 26.034 1.00 90.69 512 GLY A CA 1
ATOM 3993 C C . GLY A 1 512 ? -34.247 17.675 26.924 1.00 90.69 512 GLY A C 1
ATOM 3994 O O . GLY A 1 512 ? -33.758 18.790 26.759 1.00 90.69 512 GLY A O 1
ATOM 3995 N N . ASP A 1 513 ? -35.086 17.387 27.921 1.00 92.25 513 ASP A N 1
ATOM 3996 C CA . ASP A 1 513 ? -35.620 18.396 28.843 1.00 92.25 513 ASP A CA 1
ATOM 3997 C C . ASP A 1 513 ? -34.502 19.096 29.632 1.00 92.25 513 ASP A C 1
ATOM 3999 O O . ASP A 1 513 ? -34.412 20.320 29.640 1.00 92.25 513 ASP A O 1
ATOM 4003 N N . VAL A 1 514 ? -33.573 18.328 30.209 1.00 93.62 514 VAL A N 1
ATOM 4004 C CA . VAL A 1 514 ? -32.440 18.858 30.995 1.00 93.62 514 VAL A CA 1
ATOM 4005 C C . VAL A 1 514 ? -31.499 19.699 30.128 1.00 93.62 514 VAL A C 1
ATOM 4007 O O . VAL A 1 514 ? -30.960 20.715 30.573 1.00 93.62 514 VAL A O 1
ATOM 4010 N N . LEU A 1 515 ? -31.292 19.295 28.871 1.00 94.75 515 LEU A N 1
ATOM 4011 C CA . LEU A 1 515 ? -30.498 20.066 27.916 1.00 94.75 515 LEU A CA 1
ATOM 4012 C C . LEU A 1 515 ? -31.195 21.373 27.517 1.00 94.75 515 LEU A C 1
ATOM 4014 O O . LEU A 1 515 ? -30.518 22.389 27.369 1.00 94.75 515 LEU A O 1
ATOM 4018 N N . ALA A 1 516 ? -32.521 21.365 27.375 1.00 94.06 516 ALA A N 1
ATOM 4019 C CA . ALA A 1 516 ? -33.310 22.560 27.093 1.00 94.06 516 ALA A CA 1
ATOM 4020 C C . ALA A 1 516 ? -33.321 23.526 28.289 1.00 94.06 516 ALA A C 1
ATOM 4022 O O . ALA A 1 516 ? -33.153 24.732 28.116 1.00 94.06 516 ALA A O 1
ATOM 4023 N N . GLU A 1 517 ? -33.429 23.012 29.518 1.00 93.06 517 GLU A N 1
ATOM 4024 C CA . GLU A 1 517 ? -33.457 23.824 30.740 1.00 93.06 517 GLU A CA 1
ATOM 4025 C C . GLU A 1 517 ? -32.213 24.701 30.900 1.00 93.06 517 GLU A C 1
ATOM 4027 O O . GLU A 1 517 ? -32.311 25.832 31.380 1.00 93.06 517 GLU A O 1
ATOM 4032 N N . VAL A 1 518 ? -31.040 24.233 30.463 1.00 93.44 518 VAL A N 1
ATOM 4033 C CA . VAL A 1 518 ? -29.799 25.015 30.551 1.00 93.44 518 VAL A CA 1
ATOM 4034 C C . VAL A 1 518 ? -29.626 26.046 29.430 1.00 93.44 518 VAL A C 1
ATOM 4036 O O . VAL A 1 518 ? -28.689 26.846 29.506 1.00 93.44 518 VAL A O 1
ATOM 4039 N N . LEU A 1 519 ? -30.531 26.112 28.447 1.00 93.06 519 LEU A N 1
ATOM 4040 C CA . LEU A 1 519 ? -30.583 27.154 27.409 1.00 93.06 519 LEU A CA 1
ATOM 4041 C C . LEU A 1 519 ? -31.286 28.424 27.907 1.00 93.06 519 LEU A C 1
ATOM 4043 O O . LEU A 1 519 ? -32.188 28.966 27.276 1.00 93.06 519 LEU A O 1
ATOM 4047 N N . ASN A 1 520 ? -30.856 28.928 29.062 1.00 91.12 520 ASN A N 1
ATOM 4048 C CA . ASN A 1 520 ? -31.433 30.115 29.680 1.00 91.12 520 ASN A CA 1
ATOM 4049 C C . ASN A 1 520 ? -30.356 31.174 30.000 1.00 91.12 520 ASN A C 1
ATOM 4051 O O . ASN A 1 520 ? -29.175 30.835 30.135 1.00 91.12 520 ASN A O 1
ATOM 4055 N N . PRO A 1 521 ? -30.733 32.457 30.188 1.00 89.94 521 PRO A N 1
ATOM 4056 C CA . PRO A 1 521 ? -29.777 33.543 30.422 1.00 89.94 521 PRO A CA 1
ATOM 4057 C C . PRO A 1 521 ? -28.912 33.422 31.689 1.00 89.94 521 PRO A C 1
ATOM 4059 O O . PRO A 1 521 ? -27.933 34.155 31.810 1.00 89.94 521 PRO A O 1
ATOM 4062 N N . ARG A 1 522 ? -29.260 32.547 32.645 1.00 89.06 522 ARG A N 1
ATOM 4063 C CA . ARG A 1 522 ? -28.484 32.313 33.879 1.00 89.06 522 ARG A CA 1
ATOM 4064 C C . ARG A 1 522 ? -27.333 31.328 33.662 1.00 89.06 522 ARG A C 1
ATOM 4066 O O . ARG A 1 522 ? -26.336 31.389 34.377 1.00 89.06 522 ARG A O 1
ATOM 4073 N N . SER A 1 523 ? -27.431 30.459 32.659 1.00 91.62 523 SER A N 1
ATOM 4074 C CA . SER A 1 523 ? -26.356 29.541 32.281 1.00 91.62 523 SER A CA 1
ATOM 4075 C C . SER A 1 523 ? -25.205 30.271 31.595 1.00 91.62 523 SER A C 1
ATOM 4077 O O . SER A 1 523 ? -25.411 31.177 30.790 1.00 91.62 523 SER A O 1
ATOM 4079 N N . SER A 1 524 ? -23.966 29.830 31.835 1.00 93.50 524 SER A N 1
ATOM 4080 C CA . SER A 1 524 ? -22.804 30.387 31.129 1.00 93.50 524 SER A CA 1
ATOM 4081 C C . SER A 1 524 ? -22.872 30.126 29.610 1.00 93.50 524 SER A C 1
ATOM 4083 O O . SER A 1 524 ? -23.363 29.069 29.200 1.00 93.50 524 SER A O 1
ATOM 4085 N N . PRO A 1 525 ? -22.283 30.987 28.756 1.00 94.56 525 PRO A N 1
ATOM 4086 C CA . PRO A 1 525 ? -22.269 30.770 27.304 1.00 94.56 525 PRO A CA 1
ATOM 4087 C C . PRO A 1 525 ? -21.663 29.425 26.874 1.00 94.56 525 PRO A C 1
ATOM 4089 O O . PRO A 1 525 ? -22.084 28.841 25.881 1.00 94.56 525 PRO A O 1
ATOM 4092 N N . LYS A 1 526 ? -20.690 28.899 27.634 1.00 94.50 526 LYS A N 1
ATOM 4093 C CA . LYS A 1 526 ? -20.078 27.588 27.360 1.00 94.50 526 LYS A CA 1
ATOM 4094 C C . LYS A 1 526 ? -21.060 26.431 27.565 1.00 94.50 526 LYS A C 1
ATOM 4096 O O . LYS A 1 526 ? -21.018 25.469 26.808 1.00 94.50 526 LYS A O 1
ATOM 4101 N N . ILE A 1 527 ? -21.913 26.533 28.584 1.00 94.81 527 ILE A N 1
ATOM 4102 C CA . ILE A 1 527 ? -22.960 25.550 28.891 1.00 94.81 527 ILE A CA 1
ATOM 4103 C C . ILE A 1 527 ? -24.038 25.586 27.809 1.00 94.81 527 ILE A C 1
ATOM 4105 O O . ILE A 1 527 ? -24.365 24.543 27.254 1.00 94.81 527 ILE A O 1
ATOM 4109 N N . GLN A 1 528 ? -24.508 26.784 27.449 1.00 94.88 528 GLN A N 1
ATOM 4110 C CA . GLN A 1 528 ? -25.517 26.949 26.400 1.00 94.88 528 GLN A CA 1
ATOM 4111 C C . GLN A 1 528 ? -25.026 26.397 25.055 1.00 94.88 528 GLN A C 1
ATOM 4113 O O . GLN A 1 528 ? -25.719 25.611 24.419 1.00 94.88 528 GLN A O 1
ATOM 4118 N N . LEU A 1 529 ? -23.793 26.732 24.651 1.00 94.62 529 LEU A N 1
ATOM 4119 C CA . LEU A 1 529 ? -23.209 26.216 23.411 1.00 94.62 529 LEU A CA 1
ATOM 4120 C C . LEU A 1 529 ? -23.116 24.685 23.415 1.00 94.62 529 LEU A C 1
ATOM 4122 O O . LEU A 1 529 ? -23.479 24.047 22.431 1.00 94.62 529 LEU A O 1
ATOM 4126 N N . ALA A 1 530 ? -22.667 24.091 24.523 1.00 93.00 530 ALA A N 1
ATOM 4127 C CA . ALA A 1 530 ? -22.596 22.640 24.650 1.00 93.00 530 ALA A CA 1
ATOM 4128 C C . ALA A 1 530 ? -23.984 21.983 24.559 1.00 93.00 530 ALA A C 1
ATOM 4130 O O . ALA A 1 530 ? -24.102 20.910 23.973 1.00 93.00 530 ALA A O 1
ATOM 4131 N N . ALA A 1 531 ? -25.025 22.618 25.106 1.00 94.62 531 ALA A N 1
ATOM 4132 C CA . ALA A 1 531 ? -26.392 22.107 25.055 1.00 94.62 531 ALA A CA 1
ATOM 4133 C C . ALA A 1 531 ? -26.975 22.177 23.638 1.00 94.62 531 ALA A C 1
ATOM 4135 O O . ALA A 1 531 ? -27.558 21.200 23.177 1.00 94.62 531 ALA A O 1
ATOM 4136 N N . VAL A 1 532 ? -26.717 23.262 22.897 1.00 94.25 532 VAL A N 1
ATOM 4137 C CA . VAL A 1 532 ? -27.063 23.357 21.467 1.00 94.25 532 VAL A CA 1
ATOM 4138 C C . VAL A 1 532 ? -26.333 22.285 20.648 1.00 94.25 532 VAL A C 1
ATOM 4140 O O . VAL A 1 532 ? -26.946 21.595 19.833 1.00 94.25 532 VAL A O 1
ATOM 4143 N N . GLU A 1 533 ? -25.029 22.095 20.876 1.00 90.50 533 GLU A N 1
ATOM 4144 C CA . GLU A 1 533 ? -24.240 21.036 20.224 1.00 90.50 533 GLU A CA 1
ATOM 4145 C C . GLU A 1 533 ? -24.777 19.631 20.539 1.00 90.50 533 GLU A C 1
ATOM 4147 O O . GLU A 1 533 ? -24.740 18.759 19.676 1.00 90.50 533 GLU A O 1
ATOM 4152 N N . ALA A 1 534 ? -25.257 19.396 21.763 1.00 91.06 534 ALA A N 1
ATOM 4153 C CA . ALA A 1 534 ? -25.830 18.120 22.181 1.00 91.06 534 ALA A CA 1
ATOM 4154 C C . ALA A 1 534 ? -27.206 17.877 21.541 1.00 91.06 534 ALA A C 1
ATOM 4156 O O . ALA A 1 534 ? -27.412 16.838 20.920 1.00 91.06 534 ALA A O 1
ATOM 4157 N N . LEU A 1 535 ? -28.116 18.852 21.627 1.00 91.56 535 LEU A N 1
ATOM 4158 C CA . LEU A 1 535 ? -29.462 18.774 21.054 1.00 91.56 535 LEU A CA 1
ATOM 4159 C C . LEU A 1 535 ? -29.429 18.629 19.529 1.00 91.56 535 LEU A C 1
ATOM 4161 O O . LEU A 1 535 ? -30.156 17.813 18.978 1.00 91.56 535 LEU A O 1
ATOM 4165 N N . SER A 1 536 ? -28.536 19.346 18.841 1.00 87.62 536 SER A N 1
ATOM 4166 C CA . SER A 1 536 ? -28.396 19.262 17.376 1.00 87.62 536 SER A CA 1
ATOM 4167 C C . SER A 1 536 ? -27.921 17.900 16.850 1.00 87.62 536 SER A C 1
ATOM 4169 O O . SER A 1 536 ? -28.023 17.649 15.651 1.00 87.62 536 SER A O 1
ATOM 4171 N N . ARG A 1 537 ? -27.407 17.015 17.716 1.00 81.25 537 ARG A N 1
ATOM 4172 C CA . ARG A 1 537 ? -27.059 15.627 17.361 1.00 81.25 537 ARG A CA 1
ATOM 4173 C C . ARG A 1 537 ? -28.233 14.663 17.493 1.00 81.25 537 ARG A C 1
ATOM 4175 O O . ARG A 1 537 ? -28.149 13.554 16.971 1.00 81.25 537 ARG A O 1
ATOM 4182 N N . MET A 1 538 ? -29.281 15.051 18.215 1.00 85.94 538 MET A N 1
ATOM 4183 C CA . MET A 1 538 ? -30.437 14.199 18.461 1.00 85.94 538 MET A CA 1
ATOM 4184 C C . MET A 1 538 ? -31.388 14.261 17.269 1.00 85.94 538 MET A C 1
ATOM 4186 O O . MET A 1 538 ? -31.783 15.338 16.827 1.00 85.94 538 MET A O 1
ATOM 4190 N N . ASP A 1 539 ? -31.783 13.097 16.767 1.00 79.31 539 ASP A N 1
ATOM 4191 C CA . ASP A 1 539 ? -32.800 12.984 15.724 1.00 79.31 539 ASP A CA 1
ATOM 4192 C C . ASP A 1 539 ? -34.181 12.815 16.378 1.00 79.31 539 ASP A C 1
ATOM 4194 O O . ASP A 1 539 ? -34.659 11.698 16.585 1.00 79.31 539 ASP A O 1
ATOM 4198 N N . HIS A 1 540 ? -34.783 13.930 16.814 1.00 85.50 540 HIS A N 1
ATOM 4199 C CA . HIS A 1 540 ? -36.102 13.945 17.458 1.00 85.50 540 HIS A CA 1
ATOM 4200 C C . HIS A 1 540 ? -36.906 15.213 17.101 1.00 85.50 540 HIS A C 1
ATOM 4202 O O . HIS A 1 540 ? -36.332 16.305 17.098 1.00 85.50 540 HIS A O 1
ATOM 4208 N N . PRO A 1 541 ? -38.230 15.123 16.849 1.00 87.00 541 PRO A N 1
ATOM 4209 C CA . PRO A 1 541 ? -39.056 16.276 16.458 1.00 87.00 541 PRO A CA 1
ATOM 4210 C C . PRO A 1 541 ? -38.996 17.460 17.437 1.00 87.00 541 PRO A C 1
ATOM 4212 O O . PRO A 1 541 ? -38.940 18.622 17.022 1.00 87.00 541 PRO A O 1
ATOM 4215 N N . ASP A 1 542 ? -38.938 17.156 18.733 1.00 89.69 542 ASP A N 1
ATOM 4216 C CA . ASP A 1 542 ? -38.981 18.155 19.808 1.00 89.69 542 ASP A CA 1
ATOM 4217 C C . ASP A 1 542 ? -37.665 18.932 19.983 1.00 89.69 542 ASP A C 1
ATOM 4219 O O . ASP A 1 542 ? -37.645 19.960 20.657 1.00 89.69 542 ASP A O 1
ATOM 4223 N N . VAL A 1 543 ? -36.577 18.522 19.315 1.00 90.00 543 VAL A N 1
ATOM 4224 C CA . VAL A 1 543 ? -35.300 19.264 19.315 1.00 90.00 543 VAL A CA 1
ATOM 4225 C C . VAL A 1 543 ? -35.492 20.683 18.792 1.00 90.00 543 VAL A C 1
ATOM 4227 O O . VAL A 1 543 ? -34.913 21.625 19.324 1.00 90.00 543 VAL A O 1
ATOM 4230 N N . SER A 1 544 ? -36.332 20.851 17.768 1.00 87.81 544 SER A N 1
ATOM 4231 C CA . SER A 1 544 ? -36.634 22.171 17.212 1.00 87.81 544 SER A CA 1
ATOM 4232 C C . SER A 1 544 ? -37.294 23.095 18.239 1.00 87.81 544 SER A C 1
ATOM 4234 O O . SER A 1 544 ? -36.922 24.259 18.319 1.00 87.81 544 SER A O 1
ATOM 4236 N N . GLY A 1 545 ? -38.212 22.569 19.055 1.00 87.94 545 GLY A N 1
ATOM 4237 C CA . GLY A 1 545 ? -38.863 23.315 20.131 1.00 87.94 545 GLY A CA 1
ATOM 4238 C C . GLY A 1 545 ? -37.941 23.595 21.315 1.00 87.94 545 GLY A C 1
ATOM 4239 O O . GLY A 1 545 ? -38.099 24.615 21.964 1.00 87.94 545 GLY A O 1
ATOM 4240 N N . ALA A 1 546 ? -36.958 22.729 21.572 1.00 88.38 546 ALA A N 1
ATOM 4241 C CA . ALA A 1 546 ? -35.957 22.943 22.616 1.00 88.38 546 ALA A CA 1
ATOM 4242 C C . ALA A 1 546 ? -34.908 24.013 22.252 1.00 88.38 546 ALA A C 1
ATOM 4244 O O . ALA A 1 546 ? -34.297 24.597 23.142 1.00 88.38 546 ALA A O 1
ATOM 4245 N N . LEU A 1 547 ? -34.658 24.244 20.957 1.00 88.19 547 LEU A N 1
ATOM 4246 C CA . LEU A 1 547 ? -33.661 25.206 20.460 1.00 88.19 547 LEU A CA 1
ATOM 4247 C C . LEU A 1 547 ? -34.224 26.614 20.189 1.00 88.19 547 LEU A C 1
ATOM 4249 O O . LEU A 1 547 ? -33.437 27.524 19.907 1.00 88.19 547 LEU A O 1
ATOM 4253 N N . LEU A 1 548 ? -35.550 26.774 20.216 1.00 79.88 548 LEU A N 1
ATOM 4254 C CA . LEU A 1 548 ? -36.284 28.019 19.961 1.00 79.88 548 LEU A CA 1
ATOM 4255 C C . LEU A 1 548 ? -36.816 28.602 21.269 1.00 79.88 548 LEU A C 1
ATOM 4257 O O . LEU A 1 548 ? -36.772 29.848 21.392 1.00 79.88 548 LEU A O 1
#

Sequence (548 aa):
VSGGSQFGHSMDDWGNRFVCSNSNHIQHVVYPSHYLKRNEYLAVPGVLRTAARKGAAAPVYRRSPPEPYRVVRTARRAADPDFRKRLSPTELVATGFFTSATGVTIYRGSAYPEEYQGNAFIGDVGGNLIHRKTMDENGATYVATRADEQTEFITSDDNWFRPVNFVNAPDGTLWVLDMYRETIEHPFSIPEDIKRHLDLESGHDRGRIYRLVHPEGTSFEVQKLGKMPVEQLVQQLESPNAWNRETAQRLIWERQDQTAVPYLEKLFETSKQPLARLHALWTLDGLNALNADLLLKALKDPKAGIREHAIRLAEKQAQESPELSKAVLSLTSDPEYRVQLQLAFSLGEFDNQAAITGLTKLVDSPHYDGDMQVAVLTSSAQIAGPLAVNFLRAAGGKLSGSKRSLVIELLRISGAKKDTSDALAVLEFVSDDSVSLGEKQLVLGALGEGLGRRGASLATLLKDANLDPAVKQRFDKTIADAVEMVTEEEKPVAERVAAIRLLGFFDFSVSGDVLAEVLNPRSSPKIQLAAVEALSRMDHPDVSGALL

Foldseek 3Di:
DFDDEDAAWEAALLGWIWDAFLQAQIKTQLDDVVLLVLQPLDDDPGRIDRQEQVDRWDWAAADADQQPLLQVLLCVLLVDPVSVVVDDPSSSDRHTTRRGKAAWYQQQFQFDPPQSHRKIWIWRQSRLAIFIWDWADDFSGIHTHGPDPNHGPDHDNDNQFGFHHWDCDLQRWIKTKTQRAPDDDDPVSGDPVSVVVDDRCHSNPPIDIDTDHDPPTDGGDRDPLQPDDLLVLLVQCPPSRPVSNVVSLVNCLVVLPPVNLVSLLCQLVPPPDVSSVQSSQVSCVSSVNRDPVSLLVQCVDPDLSSVLVSLVSCLVVCQVDVVSLVSLLVCLPPPDSSSLLSSLSSLLSHPLVSSLSSLVSNCVDPSDDPSSLVSNLSSCLPPLLVSLLVLCVVCQQHDDDPRLVSSLSSLLSQLLDPDVPSVLSLLQSLLDPSHDLVNVLSNLVSNQNSVVNVPGAVQNSLVDPPRDVVSNVSVLVLLVVLLVQLPDPPHDPVSNLSSLSSLLRDECVSCVVSLLVLCDPVHDPSSNVSSLVSLVSHPDPCSVVSND